Protein 1P6X (pdb70)

Solvent-accessible surface area: 25813 Å² total; per-residue (Å²): 99,141,110,13,26,1,2,3,0,5,0,0,0,3,56,23,4,24,12,37,61,2,0,129,34,2,37,48,101,103,35,40,61,6,96,15,30,11,1,9,32,0,64,2,8,12,93,82,45,19,181,43,36,4,32,52,10,4,78,69,3,18,73,57,44,133,151,63,104,12,62,103,112,10,1,28,17,1,0,0,0,16,4,12,13,27,5,2,0,7,8,3,8,10,36,44,1,43,80,25,2,36,23,93,36,104,106,72,38,94,100,10,80,22,0,0,0,5,2,11,0,4,0,1,6,0,2,0,34,0,1,0,8,13,6,47,47,19,6,41,2,11,1,1,2,7,6,5,10,20,2,28,128,0,31,83,6,1,0,0,0,1,4,26,6,76,23,130,29,0,35,136,41,17,100,102,178,22,67,116,69,96,169,34,65,89,73,1,1,4,0,0,22,1,0,6,39,0,0,0,0,0,6,50,0,13,193,74,58,66,48,1,123,62,28,24,60,144,26,102,54,4,64,44,82,32,58,139,111,0,33,106,64,94,23,7,96,66,100,150,91,4,124,7,26,30,0,0,0,1,2,3,18,15,113,76,0,20,56,150,213,30,87,10,29,67,1,1,0,13,7,2,48,12,2,27,90,10,3,132,47,10,40,17,25,37,2,69,0,62,30,73,64,160,81,5,2,53,67,0,25,83,31,3,65,114,2,10,4,1,48,4,39,122,95,24,14,33,16,0,67,140,2,4,147,32,2,53,80,38,2,36,164,135,106,22,22,2,3,2,0,5,0,0,0,3,21,10,4,24,13,26,63,1,0,138,36,5,32,42,101,107,44,44,79,26,89,30,31,14,1,18,27,0,64,13,10,14,90,100,48,14,179,46,30,5,21,33,10,10,72,80,2,4,63,60,50,138,147,72,119,12,56,111,96,8,0,28,17,1,0,0,2,15,5,15,14,27,4,2,0,7,8,3,9,8,42,52,2,39,104,29,2,32,24,87,33,101,121,70,48,76,110,3,76,6,2,0,0,6,2,9,1,4,0,0,6,0,3,0,40,0,1,0,13,6,6,49,51,17,6,42,0,10,0,0,2,7,4,8,12,20,4,28,130,0,25,80,5,1,0,0,0,3,6,33,4,69,30,113,48,0,47,135,47,11,172,110,100,90,113,30,40,32,29,73,52,74,77,6,1,3,0,0,23,0,0,5,32,0,0,1,0,0,5,24,0,26,201,64,67,69,63,1,121,63,28,23,63,147,20,103,60,4,47,54,88,36,54,144,129,0,30,98,56,92,12,18,90,65,103,115,96,2,129,10,24,23,0,1,0,1,1,4,20,8,108,76,0,20,50,157,208,34,90,10,28,67,1,0,0,13,8,2,48,12,3,33,77,13,2,169,41,9,45,20,28,39,4,65,0,62,24,74,68,69,105,4,3,55,62,0,58,78,24,11,63,95,3,12,4,2,40,3,69,145,113,24,5,24,17,0,78,152,1,2,182,30,1,63,82,40,1,99

CATH classification: 3.40.50.300

Nearest PDB structures (foldseek):
  1p6x-assembly1_A  TM=1.003E+00  e=3.452E-64  Equid alphaherpesvirus 4
  1p72-assembly1_A  TM=1.003E+00  e=2.044E-59  Equid alphaherpesvirus 4
  1p73-assembly2_D  TM=9.976E-01  e=9.267E-57  Equid alphaherpesvirus 4
  1p72-assembly1_B  TM=9.838E-01  e=2.149E-57  Equid alphaherpesvirus 4
  1p73-assembly1_A  TM=9.906E-01  e=4.802E-53  Equid alphaherpesvirus 4

Radius of gyration: 24.75 Å; Cα contacts (8 Å, |Δi|>4): 1234; chains: 2; bounding box: 57×70×58 Å

InterPro domains:
  IPR001889 Herpesvirus thymidine kinase [MF_04029] (20-347)
  IPR001889 Herpesvirus thymidine kinase [PF00693] (32-307)
  IPR027417 P-loop containing nucleoside triphosphate hydrolase [G3DSA:3.40.50.300] (19-352)
  IPR027417 P-loop containing nucleoside triphosphate hydrolase [SSF52540] (24-347)

B-factor: mean 36.33, std 10.7, range [17.13, 76.87]

Foldseek 3Di:
DAKFKEAEEEEEAFPQQCRQLLQVLLCDCVLPAANEFEFHQLQCQQAPPDPDRLVCQLVVLVVCDVVPVDDLVRSQVSNLVSLVSSLVVLLVLCVVQLVQQAAPKDLPLDRTNYYYYYHHHSCVSLPLLLVLCCLVSRYHVVSNLVSLLPQAADDAFAEYAYEDEDVVVSVVSVVVVDDDDDDDPLLSSQLSNLSSLQALQLQVCVVVVHALPQCVVVQDACPDVVSVLSSDHPSAHNDPHDDNSSHSSRNLQHPVQADPVSHGDVVVVVSSVVSSRRSNNYHYHYFYDPDDSSVRNVRVSVCSSRGIMHMGRDVSVVVVVVSSVVSCVNSDD/DWFKEAEEEEEADPLQCRQLLQCCLQDCVLPAAHEFEFHQLQCQQQPPDPDRLQLQLLVLVVCCVDPNDPLVVSQVSNLVSLVSSLVVLLVLCVQQQVLQAAPWDLPLDRGNYYYYYHHHSCCSLALLLVLCCLVSSYDPVSNLVSLLPRAARDAFAEYAYEDEDPVVSLVSLVVDDDDNHDRDDLSVQLSNLSSLQALQLLLCVVVVDALVVCVVVQDQCPDVNSVLSSDRPSAHHDSPDDSSSHSSNNLQHPVQADPVSHGDVVVVVSRVVSSRRSNNYHYHYFYDPDDSSVRSVRVVVCSSVGIIHIGDPVSVVVVVVSSVVSVVNSD

Structure (mmCIF, N/CA/C/O backbone):
data_1P6X
#
_entry.id   1P6X
#
_cell.length_a   111.650
_cell.length_b   121.550
_cell.length_c   118.830
_cell.angle_alpha   90.00
_cell.angle_beta   90.00
_cell.angle_gamma   90.00
#
_symmetry.space_group_name_H-M   'C 2 2 21'
#
loop_
_entity.id
_entity.type
_entity.pdbx_description
1 polymer 'Thymidine kinase'
2 non-polymer 'SULFATE ION'
3 non-polymer THYMIDINE
4 water water
#
loop_
_atom_site.group_PDB
_atom_site.id
_atom_site.type_symbol
_atom_site.label_atom_id
_atom_site.label_alt_id
_atom_site.label_comp_id
_atom_site.label_asym_id
_atom_site.label_entity_id
_atom_site.label_seq_id
_atom_site.pdbx_PDB_ins_code
_atom_site.Cartn_x
_atom_site.Cartn_y
_atom_site.Cartn_z
_atom_site.occupancy
_atom_site.B_iso_or_equiv
_atom_site.auth_seq_id
_atom_site.auth_comp_id
_atom_site.auth_asym_id
_atom_site.auth_atom_id
_atom_site.pdbx_PDB_model_num
ATOM 1 N N . SER A 1 2 ? 39.058 10.187 75.699 1.00 42.69 20 SER A N 1
ATOM 2 C CA . SER A 1 2 ? 40.224 10.598 76.564 1.00 42.97 20 SER A CA 1
ATOM 3 C C . SER A 1 2 ? 41.593 10.167 75.991 1.00 42.55 20 SER A C 1
ATOM 4 O O . SER A 1 2 ? 42.542 10.973 75.920 1.00 43.43 20 SER A O 1
ATOM 6 N N . HIS A 1 3 ? 41.688 8.896 75.595 1.00 41.03 21 HIS A N 1
ATOM 7 C CA . HIS A 1 3 ? 42.846 8.338 74.891 1.00 39.51 21 HIS A CA 1
ATOM 8 C C . HIS A 1 3 ? 42.955 9.001 73.495 1.00 38.08 21 HIS A C 1
ATOM 9 O O . HIS A 1 3 ? 41.936 9.162 72.831 1.00 37.44 21 HIS A O 1
ATOM 16 N N . MET A 1 4 ? 44.159 9.399 73.069 1.00 36.31 22 MET A N 1
ATOM 17 C CA . MET A 1 4 ? 44.330 10.224 71.849 1.00 35.43 22 MET A CA 1
ATOM 18 C C . MET A 1 4 ? 44.129 9.428 70.559 1.00 34.28 22 MET A C 1
ATOM 19 O O . MET A 1 4 ? 44.561 8.279 70.467 1.00 32.83 22 MET A O 1
ATOM 28 N N . VAL A 1 5 ? 43.485 10.052 69.565 1.00 31.85 23 VAL A N 1
ATOM 29 C CA . VAL A 1 5 ? 43.240 9.401 68.273 1.00 29.55 23 VAL A CA 1
ATOM 30 C C . VAL A 1 5 ? 43.636 10.347 67.121 1.00 28.19 23 VAL A C 1
ATOM 31 O O . VAL A 1 5 ? 43.265 11.525 67.117 1.00 27.05 23 VAL A O 1
ATOM 35 N N . THR A 1 6 ? 44.402 9.828 66.172 1.00 26.24 24 THR A N 1
ATOM 36 C CA . THR A 1 6 ? 44.796 10.573 64.976 1.00 26.65 24 THR A CA 1
ATOM 37 C C . THR A 1 6 ? 43.778 10.379 63.840 1.00 25.56 24 THR A C 1
ATOM 38 O O . THR A 1 6 ? 43.420 9.255 63.493 1.00 25.53 24 THR A O 1
ATOM 42 N N . ILE A 1 7 ? 43.324 11.486 63.262 1.00 24.80 25 ILE A N 1
ATOM 43 C CA . ILE A 1 7 ? 42.273 11.444 62.260 1.00 23.69 25 ILE A CA 1
ATOM 44 C C . ILE A 1 7 ? 42.755 12.155 61.016 1.00 23.28 25 ILE A C 1
ATOM 45 O O . ILE A 1 7 ? 43.321 13.253 61.109 1.00 22.87 25 ILE A O 1
ATOM 50 N N . VAL A 1 8 ? 42.553 11.518 59.866 1.00 21.39 26 VAL A N 1
ATOM 51 C CA . VAL A 1 8 ? 42.558 12.247 58.586 1.00 20.98 26 VAL A CA 1
ATOM 52 C C . VAL A 1 8 ? 41.111 12.423 58.112 1.00 20.30 26 VAL A C 1
ATOM 53 O O . VAL A 1 8 ? 40.361 11.437 57.978 1.00 20.68 26 VAL A O 1
ATOM 57 N N . ARG A 1 9 ? 40.713 13.662 57.878 1.00 18.86 27 ARG A N 1
ATOM 58 C CA . ARG A 1 9 ? 39.440 13.884 57.198 1.00 19.06 27 ARG A CA 1
ATOM 59 C C . ARG A 1 9 ? 39.631 14.380 55.771 1.00 19.25 27 ARG A C 1
ATOM 60 O O . ARG A 1 9 ? 40.500 15.243 55.462 1.00 18.72 27 ARG A O 1
ATOM 68 N N . ILE A 1 10 ? 38.837 13.769 54.901 1.00 19.34 28 ILE A N 1
ATOM 69 C CA . ILE A 1 10 ? 38.856 13.991 53.469 1.00 20.65 28 ILE A CA 1
ATOM 70 C C . ILE A 1 10 ? 37.443 14.343 53.005 1.00 21.11 28 ILE A C 1
ATOM 71 O O . ILE A 1 10 ? 36.463 13.617 53.304 1.00 21.52 28 ILE A O 1
ATOM 76 N N . TYR A 1 11 ? 37.320 15.474 52.321 1.00 21.15 29 TYR A N 1
ATOM 77 C CA . TYR A 1 11 ? 36.064 15.805 51.631 1.00 21.44 29 TYR A CA 1
ATOM 78 C C . TYR A 1 11 ? 36.288 15.498 50.168 1.00 21.78 29 TYR A C 1
ATOM 79 O O . TYR A 1 11 ? 37.148 16.107 49.513 1.00 21.39 29 TYR A O 1
ATOM 88 N N . LEU A 1 12 ? 35.573 14.496 49.667 1.00 22.42 30 LEU A N 1
ATOM 89 C CA . LEU A 1 12 ? 35.706 14.103 48.276 1.00 23.38 30 LEU A CA 1
ATOM 90 C C . LEU A 1 12 ? 34.680 14.921 47.535 1.00 23.22 30 LEU A C 1
ATOM 91 O O . LEU A 1 12 ? 33.497 14.852 47.867 1.00 24.18 30 LEU A O 1
ATOM 96 N N . ASP A 1 13 ? 35.103 15.683 46.537 1.00 22.63 31 ASP A N 1
ATOM 97 C CA . ASP A 1 13 ? 34.170 16.583 45.874 1.00 23.36 31 ASP A CA 1
ATOM 98 C C . ASP A 1 13 ? 34.324 16.542 44.363 1.00 23.85 31 ASP A C 1
ATOM 99 O O . ASP A 1 13 ? 35.306 15.991 43.832 1.00 24.19 31 ASP A O 1
ATOM 104 N N . GLY A 1 14 ? 33.351 17.127 43.672 1.00 23.07 32 GLY A N 1
ATOM 105 C CA . GLY A 1 14 ? 33.458 17.284 42.236 1.00 23.31 32 GLY A CA 1
ATOM 106 C C . GLY A 1 14 ? 32.110 17.246 41.567 1.00 22.94 32 GLY A C 1
ATOM 107 O O . GLY A 1 14 ? 31.083 17.251 42.244 1.00 22.69 32 GLY A O 1
ATOM 108 N N . VAL A 1 15 ? 32.115 17.142 40.238 1.00 23.54 33 VAL A N 1
ATOM 109 C CA . VAL A 1 15 ? 30.862 17.212 39.474 1.00 22.58 33 VAL A CA 1
ATOM 110 C C . VAL A 1 15 ? 30.061 15.943 39.669 1.00 22.57 33 VAL A C 1
ATOM 111 O O . VAL A 1 15 ? 30.634 14.861 39.776 1.00 22.57 33 VAL A O 1
ATOM 115 N N . TYR A 1 16 ? 28.740 16.061 39.731 1.00 22.29 34 TYR A N 1
ATOM 116 C CA . TYR A 1 16 ? 27.918 14.878 39.887 1.00 23.87 34 TYR A CA 1
ATOM 117 C C . TYR A 1 16 ? 28.114 13.916 38.723 1.00 23.95 34 TYR A C 1
ATOM 118 O O . TYR A 1 16 ? 28.341 14.324 37.583 1.00 24.30 34 TYR A O 1
ATOM 127 N N . GLY A 1 17 ? 28.086 12.633 39.032 1.00 24.33 35 GLY A N 1
ATOM 128 C CA . GLY A 1 17 ? 28.187 11.625 38.004 1.00 25.96 35 GLY A CA 1
ATOM 129 C C . GLY A 1 17 ? 29.560 11.057 37.726 1.00 26.77 35 GLY A C 1
ATOM 130 O O . GLY A 1 17 ? 29.648 10.150 36.909 1.00 28.34 35 GLY A O 1
ATOM 131 N N . ILE A 1 18 ? 30.622 11.604 38.326 1.00 27.23 36 ILE A N 1
ATOM 132 C CA . ILE A 1 18 ? 32.002 11.132 38.043 1.00 28.03 36 ILE A CA 1
ATOM 133 C C . ILE A 1 18 ? 32.392 9.821 38.765 1.00 28.02 36 ILE A C 1
ATOM 134 O O . ILE A 1 18 ? 33.355 9.143 38.356 1.00 28.48 36 ILE A O 1
ATOM 139 N N . GLY A 1 19 ? 31.676 9.471 39.840 1.00 27.78 37 GLY A N 1
ATOM 140 C CA . GLY A 1 19 ? 31.957 8.239 40.581 1.00 26.70 37 GLY A CA 1
ATOM 141 C C . GLY A 1 19 ? 32.468 8.460 41.998 1.00 26.18 37 GLY A C 1
ATOM 142 O O . GLY A 1 19 ? 33.003 7.558 42.618 1.00 24.90 37 GLY A O 1
ATOM 143 N N . LYS A 1 20 ? 32.280 9.676 42.510 1.00 25.68 38 LYS A N 1
ATOM 144 C CA . LYS A 1 20 ? 32.678 10.057 43.868 1.00 25.23 38 LYS A CA 1
ATOM 145 C C . LYS A 1 20 ? 32.039 9.203 44.984 1.00 25.06 38 LYS A C 1
ATOM 146 O O . LYS A 1 20 ? 32.747 8.640 45.847 1.00 23.63 38 LYS A O 1
ATOM 152 N N . SER A 1 21 ? 30.717 9.082 44.958 1.00 24.63 39 SER A N 1
ATOM 153 C CA . SER A 1 21 ? 29.989 8.369 46.009 1.00 25.04 39 SER A CA 1
ATOM 154 C C . SER A 1 21 ? 30.377 6.897 46.080 1.00 25.21 39 SER A C 1
ATOM 155 O O . SER A 1 21 ? 30.583 6.350 47.177 1.00 24.35 39 SER A O 1
ATOM 158 N N . THR A 1 22 ? 30.535 6.274 44.905 1.00 25.17 40 THR A N 1
ATOM 159 C CA . THR A 1 22 ? 30.957 4.882 44.811 1.00 26.30 40 THR A CA 1
ATOM 160 C C . THR A 1 22 ? 32.404 4.719 45.344 1.00 25.17 40 THR A C 1
ATOM 161 O O . THR A 1 22 ? 32.700 3.781 46.079 1.00 24.96 40 THR A O 1
ATOM 165 N N . THR A 1 23 ? 33.283 5.634 44.965 1.00 23.97 41 THR A N 1
ATOM 166 C CA . THR A 1 23 ? 34.655 5.649 45.498 1.00 23.86 41 THR A CA 1
ATOM 167 C C . THR A 1 23 ? 34.665 5.742 47.030 1.00 24.05 41 THR A C 1
ATOM 168 O O . THR A 1 23 ? 35.303 4.932 47.709 1.00 23.70 41 THR A O 1
ATOM 172 N N . GLY A 1 24 ? 33.923 6.715 47.568 1.00 24.64 42 GLY A N 1
ATOM 173 C CA . GLY A 1 24 ? 33.812 6.893 49.003 1.00 24.95 42 GLY A CA 1
ATOM 174 C C . GLY A 1 24 ? 33.291 5.659 49.741 1.00 25.53 42 GLY A C 1
ATOM 175 O O . GLY A 1 24 ? 33.792 5.304 50.810 1.00 25.09 42 GLY A O 1
ATOM 176 N N . ARG A 1 25 ? 32.299 4.992 49.170 1.00 25.13 43 ARG A N 1
ATOM 177 C CA . ARG A 1 25 ? 31.745 3.787 49.778 1.00 26.87 43 ARG A CA 1
ATOM 178 C C . ARG A 1 25 ? 32.785 2.664 49.830 1.00 26.30 43 ARG A C 1
ATOM 179 O O . ARG A 1 25 ? 32.887 1.963 50.846 1.00 26.68 43 ARG A O 1
ATOM 193 N N . VAL A 1 26 ? 33.581 2.523 48.767 1.00 25.81 44 VAL A N 1
ATOM 194 C CA . VAL A 1 26 ? 34.635 1.494 48.744 1.00 25.34 44 VAL A CA 1
ATOM 195 C C . VAL A 1 26 ? 35.690 1.812 49.796 1.00 25.16 44 VAL A C 1
ATOM 196 O O . VAL A 1 26 ? 36.132 0.918 50.548 1.00 25.57 44 VAL A O 1
ATOM 200 N N . MET A 1 27 ? 36.048 3.092 49.904 1.00 24.12 45 MET A N 1
ATOM 201 C CA . MET A 1 27 ? 36.988 3.516 50.945 1.00 23.70 45 MET A CA 1
ATOM 202 C C . MET A 1 27 ? 36.536 3.075 52.336 1.00 22.86 45 MET A C 1
ATOM 203 O O . MET A 1 27 ? 37.330 2.563 53.140 1.00 22.62 45 MET A O 1
ATOM 208 N N . ALA A 1 28 ? 35.258 3.264 52.619 1.00 22.34 46 ALA A N 1
ATOM 209 C CA . ALA A 1 28 ? 34.712 2.886 53.911 1.00 23.60 46 ALA A CA 1
ATOM 210 C C . ALA A 1 28 ? 34.591 1.390 54.120 1.00 23.45 46 ALA A C 1
ATOM 211 O O . ALA A 1 28 ? 34.586 0.917 55.260 1.00 24.87 46 ALA A O 1
ATOM 213 N N . SER A 1 29 ? 34.471 0.645 53.029 1.00 24.47 47 SER A N 1
ATOM 214 C CA . SER A 1 29 ? 34.349 -0.812 53.098 1.00 23.91 47 SER A CA 1
ATOM 215 C C . SER A 1 29 ? 35.626 -1.408 53.647 1.00 23.17 47 SER A C 1
ATOM 216 O O . SER A 1 29 ? 36.693 -1.030 53.233 1.00 21.71 47 SER A O 1
ATOM 219 N N . ALA A 1 30 ? 35.506 -2.389 54.543 1.00 23.96 48 ALA A N 1
ATOM 220 C CA . ALA A 1 30 ? 36.650 -3.143 55.031 1.00 23.88 48 ALA A CA 1
ATOM 221 C C . ALA A 1 30 ? 37.450 -3.828 53.914 1.00 24.31 48 ALA A C 1
ATOM 222 O O . ALA A 1 30 ? 38.673 -4.004 54.037 1.00 24.06 48 ALA A O 1
ATOM 224 N N . ALA A 1 31 ? 36.774 -4.209 52.827 1.00 23.75 49 ALA A N 1
ATOM 225 C CA . ALA A 1 31 ? 37.440 -4.883 51.713 1.00 24.83 49 ALA A CA 1
ATOM 226 C C . ALA A 1 31 ? 38.569 -4.039 51.093 1.00 25.57 49 ALA A C 1
ATOM 227 O O . ALA A 1 31 ? 39.508 -4.590 50.500 1.00 25.75 49 ALA A O 1
ATOM 229 N N . SER A 1 32 ? 38.496 -2.714 51.238 1.00 24.96 50 SER A N 1
ATOM 230 C CA . SER A 1 32 ? 39.554 -1.874 50.673 1.00 25.42 50 SER A CA 1
ATOM 231 C C . SER A 1 32 ? 40.774 -1.788 51.572 1.00 24.99 50 SER A C 1
ATOM 232 O O . SER A 1 32 ? 41.765 -1.177 51.186 1.00 25.77 50 SER A O 1
ATOM 235 N N . GLY A 1 33 ? 40.707 -2.373 52.765 1.00 24.50 51 GLY A N 1
ATOM 236 C CA . GLY A 1 33 ? 41.864 -2.384 53.655 1.00 24.63 51 GLY A CA 1
ATOM 237 C C . GLY A 1 33 ? 42.249 -0.984 54.108 1.00 24.12 51 GLY A C 1
ATOM 238 O O . GLY A 1 33 ? 41.383 -0.134 54.299 1.00 22.65 51 GLY A O 1
ATOM 239 N N . GLY A 1 34 ? 43.549 -0.735 54.251 1.00 24.14 52 GLY A N 1
ATOM 240 C CA . GLY A 1 34 ? 44.027 0.569 54.690 1.00 24.07 52 GLY A CA 1
ATOM 241 C C . GLY A 1 34 ? 43.531 0.975 56.076 1.00 24.14 52 GLY A C 1
ATOM 242 O O . GLY A 1 34 ? 43.467 0.166 57.009 1.00 23.98 52 GLY A O 1
ATOM 243 N N . SER A 1 35 ? 43.169 2.239 56.212 1.00 23.70 53 SER A N 1
ATOM 244 C CA . SER A 1 35 ? 42.726 2.767 57.498 1.00 25.50 53 SER A CA 1
ATOM 245 C C . SER A 1 35 ? 41.227 2.479 57.731 1.00 24.29 53 SER A C 1
ATOM 246 O O . SER A 1 35 ? 40.480 2.506 56.773 1.00 24.83 53 SER A O 1
ATOM 249 N N . PRO A 1 36 ? 40.791 2.202 58.972 1.00 24.53 54 PRO A N 1
ATOM 250 C CA . PRO A 1 36 ? 39.346 2.156 59.295 1.00 24.02 54 PRO A CA 1
ATOM 251 C C . PRO A 1 36 ? 38.766 3.502 58.921 1.00 24.44 54 PRO A C 1
ATOM 252 O O . PRO A 1 36 ? 39.323 4.539 59.322 1.00 22.44 54 PRO A O 1
ATOM 256 N N . THR A 1 37 ? 37.682 3.483 58.160 1.00 23.35 55 THR A N 1
ATOM 257 C CA . THR A 1 37 ? 37.214 4.669 57.464 1.00 23.69 55 THR A CA 1
ATOM 258 C C . THR A 1 37 ? 35.706 4.844 57.662 1.00 23.92 55 THR A C 1
ATOM 259 O O . THR A 1 37 ? 34.958 3.874 57.569 1.00 24.56 55 THR A O 1
ATOM 263 N N . LEU A 1 38 ? 35.271 6.069 57.952 1.00 23.51 56 LEU A N 1
ATOM 264 C CA . LEU A 1 38 ? 33.844 6.380 58.008 1.00 24.70 56 LEU A CA 1
ATOM 265 C C . LEU A 1 38 ? 33.442 7.194 56.782 1.00 25.18 56 LEU A C 1
ATOM 266 O O . LEU A 1 38 ? 34.191 8.069 56.325 1.00 26.27 56 LEU A O 1
ATOM 271 N N . TYR A 1 39 ? 32.273 6.897 56.236 1.00 24.94 57 TYR A N 1
ATOM 272 C CA . TYR A 1 39 ? 31.793 7.615 55.066 1.00 24.30 57 TYR A CA 1
ATOM 273 C C . TYR A 1 39 ? 30.466 8.288 55.371 1.00 23.88 57 TYR A C 1
ATOM 274 O O . TYR A 1 39 ? 29.567 7.655 55.936 1.00 23.05 57 TYR A O 1
ATOM 283 N N . PHE A 1 40 ? 30.396 9.571 55.029 1.00 22.44 58 PHE A N 1
ATOM 284 C CA . PHE A 1 40 ? 29.212 10.410 55.212 1.00 22.60 58 PHE A CA 1
ATOM 285 C C . PHE A 1 40 ? 28.655 10.721 53.823 1.00 22.62 58 PHE A C 1
ATOM 286 O O . PHE A 1 40 ? 29.227 11.511 53.078 1.00 21.29 58 PHE A O 1
ATOM 294 N N . PRO A 1 41 ? 27.529 10.104 53.477 1.00 23.66 59 PRO A N 1
ATOM 295 C CA . PRO A 1 41 ? 26.969 10.199 52.113 1.00 24.52 59 PRO A CA 1
ATOM 296 C C . PRO A 1 41 ? 26.408 11.597 51.827 1.00 24.85 59 PRO A C 1
ATOM 297 O O . PRO A 1 41 ? 26.282 12.379 52.777 1.00 24.50 59 PRO A O 1
ATOM 301 N N . GLU A 1 42 ? 26.095 11.900 50.566 1.00 25.44 60 GLU A N 1
ATOM 302 C CA . GLU A 1 42 ? 25.224 13.040 50.258 1.00 27.03 60 GLU A CA 1
ATOM 303 C C . GLU A 1 42 ? 23.931 12.930 51.069 1.00 26.73 60 GLU A C 1
ATOM 304 O O . GLU A 1 42 ? 23.397 11.836 51.251 1.00 27.19 60 GLU A O 1
ATOM 310 N N . PRO A 1 43 ? 23.448 14.055 51.574 1.00 26.83 61 PRO A N 1
ATOM 311 C CA . PRO A 1 43 ? 22.229 14.083 52.399 1.00 26.42 61 PRO A CA 1
ATOM 312 C C . PRO A 1 43 ? 20.938 13.927 51.574 1.00 27.36 61 PRO A C 1
ATOM 313 O O . PRO A 1 43 ? 20.053 14.807 51.579 1.00 27.17 61 PRO A O 1
ATOM 317 N N . MET A 1 44 ? 20.853 12.814 50.850 1.00 27.89 62 MET A N 1
ATOM 318 C CA . MET A 1 44 ? 19.815 12.605 49.839 1.00 28.87 62 MET A CA 1
ATOM 319 C C . MET A 1 44 ? 18.401 12.743 50.397 1.00 28.55 62 MET A C 1
ATOM 320 O O . MET A 1 44 ? 17.568 13.410 49.784 1.00 29.04 62 MET A O 1
ATOM 325 N N . ALA A 1 45 ? 18.133 12.141 51.555 1.00 28.93 63 ALA A N 1
ATOM 326 C CA . ALA A 1 45 ? 16.782 12.211 52.148 1.00 29.47 63 ALA A CA 1
ATOM 327 C C . ALA A 1 45 ? 16.435 13.623 52.585 1.00 29.49 63 ALA A C 1
ATOM 328 O O . ALA A 1 45 ? 15.271 14.025 52.508 1.00 28.85 63 ALA A O 1
ATOM 330 N N . TYR A 1 46 ? 17.440 14.377 53.040 1.00 28.34 64 TYR A N 1
ATOM 331 C CA . TYR A 1 46 ? 17.188 15.738 53.475 1.00 28.37 64 TYR A CA 1
ATOM 332 C C . TYR A 1 46 ? 16.733 16.543 52.264 1.00 29.40 64 TYR A C 1
ATOM 333 O O . TYR A 1 46 ? 15.774 17.332 52.330 1.00 29.76 64 TYR A O 1
ATOM 342 N N . TRP A 1 47 ? 17.421 16.328 51.154 1.00 29.31 65 TRP A N 1
ATOM 343 C CA . TRP A 1 47 ? 17.077 16.970 49.891 1.00 30.20 65 TRP A CA 1
ATOM 344 C C . TRP A 1 47 ? 15.733 16.549 49.290 1.00 31.38 65 TRP A C 1
ATOM 345 O O . TRP A 1 47 ? 15.020 17.375 48.687 1.00 31.39 65 TRP A O 1
ATOM 356 N N . ARG A 1 48 ? 15.414 15.263 49.404 1.00 32.68 66 ARG A N 1
ATOM 357 C CA . ARG A 1 48 ? 14.364 14.668 48.568 1.00 34.86 66 ARG A CA 1
ATOM 358 C C . ARG A 1 48 ? 13.094 14.234 49.307 1.00 35.72 66 ARG A C 1
ATOM 359 O O . ARG A 1 48 ? 12.000 14.448 48.794 1.00 35.31 66 ARG A O 1
ATOM 367 N N . THR A 1 49 ? 13.238 13.619 50.480 1.00 36.92 67 THR A N 1
ATOM 368 C CA . THR A 1 49 ? 12.093 13.013 51.188 1.00 38.86 67 THR A CA 1
ATOM 369 C C . THR A 1 49 ? 11.722 13.546 52.586 1.00 39.56 67 THR A C 1
ATOM 370 O O . THR A 1 49 ? 10.615 13.275 53.067 1.00 40.00 67 THR A O 1
ATOM 374 N N . LEU A 1 50 ? 12.628 14.239 53.273 1.00 39.76 68 LEU A N 1
ATOM 375 C CA . LEU A 1 50 ? 12.313 14.674 54.641 1.00 40.30 68 LEU A CA 1
ATOM 376 C C . LEU A 1 50 ? 11.243 15.762 54.734 1.00 40.65 68 LEU A C 1
ATOM 377 O O . LEU A 1 50 ? 10.521 15.813 55.725 1.00 41.46 68 LEU A O 1
ATOM 382 N N . PHE A 1 51 ? 11.146 16.616 53.715 1.00 40.76 69 PHE A N 1
ATOM 383 C CA . PHE A 1 51 ? 10.178 17.714 53.677 1.00 41.12 69 PHE A CA 1
ATOM 384 C C . PHE A 1 51 ? 9.212 17.556 52.503 1.00 42.01 69 PHE A C 1
ATOM 385 O O . PHE A 1 51 ? 9.314 16.583 51.752 1.00 41.83 69 PHE A O 1
ATOM 393 N N . GLU A 1 52 ? 8.271 18.491 52.353 1.00 42.68 70 GLU A N 1
ATOM 394 C CA . GLU A 1 52 ? 7.287 18.424 51.266 1.00 43.53 70 GLU A CA 1
ATOM 395 C C . GLU A 1 52 ? 7.921 18.504 49.876 1.00 43.29 70 GLU A C 1
ATOM 396 O O . GLU A 1 52 ? 7.533 17.760 48.963 1.00 44.10 70 GLU A O 1
ATOM 402 N N . THR A 1 53 ? 8.885 19.408 49.721 1.00 42.12 71 THR A N 1
ATOM 403 C CA . THR A 1 53 ? 9.512 19.673 48.434 1.00 41.09 71 THR A CA 1
ATOM 404 C C . THR A 1 53 ? 10.809 18.867 48.218 1.00 40.30 71 THR A C 1
ATOM 405 O O . THR A 1 53 ? 11.630 18.720 49.132 1.00 39.16 71 THR A O 1
ATOM 409 N N . ASP A 1 54 ? 10.961 18.356 46.995 1.00 39.09 72 ASP A N 1
ATOM 410 C CA . ASP A 1 54 ? 12.171 17.685 46.547 1.00 38.55 72 ASP A CA 1
ATOM 411 C C . ASP A 1 54 ? 13.044 18.719 45.831 1.00 37.76 72 ASP A C 1
ATOM 412 O O . ASP A 1 54 ? 12.741 19.127 44.704 1.00 37.41 72 ASP A O 1
ATOM 417 N N . VAL A 1 55 ? 14.128 19.150 46.478 1.00 36.52 73 VAL A N 1
ATOM 418 C CA . VAL A 1 55 ? 14.945 20.225 45.911 1.00 36.30 73 VAL A CA 1
ATOM 419 C C . VAL A 1 55 ? 15.633 19.854 44.591 1.00 35.84 73 VAL A C 1
ATOM 420 O O . VAL A 1 55 ? 15.912 20.727 43.776 1.00 35.05 73 VAL A O 1
ATOM 424 N N . ILE A 1 56 ? 15.918 18.569 44.389 1.00 36.30 74 ILE A N 1
ATOM 425 C CA . ILE A 1 56 ? 16.580 18.158 43.144 1.00 36.88 74 ILE A CA 1
ATOM 426 C C . ILE A 1 56 ? 15.577 18.273 41.996 1.00 37.26 74 ILE A C 1
ATOM 427 O O . ILE A 1 56 ? 15.873 18.899 40.984 1.00 36.92 74 ILE A O 1
ATOM 432 N N . SER A 1 57 ? 14.385 17.710 42.191 1.00 38.18 75 SER A N 1
ATOM 433 C CA . SER A 1 57 ? 13.302 17.840 41.216 1.00 39.43 75 SER A CA 1
ATOM 434 C C . SER A 1 57 ? 12.965 19.294 41.012 1.00 39.72 75 SER A C 1
ATOM 435 O O . SER A 1 57 ? 12.727 19.730 39.882 1.00 40.15 75 SER A O 1
ATOM 438 N N . GLY A 1 58 ? 12.943 20.043 42.116 1.00 40.03 76 GLY A N 1
ATOM 439 C CA . GLY A 1 58 ? 12.523 21.432 42.109 1.00 40.12 76 GLY A CA 1
ATOM 440 C C . GLY A 1 58 ? 13.448 22.334 41.328 1.00 40.65 76 GLY A C 1
ATOM 441 O O . GLY A 1 58 ? 12.984 23.164 40.559 1.00 40.33 76 GLY A O 1
ATOM 442 N N . ILE A 1 59 ? 14.757 22.173 41.521 1.00 41.51 77 ILE A N 1
ATOM 443 C CA . ILE A 1 59 ? 15.720 23.018 40.821 1.00 42.57 77 ILE A CA 1
ATOM 444 C C . ILE A 1 59 ? 15.738 22.719 39.317 1.00 43.65 77 ILE A C 1
ATOM 445 O O . ILE A 1 59 ? 15.803 23.639 38.510 1.00 44.25 77 ILE A O 1
ATOM 450 N N . TYR A 1 60 ? 15.655 21.441 38.937 1.00 44.75 78 TYR A N 1
ATOM 451 C CA . TYR A 1 60 ? 15.580 21.106 37.515 1.00 45.95 78 TYR A CA 1
ATOM 452 C C . TYR A 1 60 ? 14.206 21.489 36.931 1.00 46.47 78 TYR A C 1
ATOM 453 O O . TYR A 1 60 ? 14.126 22.008 35.823 1.00 46.87 78 TYR A O 1
ATOM 462 N N . ASP A 1 61 ? 13.141 21.288 37.699 1.00 47.59 79 ASP A N 1
ATOM 463 C CA . ASP A 1 61 ? 11.797 21.644 37.237 1.00 48.43 79 ASP A CA 1
ATOM 464 C C . ASP A 1 61 ? 11.557 23.146 37.096 1.00 48.53 79 ASP A C 1
ATOM 465 O O . ASP A 1 61 ? 10.734 23.570 36.285 1.00 48.85 79 ASP A O 1
ATOM 470 N N . THR A 1 62 ? 12.258 23.943 37.901 1.00 48.29 80 THR A N 1
ATOM 471 C CA . THR A 1 62 ? 12.161 25.398 37.833 1.00 47.80 80 THR A CA 1
ATOM 472 C C . THR A 1 62 ? 12.591 25.899 36.460 1.00 48.10 80 THR A C 1
ATOM 473 O O . THR A 1 62 ? 11.903 26.736 35.862 1.00 47.32 80 THR A O 1
ATOM 477 N N . GLN A 1 63 ? 13.709 25.369 35.963 1.00 48.10 81 GLN A N 1
ATOM 478 C CA . GLN A 1 63 ? 14.247 25.760 34.662 1.00 49.29 81 GLN A CA 1
ATOM 479 C C . GLN A 1 63 ? 13.310 25.385 33.512 1.00 50.55 81 GLN A C 1
ATOM 480 O O . GLN A 1 63 ? 13.230 26.112 32.527 1.00 50.72 81 GLN A O 1
ATOM 486 N N . ASN A 1 64 ? 12.618 24.252 33.645 1.00 52.28 82 ASN A N 1
ATOM 487 C CA . ASN A 1 64 ? 11.635 23.806 32.647 1.00 54.39 82 ASN A CA 1
ATOM 488 C C . ASN A 1 64 ? 10.408 24.711 32.593 1.00 55.04 82 ASN A C 1
ATOM 489 O O . ASN A 1 64 ? 9.931 25.054 31.515 1.00 55.51 82 ASN A O 1
ATOM 494 N N . ARG A 1 65 ? 9.899 25.079 33.765 1.00 56.11 83 ARG A N 1
ATOM 495 C CA . ARG A 1 65 ? 8.778 26.015 33.893 1.00 57.01 83 ARG A CA 1
ATOM 496 C C . ARG A 1 65 ? 9.107 27.386 33.298 1.00 57.59 83 ARG A C 1
ATOM 497 O O . ARG A 1 65 ? 8.217 28.097 32.822 1.00 57.73 83 ARG A O 1
ATOM 505 N N . LYS A 1 66 ? 10.390 27.741 33.329 1.00 58.26 84 LYS A N 1
ATOM 506 C CA . LYS A 1 66 ? 10.872 29.023 32.822 1.00 59.03 84 LYS A CA 1
ATOM 507 C C . LYS A 1 66 ? 10.941 29.022 31.291 1.00 60.12 84 LYS A C 1
ATOM 508 O O . LYS A 1 66 ? 10.401 29.924 30.647 1.00 60.12 84 LYS A O 1
ATOM 514 N N . GLN A 1 67 ? 11.600 28.003 30.731 1.00 61.29 85 GLN A N 1
ATOM 515 C CA . GLN A 1 67 ? 11.778 27.842 29.287 1.00 62.63 85 GLN A CA 1
ATOM 516 C C . GLN A 1 67 ? 10.451 27.727 28.522 1.00 63.37 85 GLN A C 1
ATOM 517 O O . GLN A 1 67 ? 10.338 28.223 27.402 1.00 63.67 85 GLN A O 1
ATOM 523 N N . GLN A 1 68 ? 9.458 27.071 29.117 1.00 64.15 86 GLN A N 1
ATOM 524 C CA . GLN A 1 68 ? 8.143 26.958 28.485 1.00 65.05 86 GLN A CA 1
ATOM 525 C C . GLN A 1 68 ? 7.306 28.248 28.620 1.00 65.24 86 GLN A C 1
ATOM 526 O O . GLN A 1 68 ? 6.681 28.702 27.645 1.00 65.45 86 GLN A O 1
ATOM 532 N N . GLY A 1 69 ? 7.302 28.834 29.816 1.00 64.97 87 GLY A N 1
ATOM 533 C CA . GLY A 1 69 ? 6.667 30.121 30.037 1.00 64.65 87 GLY A CA 1
ATOM 534 C C . GLY A 1 69 ? 5.493 30.113 31.001 1.00 64.41 87 GLY A C 1
ATOM 535 O O . GLY A 1 69 ? 4.576 30.931 30.864 1.00 64.56 87 GLY A O 1
ATOM 536 N N . ASN A 1 70 ? 5.510 29.191 31.966 1.00 63.87 88 ASN A N 1
ATOM 537 C CA . ASN A 1 70 ? 4.521 29.185 33.051 1.00 63.27 88 ASN A CA 1
ATOM 538 C C . ASN A 1 70 ? 5.083 29.904 34.291 1.00 62.17 88 ASN A C 1
ATOM 539 O O . ASN A 1 70 ? 4.388 30.102 35.299 1.00 62.10 88 ASN A O 1
ATOM 544 N N . LEU A 1 71 ? 6.338 30.330 34.167 1.00 60.81 89 LEU A N 1
ATOM 545 C CA . LEU A 1 71 ? 7.056 31.023 35.232 1.00 59.38 89 LEU A CA 1
ATOM 546 C C . LEU A 1 71 ? 8.000 32.059 34.636 1.00 58.55 89 LEU A C 1
ATOM 547 O O . LEU A 1 71 ? 8.820 31.737 33.775 1.00 58.39 89 LEU A O 1
ATOM 552 N N . ALA A 1 72 ? 7.877 33.300 35.099 1.00 57.65 90 ALA A N 1
ATOM 553 C CA . ALA A 1 72 ? 8.694 34.403 34.601 1.00 56.97 90 ALA A CA 1
ATOM 554 C C . ALA A 1 72 ? 10.181 34.213 34.922 1.00 56.63 90 ALA A C 1
ATOM 555 O O . ALA A 1 72 ? 10.534 33.579 35.926 1.00 56.21 90 ALA A O 1
ATOM 557 N N . VAL A 1 73 ? 11.037 34.762 34.061 1.00 55.91 91 VAL A N 1
ATOM 558 C CA . VAL A 1 73 ? 12.494 34.694 34.229 1.00 55.67 91 VAL A CA 1
ATOM 559 C C . VAL A 1 73 ? 12.958 35.273 35.580 1.00 55.02 91 VAL A C 1
ATOM 560 O O . VAL A 1 73 ? 13.772 34.657 36.272 1.00 54.95 91 VAL A O 1
ATOM 564 N N . ASP A 1 74 ? 12.430 36.440 35.951 1.00 54.56 92 ASP A N 1
ATOM 565 C CA . ASP A 1 74 ? 12.743 37.075 37.240 1.00 53.64 92 ASP A CA 1
ATOM 566 C C . ASP A 1 74 ? 12.389 36.168 38.413 1.00 52.29 92 ASP A C 1
ATOM 567 O O . ASP A 1 74 ? 13.191 35.975 39.327 1.00 52.40 92 ASP A O 1
ATOM 572 N N . ASP A 1 75 ? 11.181 35.617 38.381 1.00 50.47 93 ASP A N 1
ATOM 573 C CA . ASP A 1 75 ? 10.726 34.727 39.431 1.00 48.82 93 ASP A CA 1
ATOM 574 C C . ASP A 1 75 ? 11.563 33.444 39.483 1.00 47.27 93 ASP A C 1
ATOM 575 O O . ASP A 1 75 ? 11.915 32.970 40.576 1.00 46.77 93 ASP A O 1
ATOM 580 N N . ALA A 1 76 ? 11.889 32.901 38.308 1.00 45.37 94 ALA A N 1
ATOM 581 C CA . ALA A 1 76 ? 12.658 31.660 38.208 1.00 43.59 94 ALA A CA 1
ATOM 582 C C . ALA A 1 76 ? 14.041 31.822 38.830 1.00 42.27 94 ALA A C 1
ATOM 583 O O . ALA A 1 76 ? 14.487 30.967 39.594 1.00 42.26 94 ALA A O 1
ATOM 585 N N . ALA A 1 77 ? 14.700 32.932 38.515 1.00 41.24 95 ALA A N 1
ATOM 586 C CA . ALA A 1 77 ? 16.024 33.231 39.056 1.00 40.30 95 ALA A CA 1
ATOM 587 C C . ALA A 1 77 ? 15.989 33.186 40.594 1.00 39.83 95 ALA A C 1
ATOM 588 O O . ALA A 1 77 ? 16.848 32.556 41.237 1.00 39.49 95 ALA A O 1
ATOM 590 N N . LEU A 1 78 ? 14.958 33.806 41.168 1.00 38.66 96 LEU A N 1
ATOM 591 C CA . LEU A 1 78 ? 14.741 33.792 42.617 1.00 37.71 96 LEU A CA 1
ATOM 592 C C . LEU A 1 78 ? 14.442 32.416 43.189 1.00 36.86 96 LEU A C 1
ATOM 593 O O . LEU A 1 78 ? 14.966 32.065 44.235 1.00 36.42 96 LEU A O 1
ATOM 598 N N . ILE A 1 79 ? 13.598 31.639 42.518 1.00 36.34 97 ILE A N 1
ATOM 599 C CA . ILE A 1 79 ? 13.253 30.303 43.004 1.00 36.37 97 ILE A CA 1
ATOM 600 C C . ILE A 1 79 ? 14.471 29.360 42.915 1.00 36.12 97 ILE A C 1
ATOM 601 O O . ILE A 1 79 ? 14.679 28.521 43.790 1.00 35.89 97 ILE A O 1
ATOM 606 N N . THR A 1 80 ? 15.286 29.545 41.878 1.00 35.02 98 THR A N 1
ATOM 607 C CA . THR A 1 80 ? 16.498 28.746 41.692 1.00 34.54 98 THR A CA 1
ATOM 608 C C . THR A 1 80 ? 17.463 28.982 42.837 1.00 34.10 98 THR A C 1
ATOM 609 O O . THR A 1 80 ? 18.033 28.043 43.390 1.00 33.21 98 THR A O 1
ATOM 613 N N . ALA A 1 81 ? 17.615 30.249 43.199 1.00 33.65 99 ALA A N 1
ATOM 614 C CA . ALA A 1 81 ? 18.511 30.601 44.270 1.00 33.77 99 ALA A CA 1
ATOM 615 C C . ALA A 1 81 ? 18.022 29.956 45.564 1.00 33.38 99 ALA A C 1
ATOM 616 O O . ALA A 1 81 ? 18.815 29.414 46.327 1.00 33.32 99 ALA A O 1
ATOM 618 N N . HIS A 1 82 ? 16.716 29.963 45.804 1.00 33.27 100 HIS A N 1
ATOM 619 C CA . HIS A 1 82 ? 16.245 29.375 47.042 1.00 33.14 100 HIS A CA 1
ATOM 620 C C . HIS A 1 82 ? 16.485 27.875 47.086 1.00 32.95 100 HIS A C 1
ATOM 621 O O . HIS A 1 82 ? 16.830 27.327 48.132 1.00 31.31 100 HIS A O 1
ATOM 628 N N . TYR A 1 83 ? 16.300 27.203 45.945 1.00 33.23 101 TYR A N 1
ATOM 629 C CA . TYR A 1 83 ? 16.576 25.768 45.888 1.00 33.01 101 TYR A CA 1
ATOM 630 C C . TYR A 1 83 ? 18.052 25.509 46.168 1.00 32.89 101 TYR A C 1
ATOM 631 O O . TYR A 1 83 ? 18.401 24.628 46.944 1.00 33.00 101 TYR A O 1
ATOM 640 N N . GLN A 1 84 ? 18.915 26.326 45.579 1.00 32.90 102 GLN A N 1
ATOM 641 C CA . GLN A 1 84 ? 20.346 26.198 45.797 1.00 33.02 102 GLN A CA 1
ATOM 642 C C . GLN A 1 84 ? 20.674 26.415 47.269 1.00 33.07 102 GLN A C 1
ATOM 643 O O . GLN A 1 84 ? 21.533 25.740 47.818 1.00 34.06 102 GLN A O 1
ATOM 649 N N . SER A 1 85 ? 19.947 27.308 47.946 1.00 32.31 103 SER A N 1
ATOM 650 C CA . SER A 1 85 ? 20.112 27.493 49.373 1.00 30.71 103 SER A CA 1
ATOM 651 C C . SER A 1 85 ? 19.790 26.232 50.152 1.00 29.42 103 SER A C 1
ATOM 652 O O . SER A 1 85 ? 20.507 25.870 51.093 1.00 27.84 103 SER A O 1
ATOM 655 N N . ARG A 1 86 ? 18.679 25.591 49.791 1.00 27.09 104 ARG A N 1
ATOM 656 C CA . ARG A 1 86 ? 18.254 24.407 50.503 1.00 26.06 104 ARG A CA 1
ATOM 657 C C . ARG A 1 86 ? 19.237 23.240 50.306 1.00 24.74 104 ARG A C 1
ATOM 658 O O . ARG A 1 86 ? 19.315 22.373 51.138 1.00 23.27 104 ARG A O 1
ATOM 666 N N . PHE A 1 87 ? 19.976 23.210 49.198 1.00 24.24 105 PHE A N 1
ATOM 667 C CA . PHE A 1 87 ? 20.976 22.155 49.063 1.00 24.27 105 PHE A CA 1
ATOM 668 C C . PHE A 1 87 ? 21.995 22.248 50.225 1.00 24.36 105 PHE A C 1
ATOM 669 O O . PHE A 1 87 ? 22.428 21.221 50.719 1.00 23.92 105 PHE A O 1
ATOM 677 N N . THR A 1 88 ? 22.328 23.477 50.659 1.00 24.51 106 THR A N 1
ATOM 678 C CA . THR A 1 88 ? 23.443 23.689 51.600 1.00 24.97 106 THR A CA 1
ATOM 679 C C . THR A 1 88 ? 23.098 23.275 53.028 1.00 24.10 106 THR A C 1
ATOM 680 O O . THR A 1 88 ? 23.964 22.904 53.800 1.00 23.28 106 THR A O 1
ATOM 684 N N . THR A 1 89 ? 21.807 23.338 53.365 1.00 23.23 107 THR A N 1
ATOM 685 C CA . THR A 1 89 ? 21.356 23.164 54.734 1.00 22.02 107 THR A CA 1
ATOM 686 C C . THR A 1 89 ? 21.928 21.951 55.442 1.00 22.07 107 THR A C 1
ATOM 687 O O . THR A 1 89 ? 22.533 22.115 56.491 1.00 22.65 107 THR A O 1
ATOM 691 N N . PRO A 1 90 ? 21.731 20.744 54.916 1.00 21.81 108 PRO A N 1
ATOM 692 C CA . PRO A 1 90 ? 22.209 19.550 55.611 1.00 21.66 108 PRO A CA 1
ATOM 693 C C . PRO A 1 90 ? 23.749 19.485 55.697 1.00 21.75 108 PRO A C 1
ATOM 694 O O . PRO A 1 90 ? 24.251 18.867 56.637 1.00 20.89 108 PRO A O 1
ATOM 698 N N . TYR A 1 91 ? 24.441 20.135 54.762 1.00 20.80 109 TYR A N 1
ATOM 699 C CA . TYR A 1 91 ? 25.914 20.269 54.840 1.00 21.64 109 TYR A CA 1
ATOM 700 C C . TYR A 1 91 ? 26.339 21.190 55.949 1.00 21.33 109 TYR A C 1
ATOM 701 O O . TYR A 1 91 ? 27.323 20.907 56.632 1.00 21.54 109 TYR A O 1
ATOM 710 N N . LEU A 1 92 ? 25.629 22.310 56.112 1.00 20.79 110 LEU A N 1
ATOM 711 C CA . LEU A 1 92 ? 25.937 23.235 57.202 1.00 21.73 110 LEU A CA 1
ATOM 712 C C . LEU A 1 92 ? 25.688 22.599 58.556 1.00 22.30 110 LEU A C 1
ATOM 713 O O . LEU A 1 92 ? 26.486 22.797 59.490 1.00 22.29 110 LEU A O 1
ATOM 718 N N . ILE A 1 93 ? 24.589 21.837 58.658 1.00 20.90 111 ILE A N 1
ATOM 719 C CA . ILE A 1 93 ? 24.265 21.127 59.877 1.00 21.12 111 ILE A CA 1
ATOM 720 C C . ILE A 1 93 ? 25.326 20.061 60.205 1.00 20.74 111 ILE A C 1
ATOM 721 O O . ILE A 1 93 ? 25.764 19.922 61.377 1.00 20.62 111 ILE A O 1
ATOM 726 N N . LEU A 1 94 ? 25.714 19.294 59.189 1.00 19.57 112 LEU A N 1
ATOM 727 C CA . LEU A 1 94 ? 26.694 18.239 59.402 1.00 20.91 112 LEU A CA 1
ATOM 728 C C . LEU A 1 94 ? 28.047 18.869 59.792 1.00 21.24 112 LEU A C 1
ATOM 729 O O . LEU A 1 94 ? 28.741 18.382 60.686 1.00 22.09 112 LEU A O 1
ATOM 734 N N . HIS A 1 95 ? 28.423 19.931 59.099 1.00 21.35 113 HIS A N 1
ATOM 735 C CA . HIS A 1 95 ? 29.697 20.615 59.393 1.00 22.33 113 HIS A CA 1
ATOM 736 C C . HIS A 1 95 ? 29.745 21.163 60.848 1.00 22.57 113 HIS A C 1
ATOM 737 O O . HIS A 1 95 ? 30.740 20.974 61.581 1.00 21.82 113 HIS A O 1
ATOM 744 N N . ASP A 1 96 ? 28.651 21.780 61.292 1.00 22.32 114 ASP A N 1
ATOM 745 C CA . ASP A 1 96 ? 28.545 22.329 62.646 1.00 23.58 114 ASP A CA 1
ATOM 746 C C . ASP A 1 96 ? 28.667 21.207 63.664 1.00 23.75 114 ASP A C 1
ATOM 747 O O . ASP A 1 96 ? 29.347 21.358 64.662 1.00 23.73 114 ASP A O 1
ATOM 752 N N . HIS A 1 97 ? 28.028 20.077 63.402 1.00 23.47 115 HIS A N 1
ATOM 753 C CA . HIS A 1 97 ? 28.101 18.939 64.317 1.00 25.23 115 HIS A CA 1
ATOM 754 C C . HIS A 1 97 ? 29.521 18.325 64.350 1.00 25.32 115 HIS A C 1
ATOM 755 O O . HIS A 1 97 ? 30.060 18.063 65.404 1.00 26.45 115 HIS A O 1
ATOM 762 N N . THR A 1 98 ? 30.132 18.096 63.204 1.00 25.45 116 THR A N 1
ATOM 763 C CA . THR A 1 98 ? 31.389 17.328 63.219 1.00 25.44 116 THR A CA 1
ATOM 764 C C . THR A 1 98 ? 32.634 18.152 63.550 1.00 26.71 116 THR A C 1
ATOM 765 O O . THR A 1 98 ? 33.642 17.595 64.019 1.00 25.90 116 THR A O 1
ATOM 769 N N . CYS A 1 99 ? 32.588 19.458 63.285 1.00 27.55 117 CYS A N 1
ATOM 770 C CA . CYS A 1 99 ? 33.767 20.292 63.439 1.00 30.19 117 CYS A CA 1
ATOM 771 C C . CYS A 1 99 ? 34.227 20.377 64.894 1.00 31.53 117 CYS A C 1
ATOM 772 O O . CYS A 1 99 ? 35.389 20.585 65.152 1.00 33.60 117 CYS A O 1
ATOM 777 N N . THR A 1 100 ? 33.311 20.162 65.821 1.00 32.84 118 THR A N 1
ATOM 778 C CA . THR A 1 100 ? 33.620 20.084 67.251 1.00 34.72 118 THR A CA 1
ATOM 779 C C . THR A 1 100 ? 34.373 18.788 67.665 1.00 33.49 118 THR A C 1
ATOM 780 O O . THR A 1 100 ? 34.842 18.687 68.808 1.00 34.50 118 THR A O 1
ATOM 784 N N . LEU A 1 101 ? 34.479 17.816 66.753 1.00 31.43 119 LEU A N 1
ATOM 785 C CA . LEU A 1 101 ? 35.001 16.490 67.109 1.00 30.20 119 LEU A CA 1
ATOM 786 C C . LEU A 1 101 ? 36.374 16.162 66.516 1.00 29.32 119 LEU A C 1
ATOM 787 O O . LEU A 1 101 ? 37.043 15.223 66.979 1.00 28.04 119 LEU A O 1
ATOM 792 N N . PHE A 1 102 ? 36.823 16.944 65.532 1.00 28.56 120 PHE A N 1
ATOM 793 C CA . PHE A 1 102 ? 38.075 16.611 64.807 1.00 27.91 120 PHE A CA 1
ATOM 794 C C . PHE A 1 102 ? 39.318 16.784 65.638 1.00 28.79 120 PHE A C 1
ATOM 795 O O . PHE A 1 102 ? 40.346 16.128 65.382 1.00 29.08 120 PHE A O 1
ATOM 803 N N . GLY A 1 103 ? 39.238 17.706 66.593 1.00 29.73 121 GLY A N 1
ATOM 804 C CA . GLY A 1 103 ? 40.380 18.103 67.400 1.00 31.03 121 GLY A CA 1
ATOM 805 C C . GLY A 1 103 ? 41.312 19.032 66.638 1.00 31.05 121 GLY A C 1
ATOM 806 O O . GLY A 1 103 ? 41.085 19.347 65.462 1.00 31.14 121 GLY A O 1
ATOM 807 N N . GLY A 1 104 ? 42.391 19.435 67.299 1.00 31.36 122 GLY A N 1
ATOM 808 C CA . GLY A 1 104 ? 43.344 20.362 66.719 1.00 30.65 122 GLY A CA 1
ATOM 809 C C . GLY A 1 104 ? 44.672 19.725 66.366 1.00 30.78 122 GLY A C 1
ATOM 810 O O . GLY A 1 104 ? 44.719 18.556 65.946 1.00 30.07 122 GLY A O 1
ATOM 811 N N . ASN A 1 105 ? 45.752 20.498 66.532 1.00 30.07 123 ASN A N 1
ATOM 812 C CA . ASN A 1 105 ? 47.104 20.021 66.274 1.00 30.36 123 ASN A CA 1
ATOM 813 C C . ASN A 1 105 ? 47.218 19.467 64.852 1.00 30.50 123 ASN A C 1
ATOM 814 O O . ASN A 1 105 ? 47.787 18.396 64.629 1.00 30.48 123 ASN A O 1
ATOM 819 N N . SER A 1 106 ? 46.644 20.193 63.890 1.00 29.65 124 SER A N 1
ATOM 820 C CA . SER A 1 106 ? 46.768 19.831 62.487 1.00 29.36 124 SER A CA 1
ATOM 821 C C . SER A 1 106 ? 48.238 19.829 62.073 1.00 29.85 124 SER A C 1
ATOM 822 O O . SER A 1 106 ? 48.971 20.778 62.378 1.00 29.82 124 SER A O 1
ATOM 825 N N . LEU A 1 107 ? 48.665 18.775 61.383 1.00 29.46 125 LEU A N 1
ATOM 826 C CA . LEU A 1 107 ? 50.031 18.678 60.861 1.00 30.45 125 LEU A CA 1
ATOM 827 C C . LEU A 1 107 ? 50.024 17.707 59.704 1.00 30.98 125 LEU A C 1
ATOM 828 O O . LEU A 1 107 ? 49.156 16.830 59.647 1.00 30.11 125 LEU A O 1
ATOM 833 N N . GLN A 1 108 ? 50.984 17.842 58.787 1.00 30.87 126 GLN A N 1
ATOM 834 C CA . GLN A 1 108 ? 51.248 16.781 57.845 1.00 31.44 126 GLN A CA 1
ATOM 835 C C . GLN A 1 108 ? 52.234 15.768 58.448 1.00 32.03 126 GLN A C 1
ATOM 836 O O . GLN A 1 108 ? 53.463 15.930 58.330 1.00 31.81 126 GLN A O 1
ATOM 842 N N . ARG A 1 109 ? 51.683 14.706 59.047 1.00 32.21 127 ARG A N 1
ATOM 843 C CA . ARG A 1 109 ? 52.467 13.729 59.807 1.00 32.80 127 ARG A CA 1
ATOM 844 C C . ARG A 1 109 ? 53.112 12.657 58.946 1.00 33.13 127 ARG A C 1
ATOM 845 O O . ARG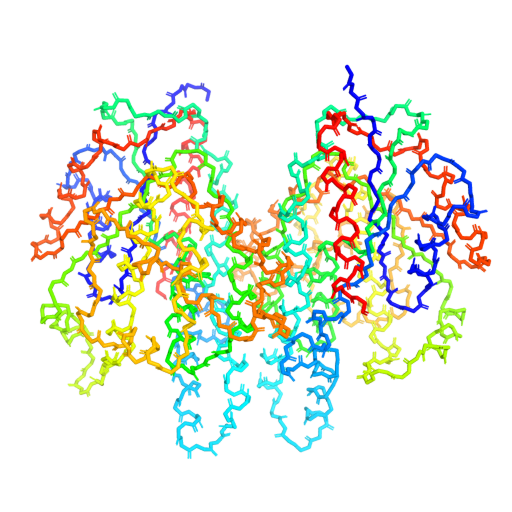 A 1 109 ? 54.104 12.052 59.349 1.00 33.98 127 ARG A O 1
ATOM 853 N N . GLY A 1 110 ? 52.541 12.412 57.777 1.00 33.11 128 GLY A N 1
ATOM 854 C CA . GLY A 1 110 ? 53.036 11.384 56.889 1.00 34.07 128 GLY A CA 1
ATOM 855 C C . GLY A 1 110 ? 52.672 9.965 57.265 1.00 35.25 128 GLY A C 1
ATOM 856 O O . GLY A 1 110 ? 52.756 9.081 56.433 1.00 36.13 128 GLY A O 1
ATOM 857 N N . THR A 1 111 ? 52.271 9.736 58.508 1.00 35.80 129 THR A N 1
ATOM 858 C CA . THR A 1 111 ? 51.977 8.386 58.972 1.00 36.78 129 THR A CA 1
ATOM 859 C C . THR A 1 111 ? 50.521 8.035 58.698 1.00 35.59 129 THR A C 1
ATOM 860 O O . THR A 1 111 ? 49.725 8.902 58.352 1.00 36.21 129 THR A O 1
ATOM 864 N N . GLN A 1 112 ? 50.175 6.764 58.848 1.00 34.60 130 GLN A N 1
ATOM 865 C CA . GLN A 1 112 ? 48.785 6.330 58.678 1.00 34.14 130 GLN A CA 1
ATOM 866 C C . GLN A 1 112 ? 47.969 6.744 59.910 1.00 31.96 130 GLN A C 1
ATOM 867 O O . GLN A 1 112 ? 48.426 6.576 61.032 1.00 32.36 130 GLN A O 1
ATOM 873 N N . PRO A 1 113 ? 46.780 7.308 59.719 1.00 29.73 131 PRO A N 1
ATOM 874 C CA . PRO A 1 113 ? 45.999 7.778 60.866 1.00 28.19 131 PRO A CA 1
ATOM 875 C C . PRO A 1 113 ? 45.409 6.580 61.620 1.00 27.27 131 PRO A C 1
ATOM 876 O O . PRO A 1 113 ? 45.460 5.476 61.101 1.00 27.27 131 PRO A O 1
ATOM 880 N N . ASP A 1 114 ? 44.855 6.805 62.797 1.00 26.15 132 ASP A N 1
ATOM 881 C CA . ASP A 1 114 ? 44.090 5.761 63.460 1.00 26.92 132 ASP A CA 1
ATOM 882 C C . ASP A 1 114 ? 42.798 5.543 62.693 1.00 26.10 132 ASP A C 1
ATOM 883 O O . ASP A 1 114 ? 42.356 4.408 62.552 1.00 25.95 132 ASP A O 1
ATOM 888 N N . LEU A 1 115 ? 42.212 6.632 62.188 1.00 24.65 133 LEU A N 1
ATOM 889 C CA . LEU A 1 115 ? 41.030 6.502 61.322 1.00 24.36 133 LEU A CA 1
ATOM 890 C C . LEU A 1 115 ? 40.902 7.625 60.326 1.00 22.72 133 LEU A C 1
ATOM 891 O O . LEU A 1 115 ? 41.497 8.687 60.501 1.00 21.68 133 LEU A O 1
ATOM 896 N N . THR A 1 116 ? 40.119 7.358 59.288 1.00 20.77 134 THR A N 1
ATOM 897 C CA . THR A 1 116 ? 39.934 8.264 58.173 1.00 20.71 134 THR A CA 1
ATOM 898 C C . THR A 1 116 ? 38.435 8.582 58.121 1.00 20.79 134 THR A C 1
ATOM 899 O O . THR A 1 116 ? 37.591 7.682 58.324 1.00 20.47 134 THR A O 1
ATOM 903 N N . LEU A 1 117 ? 38.126 9.844 57.868 1.00 19.77 135 LEU A N 1
ATOM 904 C CA . LEU A 1 117 ? 36.766 10.284 57.564 1.00 20.85 135 LEU A CA 1
ATOM 905 C C . LEU A 1 117 ? 36.689 10.729 56.105 1.00 21.51 135 LEU A C 1
ATOM 906 O O . LEU A 1 117 ? 37.567 11.441 55.606 1.00 21.93 135 LEU A O 1
ATOM 911 N N . VAL A 1 118 ? 35.652 10.291 55.404 1.00 20.69 136 VAL A N 1
ATOM 912 C CA . VAL A 1 118 ? 35.470 10.696 54.026 1.00 20.67 136 VAL A CA 1
ATOM 913 C C . VAL A 1 118 ? 34.063 11.276 53.998 1.00 21.56 136 VAL A C 1
ATOM 914 O O . VAL A 1 118 ? 33.068 10.571 54.271 1.00 21.28 136 VAL A O 1
ATOM 918 N N . PHE A 1 119 ? 34.012 12.565 53.714 1.00 21.07 137 PHE A N 1
ATOM 919 C CA . PHE A 1 119 ? 32.757 13.276 53.527 1.00 21.75 137 PHE A CA 1
ATOM 920 C C . PHE A 1 119 ? 32.432 13.373 52.057 1.00 21.86 137 PHE A C 1
ATOM 921 O O . PHE A 1 119 ? 33.291 13.726 51.236 1.00 20.37 137 PHE A O 1
ATOM 929 N N . ASP A 1 120 ? 31.190 13.032 51.694 1.00 21.71 138 ASP A N 1
ATOM 930 C CA . ASP A 1 120 ? 30.788 13.211 50.299 1.00 22.43 138 ASP A CA 1
ATOM 931 C C . ASP A 1 120 ? 30.417 14.673 50.103 1.00 22.44 138 ASP A C 1
ATOM 932 O O . ASP A 1 120 ? 29.309 15.080 50.475 1.00 22.72 138 ASP A O 1
ATOM 937 N N . ARG A 1 121 ? 31.341 15.411 49.493 1.00 21.80 139 ARG A N 1
ATOM 938 C CA . ARG A 1 121 ? 31.342 16.866 49.296 1.00 21.90 139 ARG A CA 1
ATOM 939 C C . ARG A 1 121 ? 31.697 17.637 50.560 1.00 21.61 139 ARG A C 1
ATOM 940 O O . ARG A 1 121 ? 31.471 17.175 51.666 1.00 22.22 139 ARG A O 1
ATOM 948 N N . HIS A 1 122 ? 32.226 18.829 50.346 1.00 20.78 140 HIS A N 1
ATOM 949 C CA . HIS A 1 122 ? 32.419 19.833 51.352 1.00 21.14 140 HIS A CA 1
ATOM 950 C C . HIS A 1 122 ? 31.294 20.864 51.143 1.00 20.50 140 HIS A C 1
ATOM 951 O O . HIS A 1 122 ? 30.711 20.917 50.049 1.00 20.36 140 HIS A O 1
ATOM 958 N N . PRO A 1 123 ? 30.942 21.634 52.180 1.00 20.55 141 PRO A N 1
ATOM 959 C CA . PRO A 1 123 ? 30.011 22.765 52.038 1.00 20.06 141 PRO A CA 1
ATOM 960 C C . PRO A 1 123 ? 30.299 23.738 50.889 1.00 20.92 141 PRO A C 1
ATOM 961 O O . PRO A 1 123 ? 29.374 24.406 50.401 1.00 21.08 141 PRO A O 1
ATOM 965 N N . VAL A 1 124 ? 31.545 23.794 50.434 1.00 21.45 142 VAL A N 1
ATOM 966 C CA . VAL A 1 124 ? 31.909 24.628 49.277 1.00 21.79 142 VAL A CA 1
ATOM 967 C C . VAL A 1 124 ? 31.139 24.233 47.998 1.00 21.91 142 VAL A C 1
ATOM 968 O O . VAL A 1 124 ? 30.924 25.075 47.110 1.00 21.53 142 VAL A O 1
ATOM 972 N N . ALA A 1 125 ? 30.717 22.967 47.909 1.00 21.29 143 ALA A N 1
ATOM 973 C CA . ALA A 1 125 ? 30.002 22.477 46.721 1.00 22.30 143 ALA A CA 1
ATOM 974 C C . ALA A 1 125 ? 28.695 23.241 46.576 1.00 22.68 143 ALA A C 1
ATOM 975 O O . ALA A 1 125 ? 28.395 23.775 45.512 1.00 23.18 143 ALA A O 1
ATOM 977 N N . SER A 1 126 ? 27.940 23.315 47.671 1.00 22.85 144 SER A N 1
ATOM 978 C CA . SER A 1 126 ? 26.588 23.881 47.632 1.00 22.42 144 SER A CA 1
ATOM 979 C C . SER A 1 126 ? 26.557 25.385 47.878 1.00 22.31 144 SER A C 1
ATOM 980 O O . SER A 1 126 ? 25.619 26.066 47.485 1.00 21.89 144 SER A O 1
ATOM 983 N N . THR A 1 127 ? 27.598 25.934 48.500 1.00 22.38 145 THR A N 1
ATOM 984 C CA . THR A 1 127 ? 27.583 27.368 48.777 1.00 22.30 145 THR A CA 1
ATOM 985 C C . THR A 1 127 ? 28.326 28.163 47.725 1.00 21.93 145 THR A C 1
ATOM 986 O O . THR A 1 127 ? 28.086 29.353 47.591 1.00 21.39 145 THR A O 1
ATOM 990 N N . VAL A 1 128 ? 29.235 27.502 46.997 1.00 20.74 146 VAL A N 1
ATOM 991 C CA . VAL A 1 128 ? 30.109 28.185 46.056 1.00 21.18 146 VAL A CA 1
ATOM 992 C C . VAL A 1 128 ? 30.084 27.596 44.636 1.00 21.81 146 VAL A C 1
ATOM 993 O O . VAL A 1 128 ? 29.808 28.316 43.668 1.00 22.96 146 VAL A O 1
ATOM 997 N N . CYS A 1 129 ? 30.415 26.313 44.483 1.00 21.84 147 CYS A N 1
ATOM 998 C CA . CYS A 1 129 ? 30.560 25.730 43.140 1.00 22.26 147 CYS A CA 1
ATOM 999 C C . CYS A 1 129 ? 29.267 25.686 42.292 1.00 22.02 147 CYS A C 1
ATOM 1000 O O . CYS A 1 129 ? 29.238 26.162 41.149 1.00 22.62 147 CYS A O 1
ATOM 1003 N N . PHE A 1 130 ? 28.227 25.091 42.844 1.00 21.68 148 PHE A N 1
ATOM 1004 C CA . PHE A 1 130 ? 26.959 24.965 42.133 1.00 22.65 148 PHE A CA 1
ATOM 1005 C C . PHE A 1 130 ? 26.280 26.316 41.937 1.00 23.17 148 PHE A C 1
ATOM 1006 O O . PHE A 1 130 ? 25.821 26.590 40.840 1.00 24.47 148 PHE A O 1
ATOM 1014 N N . PRO A 1 131 ? 26.251 27.182 42.961 1.00 22.97 149 PRO A N 1
ATOM 1015 C CA . PRO A 1 131 ? 25.830 28.576 42.750 1.00 22.93 149 PRO A CA 1
ATOM 1016 C C . PRO A 1 131 ? 26.636 29.287 41.687 1.00 23.55 149 PRO A C 1
ATOM 1017 O O . PRO A 1 131 ? 26.040 29.996 40.875 1.00 22.96 149 PRO A O 1
ATOM 1021 N N . ALA A 1 132 ? 27.966 29.141 41.676 1.00 23.42 150 ALA A N 1
ATOM 1022 C CA . ALA A 1 132 ? 28.734 29.769 40.618 1.00 23.62 150 ALA A CA 1
ATOM 1023 C C . ALA A 1 132 ? 28.331 29.263 39.237 1.00 24.79 150 ALA A C 1
ATOM 1024 O O . ALA A 1 132 ? 28.123 30.069 38.317 1.00 25.55 150 ALA A O 1
ATOM 1026 N N . ALA A 1 133 ? 28.200 27.947 39.092 1.00 25.25 151 ALA A N 1
ATOM 1027 C CA . ALA A 1 133 ? 27.783 27.389 37.823 1.00 25.99 151 ALA A CA 1
ATOM 1028 C C . ALA A 1 133 ? 26.456 28.000 37.373 1.00 26.97 151 ALA A C 1
ATOM 1029 O O . ALA A 1 133 ? 26.344 28.469 36.243 1.00 27.10 151 ALA A O 1
ATOM 1031 N N . ARG A 1 134 ? 25.475 27.996 38.271 1.00 27.75 152 ARG A N 1
ATOM 1032 C CA . ARG A 1 134 ? 24.157 28.577 37.972 1.00 28.61 152 ARG A CA 1
ATOM 1033 C C . ARG A 1 134 ? 24.221 30.051 37.573 1.00 28.64 152 ARG A C 1
ATOM 1034 O O . ARG A 1 134 ? 23.507 30.470 36.650 1.00 28.94 152 ARG A O 1
ATOM 1042 N N . TYR A 1 135 ? 25.059 30.825 38.260 1.00 28.92 153 TYR A N 1
ATOM 1043 C CA . TYR A 1 135 ? 25.316 32.217 37.905 1.00 29.61 153 TYR A CA 1
ATOM 1044 C C . TYR A 1 135 ? 25.946 32.390 36.536 1.00 30.10 153 TYR A C 1
ATOM 1045 O O . TYR A 1 135 ? 25.526 33.263 35.773 1.00 30.16 153 TYR A O 1
ATOM 1054 N N . LEU A 1 136 ? 26.957 31.581 36.228 1.00 30.12 154 LEU A N 1
ATOM 1055 C CA . LEU A 1 136 ? 27.622 31.668 34.941 1.00 30.43 154 LEU A CA 1
ATOM 1056 C C . LEU A 1 136 ? 26.691 31.323 33.768 1.00 31.07 154 LEU A C 1
ATOM 1057 O O . LEU A 1 136 ? 26.828 31.900 32.692 1.00 31.45 154 LEU A O 1
ATOM 1062 N N . LEU A 1 137 ? 25.751 30.408 33.999 1.00 31.67 155 LEU A N 1
ATOM 1063 C CA . LEU A 1 137 ? 24.745 30.007 33.006 1.00 33.11 155 LEU A CA 1
ATOM 1064 C C . LEU A 1 137 ? 23.529 30.947 32.920 1.00 33.78 155 LEU A C 1
ATOM 1065 O O . LEU A 1 137 ? 22.653 30.746 32.085 1.00 34.28 155 LEU A O 1
ATOM 1070 N N . GLY A 1 138 ? 23.462 31.943 33.800 1.00 34.53 156 GLY A N 1
ATOM 1071 C CA . GLY A 1 138 ? 22.397 32.937 33.768 1.00 34.04 156 GLY A CA 1
ATOM 1072 C C . GLY A 1 138 ? 21.114 32.483 34.438 1.00 34.68 156 GLY A C 1
ATOM 1073 O O . GLY A 1 138 ? 20.038 33.061 34.178 1.00 34.66 156 GLY A O 1
ATOM 1074 N N . ASP A 1 139 ? 21.205 31.455 35.287 1.00 33.84 157 ASP A N 1
ATOM 1075 C CA . ASP A 1 139 ? 20.031 30.954 36.007 1.00 33.87 157 ASP A CA 1
ATOM 1076 C C . ASP A 1 139 ? 19.812 31.628 37.354 1.00 33.31 157 ASP A C 1
ATOM 1077 O O . ASP A 1 139 ? 18.780 31.403 37.978 1.00 33.05 157 ASP A O 1
ATOM 1082 N N . MET A 1 140 ? 20.787 32.415 37.818 1.00 32.52 158 MET A N 1
ATOM 1083 C CA . MET A 1 140 ? 20.602 33.239 39.023 1.00 31.95 158 MET A CA 1
ATOM 1084 C C . MET A 1 140 ? 21.602 34.393 39.035 1.00 31.05 158 MET A C 1
ATOM 1085 O O . MET A 1 140 ? 22.582 34.370 38.290 1.00 31.04 158 MET A O 1
ATOM 1090 N N . SER A 1 141 ? 21.340 35.417 39.844 1.00 30.53 159 SER A N 1
ATOM 1091 C CA . SER A 1 141 ? 22.104 36.663 39.763 1.00 30.15 159 SER A CA 1
ATOM 1092 C C . SER A 1 141 ? 23.384 36.640 40.595 1.00 29.87 159 SER A C 1
ATOM 1093 O O . SER A 1 141 ? 23.576 35.767 41.443 1.00 28.36 159 SER A O 1
ATOM 1096 N N . MET A 1 142 ? 24.234 37.644 40.386 1.00 30.32 160 MET A N 1
ATOM 1097 C CA . MET A 1 142 ? 25.382 37.839 41.273 1.00 30.43 160 MET A CA 1
ATOM 1098 C C . MET A 1 142 ? 24.926 38.049 42.726 1.00 31.05 160 MET A C 1
ATOM 1099 O O . MET A 1 142 ? 25.547 37.530 43.668 1.00 30.47 160 MET A O 1
ATOM 1104 N N . CYS A 1 143 ? 23.824 38.788 42.909 1.00 30.97 161 CYS A N 1
ATOM 1105 C CA . CYS A 1 143 ? 23.318 39.042 44.250 1.00 31.58 161 CYS A CA 1
ATOM 1106 C C . CYS A 1 143 ? 23.075 37.727 44.975 1.00 30.97 161 CYS A C 1
ATOM 1107 O O . CYS A 1 143 ? 23.471 37.562 46.140 1.00 31.40 161 CYS A O 1
ATOM 1110 N N . ALA A 1 144 ? 22.415 36.802 44.274 1.00 29.78 162 ALA A N 1
ATOM 1111 C CA . ALA A 1 144 ? 22.072 35.499 44.816 1.00 29.10 162 ALA A CA 1
ATOM 1112 C C . ALA A 1 144 ? 23.343 34.704 45.079 1.00 28.31 162 ALA A C 1
ATOM 1113 O O . ALA A 1 144 ? 23.463 34.053 46.110 1.00 27.84 162 ALA A O 1
ATOM 1115 N N . LEU A 1 145 ? 24.298 34.796 44.159 1.00 28.00 163 LEU A N 1
ATOM 1116 C CA . LEU A 1 145 ? 25.597 34.137 44.340 1.00 27.05 163 LEU A CA 1
ATOM 1117 C C . LEU A 1 145 ? 26.277 34.598 45.631 1.00 27.21 163 LEU A C 1
ATOM 1118 O O . LEU A 1 145 ? 26.723 33.777 46.436 1.00 26.86 163 LEU A O 1
ATOM 1123 N N . MET A 1 146 ? 26.349 35.917 45.825 1.00 27.15 164 MET A N 1
ATOM 1124 C CA . MET A 1 146 ? 26.957 36.486 47.017 1.00 28.00 164 MET A CA 1
ATOM 1125 C C . MET A 1 146 ? 26.262 35.969 48.262 1.00 27.54 164 MET A C 1
ATOM 1126 O O . MET A 1 146 ? 26.931 35.671 49.245 1.00 27.28 164 MET A O 1
ATOM 1131 N N . ALA A 1 147 ? 24.934 35.840 48.203 1.00 27.10 165 ALA A N 1
ATOM 1132 C CA . ALA A 1 147 ? 24.166 35.325 49.326 1.00 27.00 165 ALA A CA 1
ATOM 1133 C C . ALA A 1 147 ? 24.529 33.904 49.694 1.00 27.06 165 ALA A C 1
ATOM 1134 O O . ALA A 1 147 ? 24.575 33.570 50.887 1.00 27.19 165 ALA A O 1
ATOM 1136 N N . MET A 1 148 ? 24.751 33.043 48.692 1.00 26.10 166 MET A N 1
ATOM 1137 C CA . MET A 1 148 ? 25.176 31.672 49.011 1.00 25.91 166 MET A CA 1
ATOM 1138 C C . MET A 1 148 ? 26.633 31.638 49.477 1.00 24.27 166 MET A C 1
ATOM 1139 O O . MET A 1 148 ? 26.956 30.938 50.415 1.00 24.08 166 MET A O 1
ATOM 1144 N N . VAL A 1 149 ? 27.487 32.400 48.810 1.00 23.71 167 VAL A N 1
ATOM 1145 C CA . VAL A 1 149 ? 28.926 32.387 49.105 1.00 23.52 167 VAL A CA 1
ATOM 1146 C C . VAL A 1 149 ? 29.228 32.835 50.551 1.00 23.52 167 VAL A C 1
ATOM 1147 O O . VAL A 1 149 ? 30.111 32.252 51.252 1.00 23.07 167 VAL A O 1
ATOM 1151 N N . ALA A 1 150 ? 28.516 33.879 50.985 1.00 21.79 168 ALA A N 1
ATOM 1152 C CA . ALA A 1 150 ? 28.573 34.352 52.370 1.00 21.83 168 ALA A CA 1
ATOM 1153 C C . ALA A 1 150 ? 28.283 33.263 53.420 1.00 20.73 168 ALA A C 1
ATOM 1154 O O . ALA A 1 150 ? 28.742 33.356 54.541 1.00 21.14 168 ALA A O 1
ATOM 1156 N N . THR A 1 151 ? 27.503 32.245 53.064 1.00 20.47 169 THR A N 1
ATOM 1157 C CA . THR A 1 151 ? 27.152 31.199 54.013 1.00 21.16 169 THR A CA 1
ATOM 1158 C C . THR A 1 151 ? 28.174 30.047 54.068 1.00 22.26 169 THR A C 1
ATOM 1159 O O . THR A 1 151 ? 28.012 29.115 54.877 1.00 22.60 169 THR A O 1
ATOM 1163 N N . LEU A 1 152 ? 29.199 30.084 53.219 1.00 21.73 170 LEU A N 1
ATOM 1164 C CA . LEU A 1 152 ? 30.288 29.104 53.345 1.00 21.60 170 LEU A CA 1
ATOM 1165 C C . LEU A 1 152 ? 30.875 29.136 54.780 1.00 22.44 170 LEU A C 1
ATOM 1166 O O . LEU A 1 152 ? 31.291 30.189 55.260 1.00 22.06 170 LEU A O 1
ATOM 1171 N N . PRO A 1 153 ? 30.912 28.010 55.485 1.00 22.65 171 PRO A N 1
ATOM 1172 C CA . PRO A 1 153 ? 31.475 28.020 56.834 1.00 23.80 171 PRO A CA 1
ATOM 1173 C C . PRO A 1 153 ? 32.994 27.960 56.748 1.00 24.97 171 PRO A C 1
ATOM 1174 O O . PRO A 1 153 ? 33.530 27.367 55.822 1.00 25.49 171 PRO A O 1
ATOM 1178 N N . ARG A 1 154 ? 33.662 28.590 57.704 1.00 25.62 172 ARG A N 1
ATOM 1179 C CA . ARG A 1 154 ? 35.108 28.460 57.842 1.00 26.60 172 ARG A CA 1
ATOM 1180 C C . ARG A 1 154 ? 35.549 27.009 58.128 1.00 25.90 172 ARG A C 1
ATOM 1181 O O . ARG A 1 154 ? 35.023 26.370 59.028 1.00 25.50 172 ARG A O 1
ATOM 1189 N N . GLU A 1 155 ? 36.528 26.506 57.381 1.00 25.83 173 GLU A N 1
ATOM 1190 C CA . GLU A 1 155 ? 37.144 25.213 57.708 1.00 25.41 173 GLU A CA 1
ATOM 1191 C C . GLU A 1 155 ? 38.162 25.355 58.836 1.00 26.31 173 GLU A C 1
ATOM 1192 O O . GLU A 1 155 ? 39.161 26.115 58.694 1.00 25.77 173 GLU A O 1
ATOM 1198 N N . PRO A 1 156 ? 37.969 24.610 59.932 1.00 26.44 174 PRO A N 1
ATOM 1199 C CA . PRO A 1 156 ? 38.993 24.590 60.987 1.00 25.96 174 PRO A CA 1
ATOM 1200 C C . PRO A 1 156 ? 40.217 23.836 60.499 1.00 25.32 174 PRO A C 1
ATOM 1201 O O . PRO A 1 156 ? 40.184 23.236 59.408 1.00 24.42 174 PRO A O 1
ATOM 1205 N N . GLN A 1 157 ? 41.304 23.921 61.256 1.00 24.85 175 GLN A N 1
ATOM 1206 C CA . GLN A 1 157 ? 42.572 23.335 60.833 1.00 25.00 175 GLN A CA 1
ATOM 1207 C C . GLN A 1 157 ? 42.444 21.843 60.508 1.00 24.49 175 GLN A C 1
ATOM 1208 O O . GLN A 1 157 ? 41.683 21.131 61.140 1.00 24.56 175 GLN A O 1
ATOM 1214 N N . GLY A 1 158 ? 43.171 21.392 59.499 1.00 24.89 176 GLY A N 1
ATOM 1215 C CA . GLY A 1 158 ? 43.278 19.969 59.218 1.00 23.87 176 GLY A CA 1
ATOM 1216 C C . GLY A 1 158 ? 42.418 19.418 58.108 1.00 23.74 176 GLY A C 1
ATOM 1217 O O . GLY A 1 158 ? 42.486 18.230 57.841 1.00 23.97 176 GLY A O 1
ATOM 1218 N N . GLY A 1 159 ? 41.622 20.255 57.448 1.00 23.38 177 GLY A N 1
ATOM 1219 C CA . GLY A 1 159 ? 40.850 19.806 56.296 1.00 23.30 177 GLY A CA 1
ATOM 1220 C C . GLY A 1 159 ? 41.665 19.348 55.084 1.00 23.11 177 GLY A C 1
ATOM 1221 O O . GLY A 1 159 ? 42.723 19.947 54.759 1.00 23.47 177 GLY A O 1
ATOM 1222 N N . ASN A 1 160 ? 41.213 18.269 54.437 1.00 21.62 178 ASN A N 1
ATOM 1223 C CA . ASN A 1 160 ? 41.719 17.889 53.118 1.00 21.70 178 ASN A CA 1
ATOM 1224 C C . ASN A 1 160 ? 40.566 17.774 52.163 1.00 21.20 178 ASN A C 1
ATOM 1225 O O . ASN A 1 160 ? 39.547 17.168 52.488 1.00 21.68 178 ASN A O 1
ATOM 1230 N N . ILE A 1 161 ? 40.707 18.364 50.988 1.00 21.30 179 ILE A N 1
ATOM 1231 C CA . ILE A 1 161 ? 39.701 18.211 49.961 1.00 21.75 179 ILE A CA 1
ATOM 1232 C C . ILE A 1 161 ? 40.305 17.517 48.752 1.00 22.57 179 ILE A C 1
ATOM 1233 O O . ILE A 1 161 ? 41.408 17.859 48.319 1.00 23.16 179 ILE A O 1
ATOM 1238 N N . VAL A 1 162 ? 39.587 16.528 48.229 1.00 21.96 180 VAL A N 1
ATOM 1239 C CA . VAL A 1 162 ? 40.052 15.801 47.051 1.00 22.41 180 VAL A CA 1
ATOM 1240 C C . VAL A 1 162 ? 39.017 16.060 45.972 1.00 22.56 180 VAL A C 1
ATOM 1241 O O . VAL A 1 162 ? 37.855 15.626 46.075 1.00 23.79 180 VAL A O 1
ATOM 1245 N N . VAL A 1 163 ? 39.414 16.798 44.950 1.00 21.89 181 VAL A N 1
ATOM 1246 C CA . VAL A 1 163 ? 38.505 17.069 43.860 1.00 23.04 181 VAL A CA 1
ATOM 1247 C C . VAL A 1 163 ? 38.642 15.963 42.819 1.00 23.46 181 VAL A C 1
ATOM 1248 O O . VAL A 1 163 ? 39.736 15.687 42.354 1.00 23.69 181 VAL A O 1
ATOM 1252 N N . THR A 1 164 ? 37.527 15.337 42.457 1.00 24.56 182 THR A N 1
ATOM 1253 C CA . THR A 1 164 ? 37.566 14.223 41.519 1.00 25.79 182 THR A CA 1
ATOM 1254 C C . THR A 1 164 ? 37.620 14.740 40.095 1.00 26.67 182 THR A C 1
ATOM 1255 O O . THR A 1 164 ? 36.995 15.751 39.784 1.00 26.40 182 THR A O 1
ATOM 1259 N N . THR A 1 165 ? 38.407 14.070 39.253 1.00 26.84 183 THR A N 1
ATOM 1260 C CA . THR A 1 165 ? 38.547 14.438 37.840 1.00 27.74 183 THR A CA 1
ATOM 1261 C C . THR A 1 165 ? 38.332 13.180 37.004 1.00 27.93 183 THR A C 1
ATOM 1262 O O . THR A 1 165 ? 38.502 12.043 37.490 1.00 27.82 183 THR A O 1
ATOM 1266 N N . LEU A 1 166 ? 37.902 13.396 35.767 1.00 27.81 184 LEU A N 1
ATOM 1267 C CA . LEU A 1 166 ? 37.558 12.321 34.839 1.00 28.15 184 LEU A CA 1
ATOM 1268 C C . LEU A 1 166 ? 37.396 12.927 33.458 1.00 27.63 184 LEU A C 1
ATOM 1269 O O . LEU A 1 166 ? 36.758 13.978 33.329 1.00 27.26 184 LEU A O 1
ATOM 1274 N N . ASN A 1 167 ? 37.957 12.270 32.437 1.00 28.23 185 ASN A N 1
ATOM 1275 C CA . ASN A 1 167 ? 37.812 12.728 31.047 1.00 28.14 185 ASN A CA 1
ATOM 1276 C C . ASN A 1 167 ? 36.318 12.794 30.719 1.00 28.16 185 ASN A C 1
ATOM 1277 O O . ASN A 1 167 ? 35.553 11.942 31.172 1.00 27.00 185 ASN A O 1
ATOM 1282 N N . VAL A 1 168 ? 35.901 13.829 29.988 1.00 28.11 186 VAL A N 1
ATOM 1283 C CA . VAL A 1 168 ? 34.478 14.110 29.817 1.00 28.61 186 VAL A CA 1
ATOM 1284 C C . VAL A 1 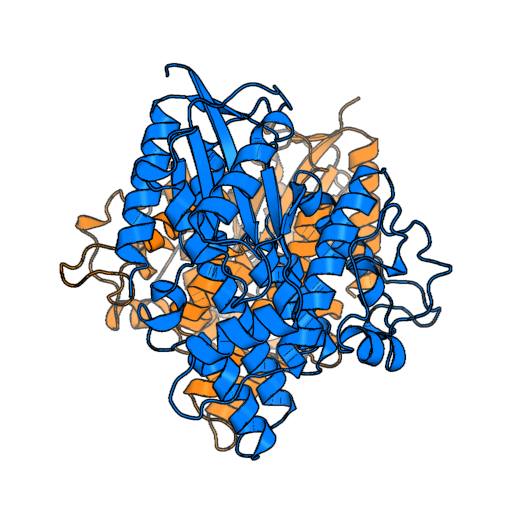168 ? 33.675 13.019 29.117 1.00 29.25 186 VAL A C 1
ATOM 1285 O O . VAL A 1 168 ? 32.483 12.808 29.424 1.00 28.18 186 VAL A O 1
ATOM 1289 N N . GLU A 1 169 ? 34.314 12.327 28.179 1.00 30.10 187 GLU A N 1
ATOM 1290 C CA . GLU A 1 169 ? 33.628 11.270 27.436 1.00 31.17 187 GLU A CA 1
ATOM 1291 C C . GLU A 1 169 ? 33.190 10.155 28.412 1.00 31.40 187 GLU A C 1
ATOM 1292 O O . GLU A 1 169 ? 32.029 9.724 28.400 1.00 31.50 187 GLU A O 1
ATOM 1298 N N . GLU A 1 170 ? 34.112 9.713 29.272 1.00 30.91 188 GLU A N 1
ATOM 1299 C CA . GLU A 1 170 ? 33.799 8.700 30.304 1.00 30.61 188 GLU A CA 1
ATOM 1300 C C . GLU A 1 170 ? 32.823 9.217 31.372 1.00 29.78 188 GLU A C 1
ATOM 1301 O O . GLU A 1 170 ? 31.952 8.474 31.833 1.00 29.60 188 GLU A O 1
ATOM 1307 N N . HIS A 1 171 ? 32.962 10.486 31.752 1.00 28.83 189 HIS A N 1
ATOM 1308 C CA . HIS A 1 171 ? 31.996 11.147 32.646 1.00 28.95 189 HIS A CA 1
ATOM 1309 C C . HIS A 1 171 ? 30.547 11.060 32.116 1.00 29.74 189 HIS A C 1
ATOM 1310 O O . HIS A 1 171 ? 29.640 10.612 32.817 1.00 28.46 189 HIS A O 1
ATOM 1317 N N . ILE A 1 172 ? 30.339 11.482 30.871 1.00 31.47 190 ILE A N 1
ATOM 1318 C CA . ILE A 1 172 ? 29.009 11.439 30.274 1.00 32.82 190 ILE A CA 1
ATOM 1319 C C . ILE A 1 172 ? 28.518 9.993 30.110 1.00 34.53 190 ILE A C 1
ATOM 1320 O O . ILE A 1 172 ? 27.346 9.699 30.361 1.00 34.32 190 ILE A O 1
ATOM 1325 N N . ARG A 1 173 ? 29.423 9.095 29.733 1.00 36.70 191 ARG A N 1
ATOM 1326 C CA . ARG A 1 173 ? 29.124 7.656 29.713 1.00 39.05 191 ARG A CA 1
ATOM 1327 C C . ARG A 1 173 ? 28.535 7.199 31.059 1.00 39.60 191 ARG A C 1
ATOM 1328 O O . ARG A 1 173 ? 27.447 6.610 31.104 1.00 40.09 191 ARG A O 1
ATOM 1336 N N . ARG A 1 174 ? 29.228 7.503 32.152 1.00 40.34 192 ARG A N 1
ATOM 1337 C CA . ARG A 1 174 ? 28.730 7.191 33.501 1.00 41.03 192 ARG A CA 1
ATOM 1338 C C . ARG A 1 174 ? 27.342 7.781 33.830 1.00 42.32 192 ARG A C 1
ATOM 1339 O O . ARG A 1 174 ? 26.471 7.077 34.365 1.00 42.87 192 ARG A O 1
ATOM 1347 N N . LEU A 1 175 ? 27.125 9.049 33.500 1.00 43.31 193 LEU A N 1
ATOM 1348 C CA . LEU A 1 175 ? 25.789 9.644 33.623 1.00 45.28 193 LEU A CA 1
ATOM 1349 C C . LEU A 1 175 ? 24.756 8.914 32.756 1.00 46.79 193 LEU A C 1
ATOM 1350 O O . LEU A 1 175 ? 23.622 8.706 33.196 1.00 47.10 193 LEU A O 1
ATOM 1355 N N . ARG A 1 176 ? 25.156 8.508 31.547 1.00 48.61 194 ARG A N 1
ATOM 1356 C CA . ARG A 1 176 ? 24.260 7.801 30.616 1.00 51.02 194 ARG A CA 1
ATOM 1357 C C . ARG A 1 176 ? 23.779 6.440 31.145 1.00 52.48 194 ARG A C 1
ATOM 1358 O O . ARG A 1 176 ? 22.576 6.171 31.144 1.00 53.11 194 ARG A O 1
ATOM 1366 N N . THR A 1 177 ? 24.705 5.587 31.589 1.00 54.34 195 THR A N 1
ATOM 1367 C CA . THR A 1 177 ? 24.339 4.290 32.179 1.00 56.22 195 THR A CA 1
ATOM 1368 C C . THR A 1 177 ? 23.405 4.444 33.373 1.00 57.27 195 THR A C 1
ATOM 1369 O O . THR A 1 177 ? 22.516 3.619 33.578 1.00 58.04 195 THR A O 1
ATOM 1373 N N . ARG A 1 178 ? 23.624 5.498 34.152 1.00 58.54 196 ARG A N 1
ATOM 1374 C CA . ARG A 1 178 ? 22.854 5.781 35.358 1.00 60.00 196 ARG A CA 1
ATOM 1375 C C . ARG A 1 178 ? 21.435 6.288 35.049 1.00 60.61 196 ARG A C 1
ATOM 1376 O O . ARG A 1 178 ? 20.501 6.076 35.840 1.00 60.76 196 ARG A O 1
ATOM 1384 N N . ALA A 1 179 ? 21.286 6.963 33.909 1.00 60.97 197 ALA A N 1
ATOM 1385 C CA . ALA A 1 179 ? 20.018 7.578 33.512 1.00 61.36 197 ALA A CA 1
ATOM 1386 C C . ALA A 1 179 ? 18.997 6.565 32.981 1.00 61.62 197 ALA A C 1
ATOM 1387 O O . ALA A 1 179 ? 19.363 5.478 32.526 1.00 61.90 197 ALA A O 1
ATOM 1389 N N . ARG A 1 180 ? 17.718 6.939 33.030 1.00 61.91 198 ARG A N 1
ATOM 1390 C CA . ARG A 1 180 ? 16.629 6.091 32.536 1.00 62.14 198 ARG A CA 1
ATOM 1391 C C . ARG A 1 180 ? 16.633 5.973 31.007 1.00 62.22 198 ARG A C 1
ATOM 1392 O O . ARG A 1 180 ? 17.560 6.447 30.338 1.00 62.40 198 ARG A O 1
ATOM 1394 N N . ILE A 1 181 ? 15.575 5.362 30.474 1.00 61.95 199 ILE A N 1
ATOM 1395 C CA . ILE A 1 181 ? 15.499 4.931 29.073 1.00 61.66 199 ILE A CA 1
ATOM 1396 C C . ILE A 1 181 ? 15.972 5.952 28.030 1.00 60.98 199 ILE A C 1
ATOM 1397 O O . ILE A 1 181 ? 16.831 5.640 27.194 1.00 61.47 199 ILE A O 1
ATOM 1399 N N . GLY A 1 182 ? 15.418 7.160 28.078 1.00 59.80 200 GLY A N 1
ATOM 1400 C CA . GLY A 1 182 ? 15.754 8.178 27.099 1.00 58.41 200 GLY A CA 1
ATOM 1401 C C . GLY A 1 182 ? 16.091 9.520 27.711 1.00 57.24 200 GLY A C 1
ATOM 1402 O O . GLY A 1 182 ? 16.054 10.548 27.023 1.00 57.57 200 GLY A O 1
ATOM 1403 N N . GLU A 1 183 ? 16.422 9.495 29.001 1.00 55.91 201 GLU A N 1
ATOM 1404 C CA . GLU A 1 183 ? 16.636 10.689 29.81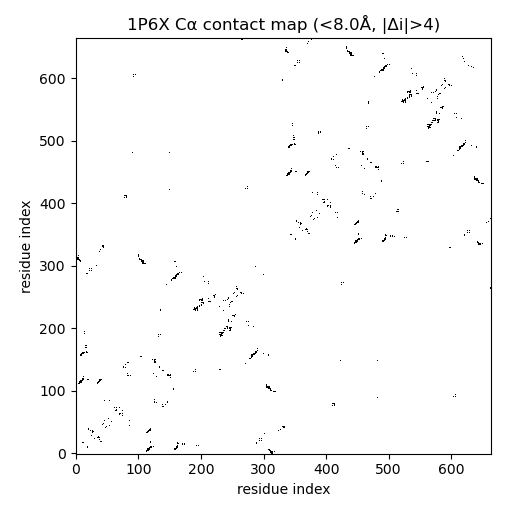7 1.00 54.43 201 GLU A CA 1
ATOM 1405 C C . GLU A 1 183 ? 17.738 11.589 29.255 1.00 52.66 201 GLU A C 1
ATOM 1406 O O . GLU A 1 183 ? 18.823 11.124 28.915 1.00 52.82 201 GLU A O 1
ATOM 1412 N N . GLN A 1 184 ? 17.448 12.878 29.160 1.00 50.80 202 GLN A N 1
ATOM 1413 C CA . GLN A 1 184 ? 18.442 13.855 28.735 1.00 48.75 202 GLN A CA 1
ATOM 1414 C C . GLN A 1 184 ? 19.461 14.141 29.838 1.00 47.71 202 GLN A C 1
ATOM 1415 O O . GLN A 1 184 ? 19.200 13.918 31.027 1.00 47.54 202 GLN A O 1
ATOM 1421 N N . ILE A 1 185 ? 20.626 14.626 29.433 1.00 45.97 203 ILE A N 1
ATOM 1422 C CA . ILE A 1 185 ? 21.631 15.080 30.377 1.00 44.29 203 ILE A CA 1
ATOM 1423 C C . ILE A 1 185 ? 21.910 16.559 30.107 1.00 43.06 203 ILE A C 1
ATOM 1424 O O . ILE A 1 185 ? 22.082 16.956 28.955 1.00 42.66 203 ILE A O 1
ATOM 1429 N N . ASP A 1 186 ? 21.907 17.373 31.165 1.00 41.25 204 ASP A N 1
ATOM 1430 C CA . ASP A 1 186 ? 22.226 18.791 31.038 1.00 39.59 204 ASP A CA 1
ATOM 1431 C C . ASP A 1 186 ? 23.724 18.966 30.764 1.00 38.14 204 ASP A C 1
ATOM 1432 O O . ASP A 1 186 ? 24.504 19.272 31.675 1.00 37.03 204 ASP A O 1
ATOM 1437 N N . ILE A 1 187 ? 24.114 18.774 29.504 1.00 35.92 205 ILE A N 1
ATOM 1438 C CA . ILE A 1 187 ? 25.520 18.873 29.102 1.00 34.13 205 ILE A CA 1
ATOM 1439 C C . ILE A 1 187 ? 26.137 20.246 29.379 1.00 32.83 205 ILE A C 1
ATOM 1440 O O . ILE A 1 187 ? 27.293 20.352 29.781 1.00 32.77 205 ILE A O 1
ATOM 1445 N N . THR A 1 188 ? 25.373 21.296 29.142 1.00 31.45 206 THR A N 1
ATOM 1446 C CA . THR A 1 188 ? 25.852 22.655 29.381 1.00 31.13 206 THR A CA 1
ATOM 1447 C C . THR A 1 188 ? 26.189 22.932 30.863 1.00 28.85 206 THR A C 1
ATOM 1448 O O . THR A 1 188 ? 27.204 23.580 31.201 1.00 28.35 206 THR A O 1
ATOM 1452 N N . LEU A 1 189 ? 25.314 22.471 31.739 1.00 27.86 207 LEU A N 1
ATOM 1453 C CA . LEU A 1 189 ? 25.537 22.553 33.172 1.00 26.88 207 LEU A CA 1
ATOM 1454 C C . LEU A 1 189 ? 26.788 21.753 33.574 1.00 25.93 207 LEU A C 1
ATOM 1455 O O . LEU A 1 189 ? 27.628 22.216 34.343 1.00 24.82 207 LEU A O 1
ATOM 1460 N N . ILE A 1 190 ? 26.902 20.542 33.057 1.00 25.99 208 ILE A N 1
ATOM 1461 C CA . ILE A 1 190 ? 28.064 19.696 33.391 1.00 25.80 208 ILE A CA 1
ATOM 1462 C C . ILE A 1 190 ? 29.378 20.333 32.922 1.00 26.06 208 ILE A C 1
ATOM 1463 O O . ILE A 1 190 ? 30.349 20.402 33.686 1.00 25.80 208 ILE A O 1
ATOM 1468 N N . ALA A 1 191 ? 29.395 20.847 31.693 1.00 25.75 209 ALA A N 1
ATOM 1469 C CA . ALA A 1 191 ? 30.567 21.562 31.181 1.00 25.38 209 ALA A CA 1
ATOM 1470 C C . ALA A 1 191 ? 31.005 22.721 32.091 1.00 24.68 209 ALA A C 1
ATOM 1471 O O . ALA A 1 191 ? 32.194 22.905 32.386 1.00 23.69 209 ALA A O 1
ATOM 1473 N N . THR A 1 192 ? 30.035 23.500 32.544 1.00 24.11 210 THR A N 1
ATOM 1474 C CA . THR A 1 192 ? 30.293 24.645 33.417 1.00 24.29 210 THR A CA 1
ATOM 1475 C C . THR A 1 192 ? 30.799 24.176 34.795 1.00 24.40 210 THR A C 1
ATOM 1476 O O . THR A 1 192 ? 31.764 24.711 35.309 1.00 25.07 210 THR A O 1
ATOM 1480 N N . LEU A 1 193 ? 30.143 23.170 35.374 1.00 24.43 211 LEU A N 1
ATOM 1481 C CA . LEU A 1 193 ? 30.514 22.663 36.713 1.00 24.02 211 LEU A CA 1
ATOM 1482 C C . LEU A 1 193 ? 31.919 22.092 36.686 1.00 23.71 211 LEU A C 1
ATOM 1483 O O . LEU A 1 193 ? 32.666 22.290 37.612 1.00 22.92 211 LEU A O 1
ATOM 1488 N N . ARG A 1 194 ? 32.259 21.408 35.592 1.00 23.66 212 ARG A N 1
ATOM 1489 C CA . ARG A 1 194 ? 33.595 20.890 35.405 1.00 23.86 212 ARG A CA 1
ATOM 1490 C C . ARG A 1 194 ? 34.627 22.013 35.453 1.00 23.60 212 ARG A C 1
ATOM 1491 O O . ARG A 1 194 ? 35.666 21.873 36.112 1.00 24.42 212 ARG A O 1
ATOM 1499 N N . ASN A 1 195 ? 34.366 23.129 34.761 1.00 23.73 213 ASN A N 1
ATOM 1500 C CA . ASN A 1 195 ? 35.267 24.288 34.833 1.00 23.84 213 ASN A CA 1
ATOM 1501 C C . ASN A 1 195 ? 35.314 24.901 36.230 1.00 23.67 213 ASN A C 1
ATOM 1502 O O . ASN A 1 195 ? 36.397 25.281 36.709 1.00 23.49 213 ASN A O 1
ATOM 1507 N N . VAL A 1 196 ? 34.140 25.042 36.860 1.00 23.39 214 VAL A N 1
ATOM 1508 C CA . VAL A 1 196 ? 34.051 25.583 38.229 1.00 23.98 214 VAL A CA 1
ATOM 1509 C C . VAL A 1 196 ? 34.889 24.760 39.223 1.00 24.78 214 VAL A C 1
ATOM 1510 O O . VAL A 1 196 ? 35.589 25.328 40.078 1.00 24.66 214 VAL A O 1
ATOM 1514 N N . TYR A 1 197 ? 34.858 23.435 39.102 1.00 24.07 215 TYR A N 1
ATOM 1515 C CA . TYR A 1 197 ? 35.704 22.623 39.983 1.00 24.29 215 TYR A CA 1
ATOM 1516 C C . TYR A 1 197 ? 37.188 22.747 39.679 1.00 24.63 215 TYR A C 1
ATOM 1517 O O . TYR A 1 197 ? 38.003 22.720 40.598 1.00 25.26 215 TYR A O 1
ATOM 1526 N N . PHE A 1 198 ? 37.555 22.949 38.417 1.00 25.37 216 PHE A N 1
ATOM 1527 C CA . PHE A 1 198 ? 38.956 23.294 38.124 1.00 26.07 216 PHE A CA 1
ATOM 1528 C C . PHE A 1 198 ? 39.331 24.680 38.704 1.00 26.31 216 PHE A C 1
ATOM 1529 O O . PHE A 1 198 ? 40.429 24.881 39.246 1.00 27.19 216 PHE A O 1
ATOM 1537 N N . MET A 1 199 ? 38.424 25.645 38.610 1.00 26.02 217 MET A N 1
ATOM 1538 C CA . MET A 1 199 ? 38.618 26.946 39.274 1.00 25.70 217 MET A CA 1
ATOM 1539 C C . MET A 1 199 ? 38.837 26.793 40.769 1.00 24.27 217 MET A C 1
ATOM 1540 O O . MET A 1 199 ? 39.689 27.475 41.338 1.00 24.01 217 MET A O 1
ATOM 1545 N N . LEU A 1 200 ? 38.050 25.923 41.411 1.00 23.23 218 LEU A N 1
ATOM 1546 C CA . LEU A 1 200 ? 38.210 25.661 42.845 1.00 23.33 218 LEU A CA 1
ATOM 1547 C C . LEU A 1 200 ? 39.601 25.112 43.147 1.00 24.55 218 LEU A C 1
ATOM 1548 O O . LEU A 1 200 ? 40.315 25.625 44.032 1.00 24.41 218 LEU A O 1
ATOM 1553 N N . VAL A 1 201 ? 39.974 24.056 42.420 1.00 25.03 219 VAL A N 1
ATOM 1554 C CA . VAL A 1 201 ? 41.310 23.466 42.593 1.00 25.98 219 VAL A CA 1
ATOM 1555 C C . VAL A 1 201 ? 42.375 24.545 42.435 1.00 26.22 219 VAL A C 1
ATOM 1556 O O . VAL A 1 201 ? 43.304 24.653 43.238 1.00 27.49 219 VAL A O 1
ATOM 1560 N N . ASN A 1 202 ? 42.257 25.330 41.377 1.00 26.57 220 ASN A N 1
ATOM 1561 C CA . ASN A 1 202 ? 43.224 26.402 41.116 1.00 27.12 220 ASN A CA 1
ATOM 1562 C C . ASN A 1 202 ? 43.275 27.463 42.195 1.00 27.04 220 ASN A C 1
ATOM 1563 O O . ASN A 1 202 ? 44.364 27.977 42.504 1.00 27.59 220 ASN A O 1
ATOM 1568 N N . THR A 1 203 ? 42.103 27.812 42.738 1.00 26.85 221 THR A N 1
ATOM 1569 C CA . THR A 1 203 ? 41.994 28.755 43.852 1.00 27.53 221 THR A CA 1
ATOM 1570 C C . THR A 1 203 ? 42.792 28.270 45.070 1.00 28.71 221 THR A C 1
ATOM 1571 O O . THR A 1 203 ? 43.555 29.040 45.681 1.00 28.78 221 THR A O 1
ATOM 1575 N N . CYS A 1 204 ? 42.621 26.999 45.431 1.00 29.19 222 CYS A N 1
ATOM 1576 C CA . CYS A 1 204 ? 43.318 26.4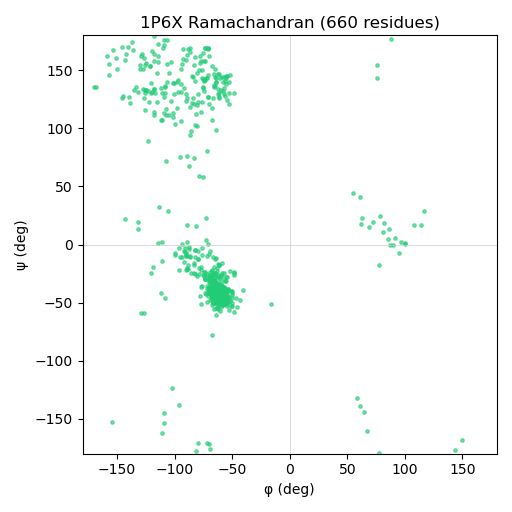66 46.589 1.00 31.07 222 CYS A CA 1
ATOM 1577 C C . CYS A 1 204 ? 44.832 26.458 46.370 1.00 32.29 222 CYS A C 1
ATOM 1578 O O . CYS A 1 204 ? 45.560 26.852 47.272 1.00 32.39 222 CYS A O 1
ATOM 1581 N N . HIS A 1 205 ? 45.277 26.033 45.178 1.00 33.51 223 HIS A N 1
ATOM 1582 C CA . HIS A 1 205 ? 46.690 26.077 44.784 1.00 35.30 223 HIS A CA 1
ATOM 1583 C C . HIS A 1 205 ? 47.214 27.519 44.871 1.00 36.47 223 HIS A C 1
ATOM 1584 O O . HIS A 1 205 ? 48.310 27.763 45.385 1.00 37.47 223 HIS A O 1
ATOM 1591 N N . PHE A 1 206 ? 46.433 28.452 44.322 1.00 36.61 224 PHE A N 1
ATOM 1592 C CA . PHE A 1 206 ? 46.742 29.889 44.299 1.00 36.78 224 PHE A CA 1
ATOM 1593 C C . PHE A 1 206 ? 46.963 30.429 45.723 1.00 36.77 224 PHE A C 1
ATOM 1594 O O . PHE A 1 206 ? 47.960 31.105 45.977 1.00 37.28 224 PHE A O 1
ATOM 1602 N N . LEU A 1 207 ? 46.066 30.104 46.654 1.00 36.68 225 LEU A N 1
ATOM 1603 C CA . LEU A 1 207 ? 46.215 30.547 48.040 1.00 37.35 225 LEU A CA 1
ATOM 1604 C C . LEU A 1 207 ? 47.390 29.885 48.786 1.00 38.50 225 LEU A C 1
ATOM 1605 O O . LEU A 1 207 ? 48.003 30.498 49.674 1.00 37.99 225 LEU A O 1
ATOM 1610 N N . ARG A 1 208 ? 47.674 28.626 48.448 1.00 39.57 226 ARG A N 1
ATOM 1611 C CA . ARG A 1 208 ? 48.759 27.886 49.110 1.00 40.04 226 ARG A CA 1
ATOM 1612 C C . ARG A 1 208 ? 50.143 28.434 48.714 1.00 40.42 226 ARG A C 1
ATOM 1613 O O . ARG A 1 208 ? 51.089 28.356 49.489 1.00 41.13 226 ARG A O 1
ATOM 1621 N N . SER A 1 209 ? 50.251 28.961 47.501 1.00 40.71 227 SER A N 1
ATOM 1622 C CA . SER A 1 209 ? 51.439 29.698 47.082 1.00 41.37 227 SER A CA 1
ATOM 1623 C C . SER A 1 209 ? 51.597 31.084 47.753 1.00 41.83 227 SER A C 1
ATOM 1624 O O . SER A 1 209 ? 52.560 31.811 47.470 1.00 41.81 227 SER A O 1
ATOM 1627 N N . GLY A 1 210 ? 50.659 31.442 48.628 1.00 41.42 228 GLY A N 1
ATOM 1628 C CA . GLY A 1 210 ? 50.750 32.687 49.377 1.00 41.84 228 GLY A CA 1
ATOM 1629 C C . GLY A 1 210 ? 50.116 33.889 48.688 1.00 41.87 228 GLY A C 1
ATOM 1630 O O . GLY A 1 210 ? 50.122 35.001 49.221 1.00 41.77 228 GLY A O 1
ATOM 1631 N N . ARG A 1 211 ? 49.558 33.679 47.501 1.00 41.38 229 ARG A N 1
ATOM 1632 C CA . ARG A 1 211 ? 48.956 34.793 46.782 1.00 41.02 229 ARG A CA 1
ATOM 1633 C C . ARG A 1 211 ? 47.578 35.114 47.361 1.00 40.20 229 ARG A C 1
ATOM 1634 O O . ARG A 1 211 ? 47.020 34.292 48.096 1.00 39.75 229 ARG A O 1
ATOM 1642 N N . VAL A 1 212 ? 47.066 36.321 47.072 1.00 38.83 230 VAL A N 1
ATOM 1643 C CA . VAL A 1 212 ? 45.761 36.775 47.586 1.00 37.62 230 VAL A CA 1
ATOM 1644 C C . VAL A 1 212 ? 44.922 37.258 46.415 1.00 36.86 230 VAL A C 1
ATOM 1645 O O . VAL A 1 212 ? 45.470 37.491 45.352 1.00 36.68 230 VAL A O 1
ATOM 1649 N N . TRP A 1 213 ? 43.603 37.404 46.586 1.00 35.99 231 TRP A N 1
ATOM 1650 C CA . TRP A 1 213 ? 42.748 37.731 45.439 1.00 35.39 231 TRP A CA 1
ATOM 1651 C C . TRP A 1 213 ? 43.082 39.078 44.789 1.00 35.67 231 TRP A C 1
ATOM 1652 O O . TRP A 1 213 ? 42.813 39.274 43.609 1.00 35.48 231 TRP A O 1
ATOM 1663 N N . ARG A 1 214 ? 43.644 40.003 45.566 1.00 36.39 232 ARG A N 1
ATOM 1664 C CA . ARG A 1 214 ? 44.125 41.289 45.032 1.00 37.67 232 ARG A CA 1
ATOM 1665 C C . ARG A 1 214 ? 45.331 41.153 44.091 1.00 38.22 232 ARG A C 1
ATOM 1666 O O . ARG A 1 214 ? 45.554 42.028 43.269 1.00 38.64 232 ARG A O 1
ATOM 1674 N N . ASP A 1 215 ? 46.090 40.064 44.199 1.00 39.15 233 ASP A N 1
ATOM 1675 C CA . ASP A 1 215 ? 47.250 39.843 43.317 1.00 40.08 233 ASP A CA 1
ATOM 1676 C C . ASP A 1 215 ? 46.852 39.609 41.857 1.00 40.50 233 ASP A C 1
ATOM 1677 O O . ASP A 1 215 ? 46.304 38.549 41.507 1.00 40.65 233 ASP A O 1
ATOM 1682 N N . GLY A 1 216 ? 47.107 40.608 41.008 1.00 40.16 234 GLY A N 1
ATOM 1683 C CA . GLY A 1 216 ? 46.696 40.560 39.615 1.00 40.70 234 GLY A CA 1
ATOM 1684 C C . GLY A 1 216 ? 45.271 41.035 39.352 1.00 41.02 234 GLY A C 1
ATOM 1685 O O . GLY A 1 216 ? 44.788 40.945 38.218 1.00 41.42 234 GLY A O 1
ATOM 1686 N N . TRP A 1 217 ? 44.599 41.536 40.392 1.00 41.05 235 TRP A N 1
ATOM 1687 C CA . TRP A 1 217 ? 43.202 41.987 40.298 1.00 40.68 235 TRP A CA 1
ATOM 1688 C C . TRP A 1 217 ? 43.040 43.228 39.423 1.00 41.63 235 TRP A C 1
ATOM 1689 O O . TRP A 1 217 ? 42.123 43.295 38.597 1.00 41.04 235 TRP A O 1
ATOM 1700 N N . GLY A 1 218 ? 43.923 44.210 39.621 1.00 42.75 236 GLY A N 1
ATOM 1701 C CA . GLY A 1 218 ? 43.922 45.440 38.836 1.00 44.32 236 GLY A CA 1
ATOM 1702 C C . GLY A 1 218 ? 44.008 45.167 37.350 1.00 45.37 236 GLY A C 1
ATOM 1703 O O . GLY A 1 218 ? 43.225 45.695 36.559 1.00 45.61 236 GLY A O 1
ATOM 1704 N N . GLU A 1 219 ? 44.931 44.283 36.993 1.00 46.75 237 GLU A N 1
ATOM 1705 C CA . GLU A 1 219 ? 45.224 43.935 35.605 1.00 48.21 237 GLU A CA 1
ATOM 1706 C C . GLU A 1 219 ? 44.210 42.989 34.961 1.00 48.20 237 GLU A C 1
ATOM 1707 O O . GLU A 1 219 ? 44.143 42.893 33.729 1.00 48.40 237 GLU A O 1
ATOM 1713 N N . LEU A 1 220 ? 43.430 42.290 35.790 1.00 48.15 238 LEU A N 1
ATOM 1714 C CA . LEU A 1 220 ? 42.400 41.368 35.315 1.00 47.95 238 LEU A CA 1
ATOM 1715 C C . LEU A 1 220 ? 41.329 42.092 34.512 1.00 48.36 238 LEU A C 1
ATOM 1716 O O . LEU A 1 220 ? 40.848 43.151 34.939 1.00 48.57 238 LEU A O 1
ATOM 1721 N N . PRO A 1 221 ? 40.954 41.527 33.362 1.00 48.72 239 PRO A N 1
ATOM 1722 C CA . PRO A 1 221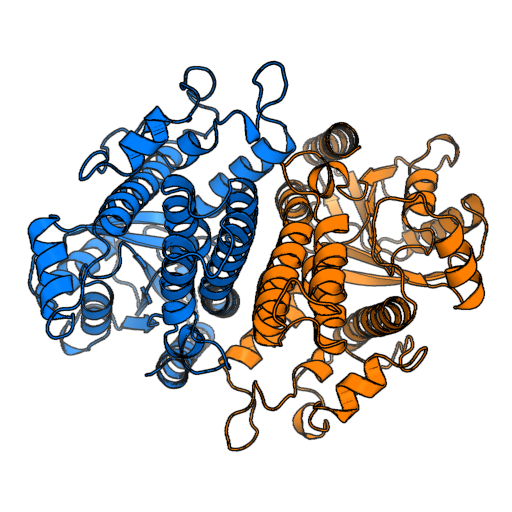 ? 39.813 42.028 32.587 1.00 49.11 239 PRO A CA 1
ATOM 1723 C C . PRO A 1 221 ? 38.526 41.822 33.364 1.00 49.60 239 PRO A C 1
ATOM 1724 O O . PRO A 1 221 ? 38.418 40.834 34.094 1.00 49.64 239 PRO A O 1
ATOM 1728 N N . THR A 1 222 ? 37.563 42.725 33.219 1.00 49.99 240 THR A N 1
ATOM 1729 C CA . THR A 1 222 ? 36.262 42.529 33.854 1.00 50.69 240 THR A CA 1
ATOM 1730 C C . THR A 1 222 ? 35.569 41.300 33.275 1.00 50.82 240 THR A C 1
ATOM 1731 O O . THR A 1 222 ? 35.665 41.019 32.077 1.00 51.19 240 THR A O 1
ATOM 1735 N N . SER A 1 223 ? 34.866 40.573 34.129 1.00 50.96 241 SER A N 1
ATOM 1736 C CA . SER A 1 223 ? 34.296 39.292 33.734 1.00 51.25 241 SER A CA 1
ATOM 1737 C C . SER A 1 223 ? 32.839 39.406 33.276 1.00 51.46 241 SER A C 1
ATOM 1738 O O . SER A 1 223 ? 31.926 39.003 33.997 1.00 51.87 241 SER A O 1
ATOM 1741 N N . CYS A 1 224 ? 32.640 39.935 32.064 1.00 51.25 242 CYS A N 1
ATOM 1742 C CA . CYS A 1 224 ? 31.303 40.122 31.489 1.00 51.33 242 CYS A CA 1
ATOM 1743 C C . CYS A 1 224 ? 30.900 38.970 30.556 1.00 50.30 242 CYS A C 1
ATOM 1744 O O . CYS A 1 224 ? 31.152 37.809 30.867 1.00 50.33 242 CYS A O 1
ATOM 1747 N N . GLY A 1 225 ? 30.288 39.301 29.416 1.00 48.94 243 GLY A N 1
ATOM 1748 C CA . GLY A 1 225 ? 29.752 38.308 28.491 1.00 47.25 243 GLY A CA 1
ATOM 1749 C C . GLY A 1 225 ? 30.744 37.251 28.034 1.00 45.59 243 GLY A C 1
ATOM 1750 O O . GLY A 1 225 ? 30.418 36.071 28.016 1.00 45.35 243 GLY A O 1
ATOM 1751 N N . ALA A 1 226 ? 31.957 37.675 27.693 1.00 44.43 244 ALA A N 1
ATOM 1752 C CA . ALA A 1 226 ? 32.971 36.770 27.163 1.00 43.30 244 ALA A CA 1
ATOM 1753 C C . ALA A 1 226 ? 33.504 35.792 28.212 1.00 42.47 244 ALA A C 1
ATOM 1754 O O . ALA A 1 226 ? 33.737 34.616 27.903 1.00 41.68 244 ALA A O 1
ATOM 1756 N N . TYR A 1 227 ? 33.735 36.289 29.426 1.00 41.39 245 TYR A N 1
ATOM 1757 C CA . TYR A 1 227 ? 34.201 35.430 30.511 1.00 40.88 245 TYR A CA 1
ATOM 1758 C C . TYR A 1 227 ? 33.175 34.327 30.713 1.00 40.31 245 TYR A C 1
ATOM 1759 O O . TYR A 1 227 ? 33.534 33.169 30.802 1.00 40.53 245 TYR A O 1
ATOM 1768 N N . LYS A 1 228 ? 31.898 34.697 30.737 1.00 39.95 246 LYS A N 1
ATOM 1769 C CA . LYS A 1 228 ? 30.823 33.748 30.956 1.00 39.87 246 LYS A CA 1
ATOM 1770 C C . LYS A 1 228 ? 30.760 32.690 29.852 1.00 40.00 246 LYS A C 1
ATOM 1771 O O . LYS A 1 228 ? 30.499 31.516 30.135 1.00 40.26 246 LYS A O 1
ATOM 1777 N N . HIS A 1 229 ? 30.992 33.089 28.600 1.00 39.37 247 HIS A N 1
ATOM 1778 C CA . HIS A 1 229 ? 30.996 32.129 27.495 1.00 38.98 247 HIS A CA 1
ATOM 1779 C C . HIS A 1 229 ? 32.122 31.138 27.706 1.00 37.76 247 HIS A C 1
ATOM 1780 O O . HIS A 1 229 ? 31.930 29.928 27.561 1.00 37.48 247 HIS A O 1
ATOM 1787 N N . ARG A 1 230 ? 33.302 31.656 28.028 1.00 36.19 248 ARG A N 1
ATOM 1788 C CA . ARG A 1 230 ? 34.444 30.797 28.268 1.00 35.86 248 ARG A CA 1
ATOM 1789 C C . ARG A 1 230 ? 34.158 29.827 29.439 1.00 34.87 248 ARG A C 1
ATOM 1790 O O . ARG A 1 230 ? 34.501 28.654 29.381 1.00 33.92 248 ARG A O 1
ATOM 1798 N N . ALA A 1 231 ? 33.467 30.321 30.465 1.00 34.32 249 ALA A N 1
ATOM 1799 C CA . ALA A 1 231 ? 33.233 29.550 31.692 1.00 33.49 249 ALA A CA 1
ATOM 1800 C C . ALA A 1 231 ? 32.273 28.383 31.462 1.00 32.62 249 ALA A C 1
ATOM 1801 O O . ALA A 1 231 ? 32.340 27.361 32.158 1.00 32.16 249 ALA A O 1
ATOM 1803 N N . THR A 1 232 ? 31.403 28.501 30.460 1.00 32.20 250 THR A N 1
ATOM 1804 C CA . THR A 1 232 ? 30.500 27.395 30.127 1.00 31.68 250 THR A CA 1
ATOM 1805 C C . THR A 1 232 ? 31.072 26.494 29.042 1.00 31.35 250 THR A C 1
ATOM 1806 O O . THR A 1 232 ? 30.412 25.541 28.630 1.00 30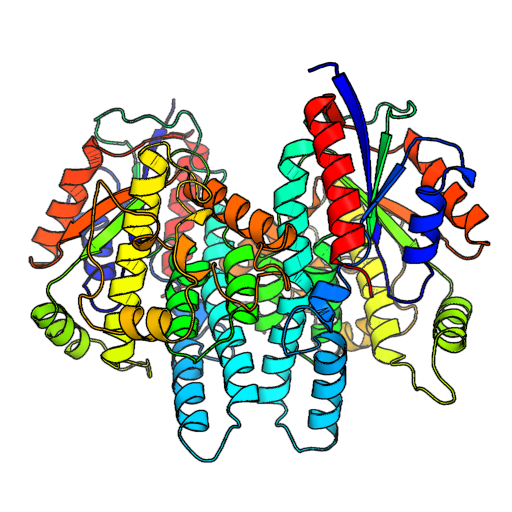.77 250 THR A O 1
ATOM 1810 N N . GLN A 1 233 ? 32.274 26.808 28.559 1.00 30.56 251 GLN A N 1
ATOM 1811 C CA . GLN A 1 233 ? 32.846 26.112 27.395 1.00 31.26 251 GLN A CA 1
ATOM 1812 C C . GLN A 1 233 ? 33.534 24.820 27.829 1.00 31.54 251 GLN A C 1
ATOM 1813 O O . GLN A 1 233 ? 34.409 24.850 28.689 1.00 31.68 251 GLN A O 1
ATOM 1819 N N . MET A 1 234 ? 33.154 23.700 27.221 1.00 32.14 252 MET A N 1
ATOM 1820 C CA . MET A 1 234 ? 33.726 22.396 27.559 1.00 33.05 252 MET A CA 1
ATOM 1821 C C . MET A 1 234 ? 35.262 22.389 27.495 1.00 33.55 252 MET A C 1
ATOM 1822 O O . MET A 1 234 ? 35.856 22.860 26.517 1.00 33.96 252 MET A O 1
ATOM 1831 N N . ASP A 1 235 ? 35.880 21.887 28.567 1.00 33.84 253 ASP A N 1
ATOM 1832 C CA . ASP A 1 235 ? 37.346 21.786 28.723 1.00 34.58 253 ASP A CA 1
ATOM 1833 C C . ASP A 1 235 ? 38.094 23.130 28.707 1.00 34.48 253 ASP A C 1
ATOM 1834 O O . ASP A 1 235 ? 39.311 23.154 28.514 1.00 33.93 253 ASP A O 1
ATOM 1839 N N . ALA A 1 236 ? 37.400 24.250 28.918 1.00 34.27 254 ALA A N 1
ATOM 1840 C CA . ALA A 1 236 ? 38.088 25.547 28.852 1.00 34.49 254 ALA A CA 1
ATOM 1841 C C . ALA A 1 236 ? 39.068 25.770 30.007 1.00 35.01 254 ALA A C 1
ATOM 1842 O O . ALA A 1 236 ? 40.066 26.488 29.852 1.00 35.17 254 ALA A O 1
ATOM 1844 N N . PHE A 1 237 ? 38.778 25.156 31.158 1.00 34.18 255 PHE A N 1
ATOM 1845 C CA . PHE A 1 237 ? 39.621 25.278 32.330 1.00 34.17 255 PHE A CA 1
ATOM 1846 C C . PHE A 1 237 ? 40.239 23.918 32.654 1.00 33.94 255 PHE A C 1
ATOM 1847 O O . PHE A 1 237 ? 39.720 22.878 32.257 1.00 33.64 255 PHE A O 1
ATOM 1855 N N . GLN A 1 238 ? 41.357 23.956 33.367 1.00 33.95 256 GLN A N 1
ATOM 1856 C CA . GLN A 1 238 ? 42.093 22.765 33.757 1.00 34.62 256 GLN A CA 1
ATOM 1857 C C . GLN A 1 238 ? 42.847 23.094 35.019 1.00 34.27 256 GLN A C 1
ATOM 1858 O O . GLN A 1 238 ? 42.948 24.264 35.388 1.00 33.63 256 GLN A O 1
ATOM 1864 N N . GLU A 1 239 ? 43.366 22.058 35.675 1.00 34.67 257 GLU A N 1
ATOM 1865 C CA . GLU A 1 239 ? 44.175 22.232 36.874 1.00 35.76 257 GLU A CA 1
ATOM 1866 C C . GLU A 1 239 ? 45.518 22.840 36.478 1.00 37.18 257 GLU A C 1
ATOM 1867 O O . GLU A 1 239 ? 46.216 22.327 35.599 1.00 36.63 257 GLU A O 1
ATOM 1873 N N . ARG A 1 240 ? 45.877 23.936 37.121 1.00 38.86 258 ARG A N 1
ATOM 1874 C CA . ARG A 1 240 ? 47.123 24.588 36.760 1.00 41.16 258 ARG A CA 1
ATOM 1875 C C . ARG A 1 240 ? 48.272 24.283 37.704 1.00 42.02 258 ARG A C 1
ATOM 1876 O O . ARG A 1 240 ? 48.117 24.248 38.918 1.00 41.49 258 ARG A O 1
ATOM 1884 N N . VAL A 1 241 ? 49.443 24.076 37.114 1.00 44.35 259 VAL A N 1
ATOM 1885 C CA . VAL A 1 241 ? 50.674 23.993 37.889 1.00 45.87 259 VAL A CA 1
ATOM 1886 C C . VAL A 1 241 ? 50.875 25.324 38.640 1.00 46.18 259 VAL A C 1
ATOM 1887 O O . VAL A 1 241 ? 50.947 25.356 39.875 1.00 47.11 259 VAL A O 1
ATOM 1891 N N . SER A 1 242 ? 50.918 26.424 37.902 1.00 46.15 260 SER A N 1
ATOM 1892 C CA . SER A 1 242 ? 51.078 27.736 38.524 1.00 45.80 260 SER A CA 1
ATOM 1893 C C . SER A 1 242 ? 49.910 28.612 38.115 1.00 44.75 260 SER A C 1
ATOM 1894 O O . SER A 1 242 ? 49.955 29.294 37.087 1.00 44.73 260 SER A O 1
ATOM 1897 N N . PRO A 1 243 ? 48.837 28.569 38.897 1.00 43.67 261 PRO A N 1
ATOM 1898 C CA . PRO A 1 243 ? 47.621 29.268 38.492 1.00 43.00 261 PRO A CA 1
ATOM 1899 C C . PRO A 1 243 ? 47.807 30.754 38.725 1.00 42.24 261 PRO A C 1
ATOM 1900 O O . PRO A 1 243 ? 48.452 31.170 39.688 1.00 41.54 261 PRO A O 1
ATOM 1904 N N . GLU A 1 244 ? 47.258 31.550 37.832 1.00 41.94 262 GLU A N 1
ATOM 1905 C CA . GLU A 1 244 ? 47.141 32.964 38.132 1.00 41.55 262 GLU A CA 1
ATOM 1906 C C . GLU A 1 244 ? 45.674 33.319 38.367 1.00 40.25 262 GLU A C 1
ATOM 1907 O O . GLU A 1 244 ? 44.786 32.451 38.252 1.00 39.42 262 GLU A O 1
ATOM 1913 N N . LEU A 1 245 ? 45.426 34.571 38.738 1.00 38.05 263 LEU A N 1
ATOM 1914 C CA . LEU A 1 245 ? 44.111 34.970 39.204 1.00 36.04 263 LEU A CA 1
ATOM 1915 C C . LEU A 1 245 ? 42.993 34.531 38.267 1.00 34.74 263 LEU A C 1
ATOM 1916 O O . LEU A 1 245 ? 41.968 34.060 38.721 1.00 34.30 263 LEU A O 1
ATOM 1921 N N . GLY A 1 246 ? 43.218 34.633 36.963 1.00 33.91 264 GLY A N 1
ATOM 1922 C CA . GLY A 1 246 ? 42.195 34.315 35.974 1.00 33.56 264 GLY A CA 1
ATOM 1923 C C . GLY A 1 246 ? 41.802 32.849 35.910 1.00 32.68 264 GLY A C 1
ATOM 1924 O O . GLY A 1 246 ? 40.817 32.499 35.268 1.00 32.67 264 GLY A O 1
ATOM 1925 N N . ASP A 1 247 ? 42.567 31.994 36.585 1.00 32.78 265 ASP A N 1
ATOM 1926 C CA . ASP A 1 247 ? 42.277 30.559 36.640 1.00 32.71 265 ASP A CA 1
ATOM 1927 C C . ASP A 1 247 ? 41.415 30.175 37.846 1.00 31.49 265 ASP A C 1
ATOM 1928 O O . ASP A 1 247 ? 41.009 29.005 37.974 1.00 30.14 265 ASP A O 1
ATOM 1933 N N . THR A 1 248 ? 41.155 31.149 38.730 1.00 30.13 266 THR A N 1
ATOM 1934 C CA . THR A 1 248 ? 40.538 30.881 40.027 1.00 29.69 266 THR A CA 1
ATOM 1935 C C . THR A 1 248 ? 39.095 31.401 40.120 1.00 29.77 266 THR A C 1
ATOM 1936 O O . THR A 1 248 ? 38.614 32.103 39.236 1.00 29.77 266 THR A O 1
ATOM 1940 N N . LEU A 1 249 ? 38.429 31.040 41.207 1.00 28.91 267 LEU A N 1
ATOM 1941 C CA . LEU A 1 249 ? 37.069 31.494 41.488 1.00 28.69 267 LEU A CA 1
ATOM 1942 C C . LEU A 1 249 ? 36.985 33.002 41.646 1.00 28.67 267 LEU A C 1
ATOM 1943 O O . LEU A 1 249 ? 35.933 33.580 41.400 1.00 29.62 267 LEU A O 1
ATOM 1948 N N . PHE A 1 250 ? 38.080 33.642 42.038 1.00 28.20 268 PHE A N 1
ATOM 1949 C CA . PHE A 1 250 ? 38.045 35.080 42.302 1.00 29.42 268 PHE A CA 1
ATOM 1950 C C . PHE A 1 250 ? 37.705 35.902 41.051 1.00 29.37 268 PHE A C 1
ATOM 1951 O O . PHE A 1 250 ? 36.977 36.887 41.144 1.00 29.08 268 PHE A O 1
ATOM 1959 N N . ALA A 1 251 ? 38.201 35.457 39.895 1.00 29.63 269 ALA A N 1
ATOM 1960 C CA . ALA A 1 251 ? 38.040 36.166 38.612 1.00 30.42 269 ALA A CA 1
ATOM 1961 C C . ALA A 1 251 ? 36.575 36.493 38.261 1.00 30.73 269 ALA A C 1
ATOM 1962 O O . ALA A 1 251 ? 36.274 37.577 37.772 1.00 31.46 269 ALA A O 1
ATOM 1964 N N . LEU A 1 252 ? 35.653 35.595 38.551 1.00 30.34 270 LEU A N 1
ATOM 1965 C CA . LEU A 1 252 ? 34.268 35.880 38.185 1.00 31.15 270 LEU A CA 1
ATOM 1966 C C . LEU A 1 252 ? 33.650 37.086 38.947 1.00 30.54 270 LEU A C 1
ATOM 1967 O O . LEU A 1 252 ? 32.648 37.662 38.497 1.00 30.97 270 LEU A O 1
ATOM 1972 N N . PHE A 1 253 ? 34.246 37.455 40.077 1.00 30.04 271 PHE A N 1
ATOM 1973 C CA . PHE A 1 253 ? 33.735 38.541 40.896 1.00 30.88 271 PHE A 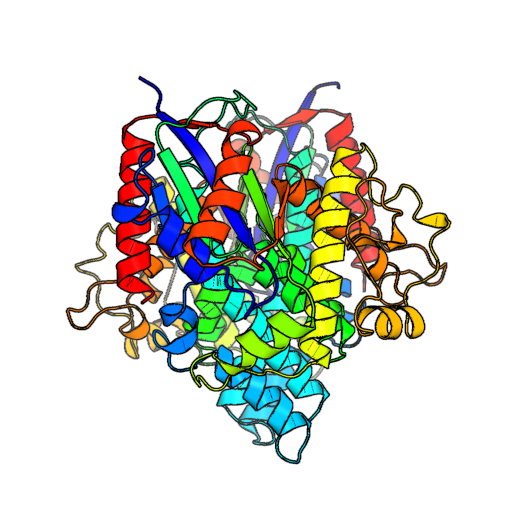CA 1
ATOM 1974 C C . PHE A 1 253 ? 34.102 39.926 40.400 1.00 32.10 271 PHE A C 1
ATOM 1975 O O . PHE A 1 253 ? 33.545 40.905 40.885 1.00 32.44 271 PHE A O 1
ATOM 1983 N N . LYS A 1 254 ? 35.040 40.025 39.460 1.00 33.37 272 LYS A N 1
ATOM 1984 C CA . LYS A 1 254 ? 35.342 41.329 38.862 1.00 35.55 272 LYS A CA 1
ATOM 1985 C C . LYS A 1 254 ? 34.358 41.651 37.738 1.00 36.26 272 LYS A C 1
ATOM 1986 O O . LYS A 1 254 ? 34.705 41.530 36.562 1.00 37.60 272 LYS A O 1
ATOM 1992 N N . THR A 1 255 ? 33.125 41.999 38.117 1.00 37.14 273 THR A N 1
ATOM 1993 C CA . THR A 1 255 ? 32.071 42.420 37.194 1.00 38.65 273 THR A CA 1
ATOM 1994 C C . THR A 1 255 ? 31.540 43.759 37.637 1.00 39.05 273 THR A C 1
ATOM 1995 O O . THR A 1 255 ? 31.566 44.065 38.827 1.00 37.94 273 THR A O 1
ATOM 1999 N N . GLN A 1 256 ? 30.986 44.512 36.684 1.00 40.39 274 GLN A N 1
ATOM 2000 C CA . GLN A 1 256 ? 30.468 45.859 36.960 1.00 42.29 274 GLN A CA 1
ATOM 2001 C C . GLN A 1 256 ? 29.513 45.921 38.150 1.00 42.05 274 GLN A C 1
ATOM 2002 O O . GLN A 1 256 ? 29.578 46.845 38.950 1.00 42.60 274 GLN A O 1
ATOM 2008 N N . GLU A 1 257 ? 28.655 44.916 38.271 1.00 42.62 275 GLU A N 1
ATOM 2009 C CA . GLU A 1 257 ? 27.686 44.807 39.361 1.00 43.42 275 GLU A CA 1
ATOM 2010 C C . GLU A 1 257 ? 28.303 45.034 40.751 1.00 43.02 275 GLU A C 1
ATOM 2011 O O . GLU A 1 257 ? 27.599 45.430 41.679 1.00 43.21 275 GLU A O 1
ATOM 2017 N N . LEU A 1 258 ? 29.612 44.801 40.879 1.00 42.34 276 LEU A N 1
ATOM 2018 C CA . LEU A 1 258 ? 30.302 44.893 42.165 1.00 41.57 276 LEU A CA 1
ATOM 2019 C C . LEU A 1 258 ? 31.275 46.070 42.255 1.00 41.95 276 LEU A C 1
ATOM 2020 O O . LEU A 1 258 ? 31.948 46.250 43.271 1.00 41.20 276 LEU A O 1
ATOM 2025 N N . LEU A 1 259 ? 31.339 46.870 41.192 1.00 42.87 277 LEU A N 1
ATOM 2026 C CA . LEU A 1 259 ? 32.243 48.022 41.141 1.00 43.96 277 LEU A CA 1
ATOM 2027 C C . LEU A 1 259 ? 31.488 49.357 41.291 1.00 44.67 277 LEU A C 1
ATOM 2028 O O . LEU A 1 259 ? 30.285 49.430 41.031 1.00 45.18 277 LEU A O 1
ATOM 2033 N N . ASP A 1 260 ? 32.192 50.384 41.753 1.00 45.50 278 ASP A N 1
ATOM 2034 C CA . ASP A 1 260 ? 31.677 51.752 41.762 1.00 47.04 278 ASP A CA 1
ATOM 2035 C C . ASP A 1 260 ? 31.840 52.396 40.367 1.00 48.06 278 ASP A C 1
ATOM 2036 O O . ASP A 1 260 ? 32.320 51.736 39.424 1.00 47.88 278 ASP A O 1
ATOM 2041 N N . ASP A 1 261 ? 31.454 53.665 40.222 1.00 49.36 279 ASP A N 1
ATOM 2042 C CA . ASP A 1 261 ? 31.597 54.328 38.913 1.00 50.74 279 ASP A CA 1
ATOM 2043 C C . ASP A 1 261 ? 33.025 54.237 38.391 1.00 50.59 279 ASP A C 1
ATOM 2044 O O . ASP A 1 261 ? 33.235 53.925 37.223 1.00 51.74 279 ASP A O 1
ATOM 2049 N N . ARG A 1 262 ? 33.999 54.485 39.260 1.00 50.46 280 ARG A N 1
ATOM 2050 C CA . ARG A 1 262 ? 35.412 54.445 38.870 1.00 49.99 280 ARG A CA 1
ATOM 2051 C C . ARG A 1 262 ? 35.971 53.035 38.616 1.00 48.96 280 ARG A C 1
ATOM 2052 O O . ARG A 1 262 ? 37.166 52.877 38.351 1.00 49.42 280 ARG A O 1
ATOM 2060 N N . GLY A 1 263 ? 35.110 52.022 38.689 1.00 47.77 281 GLY A N 1
ATOM 2061 C CA . GLY A 1 263 ? 35.504 50.644 38.398 1.00 46.15 281 GLY A CA 1
ATOM 2062 C C . GLY A 1 263 ? 36.211 49.897 39.526 1.00 44.23 281 GLY A C 1
ATOM 2063 O O . GLY A 1 263 ? 36.762 48.811 39.313 1.00 43.92 281 GLY A O 1
ATOM 2064 N N . VAL A 1 264 ? 36.198 50.486 40.719 1.00 42.47 282 VAL A N 1
ATOM 2065 C CA . VAL A 1 264 ? 36.832 49.892 41.888 1.00 41.04 282 VAL A CA 1
ATOM 2066 C C . VAL A 1 264 ? 35.814 49.043 42.658 1.00 39.87 282 VAL A C 1
ATOM 2067 O O . VAL A 1 264 ? 34.668 49.466 42.864 1.00 39.07 282 VAL A O 1
ATOM 2071 N N . ILE A 1 265 ? 36.217 47.839 43.062 1.00 38.50 283 ILE A N 1
ATOM 2072 C CA . ILE A 1 265 ? 35.329 47.011 43.891 1.00 37.40 283 ILE A CA 1
ATOM 2073 C C . ILE A 1 265 ? 34.926 47.764 45.166 1.00 36.59 283 ILE A C 1
ATOM 2074 O O . ILE A 1 265 ? 35.771 48.373 45.823 1.00 35.82 283 ILE A O 1
ATOM 2079 N N . LEU A 1 266 ? 33.638 47.729 45.510 1.00 36.30 284 LEU A N 1
ATOM 2080 C CA . LEU A 1 266 ? 33.206 48.277 46.792 1.00 36.69 284 LEU A CA 1
ATOM 2081 C C . LEU A 1 266 ? 33.880 47.499 47.897 1.00 36.43 284 LEU A C 1
ATOM 2082 O O . LEU A 1 266 ? 34.131 46.292 47.759 1.00 36.28 284 LEU A O 1
ATOM 2087 N N . GLU A 1 267 ? 34.172 48.186 48.991 1.00 36.17 285 GLU A N 1
ATOM 2088 C CA . GLU A 1 267 ? 34.862 47.549 50.098 1.00 37.02 285 GLU A CA 1
ATOM 2089 C C . GLU A 1 267 ? 34.037 46.404 50.711 1.00 35.76 285 GLU A C 1
ATOM 2090 O O . GLU A 1 267 ? 34.592 45.384 51.074 1.00 35.25 285 GLU A O 1
ATOM 2096 N N . VAL A 1 268 ? 32.718 46.562 50.792 1.00 34.25 286 VAL A N 1
ATOM 2097 C CA . VAL A 1 268 ? 31.873 45.493 51.329 1.00 33.41 286 VAL A CA 1
ATOM 2098 C C . VAL A 1 268 ? 32.038 44.193 50.495 1.00 31.85 286 VAL A C 1
ATOM 2099 O O . VAL A 1 268 ? 32.055 43.081 51.040 1.00 30.92 286 VAL A O 1
ATOM 2103 N N . HIS A 1 269 ? 32.196 44.342 49.180 1.00 30.18 287 HIS A N 1
ATOM 2104 C CA . HIS A 1 269 ? 32.369 43.181 48.318 1.00 29.27 287 HIS A CA 1
ATOM 2105 C C . HIS A 1 269 ? 33.775 42.636 48.449 1.00 28.53 287 HIS A C 1
ATOM 2106 O O . HIS A 1 269 ? 33.984 41.427 48.395 1.00 28.70 287 HIS A O 1
ATOM 2113 N N . ALA A 1 270 ? 34.739 43.531 48.623 1.00 27.83 288 ALA A N 1
ATOM 2114 C CA . ALA A 1 270 ? 36.113 43.120 48.896 1.00 28.30 288 ALA A CA 1
ATOM 2115 C C . ALA A 1 270 ? 36.186 42.294 50.205 1.00 27.75 288 ALA A C 1
ATOM 2116 O O . ALA A 1 270 ? 36.921 41.302 50.296 1.00 27.41 288 ALA A O 1
ATOM 2118 N N . TRP A 1 271 ? 35.405 42.703 51.200 1.00 27.52 289 TRP A N 1
ATOM 2119 C CA . TRP A 1 271 ? 35.303 41.931 52.448 1.00 27.46 289 TRP A CA 1
ATOM 2120 C C . TRP A 1 271 ? 34.774 40.532 52.208 1.00 27.29 289 TRP A C 1
ATOM 2121 O O . TRP A 1 271 ? 35.277 39.581 52.800 1.00 27.92 289 TRP A O 1
ATOM 2132 N N . ALA A 1 272 ? 33.765 40.389 51.355 1.00 27.32 290 ALA A N 1
ATOM 2133 C CA . ALA A 1 272 ? 33.241 39.055 51.009 1.00 27.77 290 ALA A CA 1
ATOM 2134 C C . ALA A 1 272 ? 34.298 38.122 50.408 1.00 27.74 290 ALA A C 1
ATOM 2135 O O . ALA A 1 272 ? 34.300 36.930 50.677 1.00 27.12 290 ALA A O 1
ATOM 2137 N N . LEU A 1 273 ? 35.142 38.678 49.548 1.00 28.02 291 LEU A N 1
ATOM 2138 C CA . LEU A 1 273 ? 36.223 37.947 48.891 1.00 28.14 291 LEU A CA 1
ATOM 2139 C C . LEU A 1 273 ? 37.301 37.597 49.890 1.00 27.93 291 LEU A C 1
ATOM 2140 O O . LEU A 1 273 ? 37.889 36.502 49.806 1.00 28.38 291 LEU A O 1
ATOM 2145 N N . ASP A 1 274 ? 37.561 38.513 50.826 1.00 27.84 292 ASP A N 1
ATOM 2146 C CA . ASP A 1 274 ? 38.454 38.237 51.959 1.00 28.35 292 ASP A CA 1
ATOM 2147 C C . ASP A 1 274 ? 37.948 37.063 52.784 1.00 27.60 292 ASP A C 1
ATOM 2148 O O . ASP A 1 274 ? 38.715 36.207 53.197 1.00 27.66 292 ASP A O 1
ATOM 2153 N N . ALA A 1 275 ? 36.647 37.056 53.068 1.00 26.88 293 ALA A N 1
ATOM 2154 C CA . ALA A 1 275 ? 36.040 35.974 53.824 1.00 26.13 293 ALA A CA 1
ATOM 2155 C C . ALA A 1 275 ? 36.212 34.667 53.050 1.00 25.97 293 ALA A C 1
ATOM 2156 O O . ALA A 1 275 ? 36.656 33.671 53.617 1.00 25.71 293 ALA A O 1
ATOM 2158 N N . LEU A 1 276 ? 35.935 34.695 51.747 1.00 26.60 294 LEU A N 1
ATOM 2159 C CA . LEU A 1 276 ? 36.008 33.481 50.929 1.00 27.42 294 LEU A CA 1
ATOM 2160 C C . LEU A 1 276 ? 37.420 32.901 50.970 1.00 27.62 294 LEU A C 1
ATOM 2161 O O . LEU A 1 276 ? 37.607 31.695 51.193 1.00 26.35 294 LEU A O 1
ATOM 2166 N N . MET A 1 277 ? 38.388 33.784 50.779 1.00 27.77 295 MET A N 1
ATOM 2167 C CA . MET A 1 277 ? 39.789 33.453 50.881 1.00 29.63 295 MET A CA 1
ATOM 2168 C C . MET A 1 277 ? 40.163 32.798 52.226 1.00 29.81 295 MET A C 1
ATOM 2169 O O . MET A 1 277 ? 40.767 31.732 52.226 1.00 30.92 295 MET A O 1
ATOM 2174 N N . LEU A 1 278 ? 39.780 33.404 53.352 1.00 30.51 296 LEU A N 1
ATOM 2175 C CA . LEU A 1 278 ? 40.107 32.849 54.665 1.00 31.24 296 LEU A CA 1
ATOM 2176 C C . LEU A 1 278 ? 39.439 31.493 54.944 1.00 30.89 296 LEU A C 1
ATOM 2177 O O . LEU A 1 278 ? 39.973 30.652 55.690 1.00 29.44 296 LEU A O 1
ATOM 2182 N N . LYS A 1 279 ? 38.253 31.302 54.379 1.00 29.99 297 LYS A N 1
ATOM 2183 C CA . LYS A 1 279 ? 37.481 30.100 54.683 1.00 30.89 297 LYS A CA 1
ATOM 2184 C C . LYS A 1 279 ? 38.066 28.866 54.007 1.00 31.84 297 LYS A C 1
ATOM 2185 O O . LYS A 1 279 ? 37.863 27.731 54.475 1.00 33.40 297 LYS A O 1
ATOM 2191 N N . LEU A 1 280 ? 38.802 29.110 52.936 1.00 32.63 298 LEU A N 1
ATOM 2192 C CA . LEU A 1 280 ? 39.355 28.069 52.086 1.00 34.32 298 LEU A CA 1
ATOM 2193 C C . LEU A 1 280 ? 40.790 27.729 52.481 1.00 35.38 298 LEU A C 1
ATOM 2194 O O . LEU A 1 280 ? 41.353 26.740 52.007 1.00 35.06 298 LEU A O 1
ATOM 2199 N N . ARG A 1 281 ? 41.362 28.563 53.344 1.00 37.04 299 ARG A N 1
ATOM 2200 C CA . ARG A 1 281 ? 42.760 28.460 53.757 1.00 38.90 299 ARG A CA 1
ATOM 2201 C C . ARG A 1 281 ? 43.108 27.106 54.347 1.00 38.44 299 ARG A C 1
ATOM 2202 O O . ARG A 1 281 ? 44.141 26.536 54.008 1.00 39.42 299 ARG A O 1
ATOM 2210 N N . ASN A 1 282 ? 42.246 26.586 55.220 1.00 37.48 300 ASN A N 1
ATOM 2211 C CA . ASN A 1 282 ? 42.525 25.319 55.878 1.00 37.10 300 ASN A CA 1
ATOM 2212 C C . ASN A 1 282 ? 42.199 24.084 55.067 1.00 36.72 300 ASN A C 1
ATOM 2213 O O . ASN A 1 282 ? 42.112 22.979 55.630 1.00 37.79 300 ASN A O 1
ATOM 2218 N N . LEU A 1 283 ? 42.008 24.257 53.759 1.00 34.99 301 LEU A N 1
ATOM 2219 C CA . LEU A 1 283 ? 41.750 23.113 52.912 1.00 34.15 301 LEU A CA 1
ATOM 2220 C C . LEU A 1 283 ? 43.009 22.712 52.155 1.00 32.30 301 LEU A C 1
ATOM 2221 O O . LEU A 1 283 ? 43.488 23.424 51.286 1.00 32.63 301 LEU A O 1
ATOM 2226 N N . ASN A 1 284 ? 43.564 21.579 52.546 1.00 30.06 302 ASN A N 1
ATOM 2227 C CA . ASN A 1 284 ? 44.733 21.011 51.889 1.00 28.49 302 ASN A CA 1
ATOM 2228 C C . ASN A 1 284 ? 44.180 20.285 50.651 1.00 27.36 302 ASN A C 1
ATOM 2229 O O . ASN A 1 284 ? 43.420 19.313 50.764 1.00 25.62 302 ASN A O 1
ATOM 2234 N N . VAL A 1 285 ? 44.512 20.803 49.471 1.00 26.77 303 VAL A N 1
ATOM 2235 C CA . VAL A 1 285 ? 43.836 20.401 48.235 1.00 26.59 303 VAL A CA 1
ATOM 2236 C C . VAL A 1 285 ? 44.582 19.347 47.418 1.00 26.92 303 VAL A C 1
ATOM 2237 O O . VAL A 1 285 ? 45.809 19.391 47.305 1.00 26.76 303 VAL A O 1
ATOM 2241 N N . PHE A 1 286 ? 43.828 18.393 46.867 1.00 25.94 304 PHE A N 1
ATOM 2242 C CA . PHE A 1 286 ? 44.374 17.359 46.013 1.00 25.85 304 PHE A CA 1
ATOM 2243 C C . PHE A 1 286 ? 43.362 17.112 44.935 1.00 26.58 304 PHE A C 1
ATOM 2244 O O . PHE A 1 286 ? 42.186 17.498 45.062 1.00 26.01 304 PHE A O 1
ATOM 2252 N N . SER A 1 287 ? 43.802 16.456 43.871 1.00 26.78 305 SER A N 1
ATOM 2253 C CA . SER A 1 287 ? 42.879 16.014 42.862 1.00 28.08 305 SER A CA 1
ATOM 2254 C C . SER A 1 287 ? 43.087 14.525 42.596 1.00 28.74 305 SER A C 1
ATOM 2255 O O . SER A 1 287 ? 44.185 13.998 42.787 1.00 27.61 305 SER A O 1
ATOM 2258 N N . ALA A 1 288 ? 42.020 13.845 42.197 1.00 28.48 306 ALA A N 1
ATOM 2259 C CA . ALA A 1 288 ? 42.108 12.412 41.976 1.00 29.13 306 ALA A CA 1
ATOM 2260 C C . ALA A 1 288 ? 41.347 11.984 40.732 1.00 29.24 306 ALA A C 1
ATOM 2261 O O . ALA A 1 288 ? 40.145 12.219 40.611 1.00 29.01 306 ALA A O 1
ATOM 2263 N N . ASP A 1 289 ? 42.051 11.355 39.799 1.00 29.35 307 ASP A N 1
ATOM 2264 C CA . ASP A 1 289 ? 41.394 10.801 38.625 1.00 29.37 307 ASP A CA 1
ATOM 2265 C C . ASP A 1 289 ? 40.635 9.513 38.965 1.00 29.29 307 ASP A C 1
ATOM 2266 O O . ASP A 1 289 ? 41.152 8.636 39.689 1.00 29.45 307 ASP A O 1
ATOM 2271 N N . LEU A 1 290 ? 39.410 9.418 38.452 1.00 28.03 308 LEU A N 1
ATOM 2272 C CA . LEU A 1 290 ? 38.526 8.306 38.761 1.00 29.03 308 LEU A CA 1
ATOM 2273 C C . LEU A 1 290 ? 38.216 7.403 37.547 1.00 29.25 308 LEU A C 1
ATOM 2274 O O . LEU A 1 290 ? 37.124 6.829 37.440 1.00 27.96 308 LEU A O 1
ATOM 2279 N N . SER A 1 291 ? 39.173 7.284 36.642 1.00 30.69 309 SER A N 1
ATOM 2280 C CA . SER A 1 291 ? 38.945 6.461 35.446 1.00 32.58 309 SER A CA 1
ATOM 2281 C C . SER A 1 291 ? 38.986 4.962 35.739 1.00 33.34 309 SER A C 1
ATOM 2282 O O . SER A 1 291 ? 38.378 4.199 34.983 1.00 34.87 309 SER A O 1
ATOM 2285 N N . GLY A 1 292 ? 39.665 4.539 36.814 1.00 32.69 310 GLY A N 1
ATOM 2286 C CA . GLY A 1 292 ? 39.752 3.108 37.148 1.00 32.38 310 GLY A CA 1
ATOM 2287 C C . GLY A 1 292 ? 38.452 2.510 37.674 1.00 32.33 310 GLY A C 1
ATOM 2288 O O . GLY A 1 292 ? 37.397 3.164 37.618 1.00 31.77 310 GLY A O 1
ATOM 2289 N N . THR A 1 293 ? 38.510 1.265 38.169 1.00 31.70 311 THR A N 1
ATOM 2290 C CA . THR A 1 293 ? 37.379 0.623 38.863 1.00 30.59 311 THR A CA 1
ATOM 2291 C C . THR A 1 293 ? 37.176 1.305 40.238 1.00 30.27 311 THR A C 1
ATOM 2292 O O . THR A 1 293 ? 38.070 1.977 40.709 1.00 30.60 311 THR A O 1
ATOM 2296 N N . PRO A 1 294 ? 36.016 1.137 40.881 1.00 30.20 312 PRO A N 1
ATOM 2297 C CA . PRO A 1 294 ? 35.800 1.649 42.245 1.00 29.36 312 PRO A CA 1
ATOM 2298 C C . PRO A 1 294 ? 36.926 1.241 43.216 1.00 29.38 312 PRO A C 1
ATOM 2299 O O . PRO A 1 294 ? 37.407 2.082 43.998 1.00 28.89 312 PRO A O 1
ATOM 2303 N N . ARG A 1 295 ? 37.364 -0.023 43.157 1.00 28.32 313 ARG A N 1
ATOM 2304 C CA . ARG A 1 295 ? 38.485 -0.460 44.009 1.00 28.16 313 ARG A CA 1
ATOM 2305 C C . ARG A 1 295 ? 39.745 0.386 43.721 1.00 26.81 313 ARG A C 1
ATOM 2306 O O . ARG A 1 295 ? 40.417 0.868 44.634 1.00 26.65 313 ARG A O 1
ATOM 2314 N N . GLN A 1 296 ? 40.050 0.561 42.449 1.00 26.93 314 GLN A N 1
ATOM 2315 C CA . GLN A 1 296 ? 41.196 1.364 42.030 1.00 27.02 314 GLN A CA 1
ATOM 2316 C C . GLN A 1 296 ? 41.066 2.842 42.465 1.00 26.55 314 GLN A C 1
ATOM 2317 O O . GLN A 1 296 ? 42.039 3.464 42.896 1.00 26.59 314 GLN A O 1
ATOM 2323 N N . CYS A 1 297 ? 39.859 3.387 42.342 1.00 25.67 315 CYS A N 1
ATOM 2324 C CA . CYS A 1 297 ? 39.593 4.787 42.689 1.00 26.02 315 CYS A CA 1
ATOM 2325 C C . CYS A 1 297 ? 39.822 5.006 44.160 1.00 25.17 315 CYS A C 1
ATOM 2326 O O . CYS A 1 297 ? 40.511 5.956 44.566 1.00 25.88 315 CYS A O 1
ATOM 2329 N N . ALA A 1 298 ? 39.295 4.098 44.972 1.00 25.67 316 ALA A N 1
ATOM 2330 C CA . ALA A 1 298 ? 39.525 4.155 46.404 1.00 25.53 316 ALA A CA 1
ATOM 2331 C C . ALA A 1 298 ? 41.042 4.135 46.726 1.00 25.60 316 ALA A C 1
ATOM 2332 O O . ALA A 1 298 ? 41.515 4.859 47.602 1.00 24.01 316 ALA A O 1
ATOM 2334 N N . ALA A 1 299 ? 41.793 3.310 46.001 1.00 26.86 317 ALA A N 1
ATOM 2335 C CA . ALA A 1 299 ? 43.227 3.168 46.275 1.00 27.80 317 ALA A CA 1
ATOM 2336 C C . ALA A 1 299 ? 43.969 4.440 45.879 1.00 28.15 317 ALA A C 1
ATOM 2337 O O . ALA A 1 299 ? 44.908 4.834 46.566 1.00 29.79 317 ALA A O 1
ATOM 2339 N N . VAL A 1 300 ? 43.534 5.077 44.789 1.00 28.79 318 VAL A N 1
ATOM 2340 C CA . VAL A 1 300 ? 44.138 6.339 44.313 1.00 29.13 318 VAL A CA 1
ATOM 2341 C C . VAL A 1 300 ? 43.978 7.396 45.391 1.00 28.81 318 VAL A C 1
ATOM 2342 O O . VAL A 1 300 ? 44.956 8.035 45.774 1.00 28.47 318 VAL A O 1
ATOM 2346 N N . VAL A 1 301 ? 42.765 7.542 45.917 1.00 27.83 319 VAL A N 1
ATOM 2347 C CA . VAL A 1 301 ? 42.515 8.504 46.995 1.00 27.43 319 VAL A CA 1
ATOM 2348 C C . VAL A 1 301 ? 43.290 8.128 48.258 1.00 28.21 319 VAL A C 1
ATOM 2349 O O . VAL A 1 301 ? 43.965 8.974 48.841 1.00 27.94 319 VAL A O 1
ATOM 2353 N N . GLU A 1 302 ? 43.221 6.856 48.659 1.00 28.32 320 GLU A N 1
ATOM 2354 C CA . GLU A 1 302 ? 43.895 6.422 49.876 1.00 30.14 320 GLU A CA 1
ATOM 2355 C C . GLU A 1 302 ? 45.406 6.666 49.812 1.00 29.77 320 GLU A C 1
ATOM 2356 O O . GLU A 1 302 ? 46.026 6.964 50.823 1.00 28.93 320 GLU A O 1
ATOM 2362 N N . SER A 1 303 ? 45.974 6.552 48.618 1.00 29.91 321 SER A N 1
ATOM 2363 C CA . SER A 1 303 ? 47.422 6.709 48.463 1.00 31.40 321 SER A CA 1
ATOM 2364 C C . SER A 1 303 ? 47.869 8.169 48.684 1.00 31.38 321 SER A C 1
ATOM 2365 O O . SER A 1 303 ? 49.069 8.443 48.793 1.00 32.17 321 SER A O 1
ATOM 2368 N N . LEU A 1 304 ? 46.906 9.088 48.817 1.00 30.29 322 LEU A N 1
ATOM 2369 C CA . LEU A 1 304 ? 47.214 10.480 49.180 1.00 28.96 322 LEU A CA 1
ATOM 2370 C C . LEU A 1 304 ? 47.465 10.745 50.663 1.00 27.93 322 LEU A C 1
ATOM 2371 O O . LEU A 1 304 ? 47.942 11.819 51.008 1.00 26.32 322 LEU A O 1
ATOM 2376 N N . LEU A 1 305 ? 47.146 9.781 51.530 1.00 27.47 323 LEU A N 1
ATOM 2377 C CA . LEU A 1 305 ? 47.115 10.014 52.970 1.00 27.89 323 LEU A CA 1
ATOM 2378 C C . LEU A 1 305 ? 48.441 10.546 53.550 1.00 27.89 323 LEU A C 1
ATOM 2379 O O . LEU A 1 305 ? 48.393 11.353 54.484 1.00 26.87 323 LEU A O 1
ATOM 2384 N N . PRO A 1 306 ? 49.589 10.063 53.060 1.00 28.52 324 PRO A N 1
ATOM 2385 C CA . PRO A 1 306 ? 50.888 10.548 53.559 1.00 29.26 324 PRO A CA 1
ATOM 2386 C C . PRO A 1 306 ? 51.131 12.041 53.326 1.00 28.88 324 PRO A C 1
ATOM 2387 O O . PRO A 1 306 ? 51.990 12.606 54.013 1.00 29.58 324 PRO A O 1
ATOM 2391 N N . LEU A 1 307 ? 50.379 12.673 52.414 1.00 27.70 325 LEU A N 1
ATOM 2392 C CA . LEU A 1 307 ? 50.527 14.108 52.162 1.00 27.03 325 LEU A CA 1
ATOM 2393 C C . LEU A 1 307 ? 49.462 14.932 52.861 1.00 26.65 325 LEU A C 1
ATOM 2394 O O . LEU A 1 307 ? 49.534 16.161 52.904 1.00 25.05 325 LEU A O 1
ATOM 2399 N N . MET A 1 308 ? 48.471 14.234 53.423 1.00 25.28 326 MET A N 1
ATOM 2400 C CA . MET A 1 308 ? 47.339 14.884 54.051 1.00 23.90 326 MET A CA 1
ATOM 2401 C C . MET A 1 308 ? 47.581 15.330 55.475 1.00 22.74 326 MET A C 1
ATOM 2402 O O . MET A 1 308 ? 48.435 14.798 56.184 1.00 24.33 326 MET A O 1
ATOM 2407 N N . SER A 1 309 ? 46.822 16.335 55.874 1.00 22.54 327 SER A N 1
ATOM 2408 C CA . SER A 1 309 ? 46.802 16.840 57.219 1.00 22.47 327 SER A CA 1
ATOM 2409 C C . SER A 1 309 ? 46.057 15.854 58.115 1.00 22.69 327 SER A C 1
ATOM 2410 O O . SER A 1 309 ? 45.004 15.317 57.711 1.00 20.99 327 SER A O 1
ATOM 2413 N N . SER A 1 310 ? 46.549 15.665 59.340 1.00 22.09 328 SER A N 1
ATOM 2414 C CA . SER A 1 310 ? 45.795 14.908 60.350 1.00 23.21 328 SER A CA 1
ATOM 2415 C C . SER A 1 310 ? 45.660 15.808 61.548 1.00 23.64 328 SER A C 1
ATOM 2416 O O . SER A 1 310 ? 46.471 16.753 61.724 1.00 22.61 328 SER A O 1
ATOM 2419 N N . THR A 1 311 ? 44.637 15.547 62.359 1.00 23.32 329 THR A N 1
ATOM 2420 C CA . THR A 1 311 ? 44.442 16.235 63.627 1.00 24.05 329 THR A CA 1
ATOM 2421 C C . THR A 1 311 ? 44.472 15.187 64.752 1.00 24.59 329 THR A C 1
ATOM 2422 O O . THR A 1 311 ? 44.335 13.973 64.509 1.00 24.19 329 THR A O 1
ATOM 2426 N N . LEU A 1 312 ? 44.586 15.683 65.982 1.00 24.87 330 LEU A N 1
ATOM 2427 C CA . LEU A 1 312 ? 44.607 14.850 67.164 1.00 25.58 330 LEU A CA 1
ATOM 2428 C C . LEU A 1 312 ? 43.301 15.031 67.881 1.00 26.41 330 LEU A C 1
ATOM 2429 O O . LEU A 1 312 ? 42.995 16.108 68.431 1.00 26.30 330 LEU A O 1
ATOM 2434 N N . SER A 1 313 ? 42.522 13.968 67.862 1.00 25.82 331 SER A N 1
ATOM 2435 C CA . SER A 1 313 ? 41.276 13.940 68.577 1.00 26.49 331 SER A CA 1
ATOM 2436 C C . SER A 1 313 ? 41.421 12.958 69.744 1.00 26.50 331 SER A C 1
ATOM 2437 O O . SER A 1 313 ? 42.531 12.639 70.154 1.00 26.58 331 SER A O 1
ATOM 2440 N N . ASP A 1 314 ? 40.315 12.516 70.309 1.00 26.72 332 ASP A N 1
ATOM 2441 C CA . ASP A 1 314 ? 40.377 11.522 71.372 1.00 27.91 332 ASP A CA 1
ATOM 2442 C C . ASP A 1 314 ? 39.301 10.472 71.163 1.00 27.83 332 ASP A C 1
ATOM 2443 O O . ASP A 1 314 ? 38.469 10.604 70.258 1.00 27.68 332 ASP A O 1
ATOM 2448 N N . PHE A 1 315 ? 39.324 9.437 71.988 1.00 26.67 333 PHE A N 1
ATOM 2449 C CA . PHE A 1 315 ? 38.429 8.308 71.823 1.00 26.83 333 PHE A CA 1
ATOM 2450 C C . PHE A 1 315 ? 36.953 8.670 71.942 1.00 26.96 333 PHE A C 1
ATOM 2451 O O . PHE A 1 315 ? 36.124 8.129 71.213 1.00 26.45 333 PHE A O 1
ATOM 2459 N N . ASP A 1 316 ? 36.625 9.557 72.866 1.00 27.32 334 ASP A N 1
ATOM 2460 C CA . ASP A 1 316 ? 35.232 9.955 73.018 1.00 28.56 334 ASP A CA 1
ATOM 2461 C C . ASP A 1 316 ? 34.714 10.704 71.781 1.00 27.70 334 ASP A C 1
ATOM 2462 O O . ASP A 1 316 ? 33.600 10.441 71.325 1.00 26.57 334 ASP A O 1
ATOM 2467 N N . SER A 1 317 ? 35.523 11.624 71.246 1.00 27.14 335 SER A N 1
ATOM 2468 C CA . SER A 1 317 ? 35.154 12.366 70.023 1.00 26.99 335 SER A CA 1
ATOM 2469 C C . SER A 1 317 ? 35.113 11.489 68.774 1.00 26.27 335 SER A C 1
ATOM 2470 O O . SER A 1 317 ? 34.204 11.616 67.958 1.00 25.79 335 SER A O 1
ATOM 2473 N N . ALA A 1 318 ? 36.091 10.593 68.630 1.00 26.45 336 ALA A N 1
ATOM 2474 C CA . ALA A 1 318 ? 36.087 9.607 67.533 1.00 26.08 336 ALA A CA 1
ATOM 2475 C C . ALA A 1 318 ? 34.838 8.708 67.598 1.00 26.10 336 ALA A C 1
ATOM 2476 O O . ALA A 1 318 ? 34.207 8.425 66.573 1.00 25.98 336 ALA A O 1
ATOM 2478 N N . SER A 1 319 ? 34.480 8.283 68.813 1.00 25.88 337 SER A N 1
ATOM 2479 C CA . SER A 1 319 ? 33.254 7.525 69.043 1.00 26.24 337 SER A CA 1
ATOM 2480 C C . SER A 1 319 ? 32.022 8.330 68.633 1.00 25.42 337 SER A C 1
ATOM 2481 O O . SER A 1 319 ? 31.112 7.789 68.005 1.00 24.65 337 SER A O 1
ATOM 2484 N N . ALA A 1 320 ? 32.004 9.625 68.971 1.00 25.72 338 ALA A N 1
ATOM 2485 C CA . ALA A 1 320 ? 30.891 10.504 68.555 1.00 25.33 338 ALA A CA 1
ATOM 2486 C C . ALA A 1 320 ? 30.814 10.631 67.029 1.00 25.10 338 ALA A C 1
ATOM 2487 O O . ALA A 1 320 ? 29.727 10.706 66.466 1.00 24.54 338 ALA A O 1
ATOM 2489 N N . LEU A 1 321 ? 31.971 10.630 66.370 1.00 23.98 339 LEU A N 1
ATOM 2490 C CA . LEU A 1 321 ? 32.023 10.659 64.904 1.00 24.47 339 LEU A CA 1
ATOM 2491 C C . LEU A 1 321 ? 31.478 9.390 64.255 1.00 25.09 339 LEU A C 1
ATOM 2492 O O . LEU A 1 321 ? 30.747 9.472 63.262 1.00 24.88 339 LEU A O 1
ATOM 2497 N N . GLU A 1 322 ? 31.815 8.231 64.831 1.00 26.11 340 GLU A N 1
ATOM 2498 C CA . GLU A 1 322 ? 31.282 6.923 64.408 1.00 26.95 340 GLU A CA 1
ATOM 2499 C C . GLU A 1 322 ? 29.741 6.916 64.547 1.00 26.54 340 GLU A C 1
ATOM 2500 O O . GLU A 1 322 ? 29.023 6.523 63.617 1.00 24.90 340 GLU A O 1
ATOM 2506 N N . ARG A 1 323 ? 29.246 7.392 65.690 1.00 26.34 341 ARG A N 1
ATOM 2507 C CA . ARG A 1 323 ? 27.799 7.515 65.909 1.00 26.19 341 ARG A CA 1
ATOM 2508 C C . ARG A 1 323 ? 27.178 8.466 64.892 1.00 26.14 341 ARG A C 1
ATOM 2509 O O . ARG A 1 323 ? 26.078 8.208 64.386 1.00 26.14 341 ARG A O 1
ATOM 2517 N N . ALA A 1 324 ? 27.884 9.571 64.598 1.00 25.70 342 ALA A N 1
ATOM 2518 C CA . ALA A 1 324 ? 27.441 10.554 63.615 1.00 25.38 342 ALA A CA 1
ATOM 2519 C C . ALA A 1 324 ? 27.313 9.942 62.229 1.00 25.50 342 ALA A C 1
ATOM 2520 O O . ALA A 1 324 ? 26.309 10.163 61.539 1.00 24.81 342 ALA A O 1
ATOM 2522 N N . ALA A 1 325 ? 28.332 9.196 61.806 1.00 25.20 343 ALA A N 1
ATOM 2523 C CA . ALA A 1 325 ? 28.294 8.529 60.511 1.00 26.34 343 ALA A CA 1
ATOM 2524 C C . ALA A 1 325 ? 27.139 7.538 60.426 1.00 26.74 343 ALA A C 1
ATOM 2525 O O . ALA A 1 325 ? 26.458 7.484 59.414 1.00 26.32 343 ALA A O 1
ATOM 2527 N N . ARG A 1 326 ? 26.947 6.735 61.468 1.00 28.85 344 ARG A N 1
ATOM 2528 C CA . ARG A 1 326 ? 25.870 5.735 61.454 1.00 31.13 344 ARG A CA 1
ATOM 2529 C C . ARG A 1 326 ? 24.521 6.400 61.337 1.00 30.57 344 ARG A C 1
ATOM 2530 O O . ARG A 1 326 ? 23.673 5.968 60.564 1.00 31.73 344 ARG A O 1
ATOM 2538 N N . THR A 1 327 ? 24.341 7.468 62.109 1.00 31.03 345 THR A N 1
ATOM 2539 C CA . THR A 1 327 ? 23.110 8.278 62.119 1.00 30.91 345 THR A CA 1
ATOM 2540 C C . THR A 1 327 ? 22.837 8.972 60.793 1.00 30.25 345 THR A C 1
ATOM 2541 O O . THR A 1 327 ? 21.687 8.981 60.296 1.00 28.84 345 THR A O 1
ATOM 2545 N N . PHE A 1 328 ? 23.877 9.596 60.228 1.00 28.99 346 PHE A N 1
ATOM 2546 C CA . PHE A 1 328 ? 23.735 10.278 58.953 1.00 28.73 346 PHE A CA 1
ATOM 2547 C C . PHE A 1 328 ? 23.489 9.278 57.820 1.00 28.70 346 PHE A C 1
ATOM 2548 O O . PHE A 1 328 ? 22.668 9.532 56.965 1.00 28.32 346 PHE A O 1
ATOM 2556 N N . ASN A 1 329 ? 24.182 8.141 57.820 1.00 28.88 347 ASN A N 1
ATOM 2557 C CA . ASN A 1 329 ? 23.916 7.121 56.809 1.00 29.30 347 ASN A CA 1
ATOM 2558 C C . ASN A 1 329 ? 22.455 6.630 56.885 1.00 30.29 347 ASN A C 1
ATOM 2559 O O . ASN A 1 329 ? 21.768 6.555 55.862 1.00 30.92 347 ASN A O 1
ATOM 2564 N N . ALA A 1 330 ? 21.986 6.363 58.103 1.00 30.54 348 ALA A N 1
ATOM 2565 C CA . ALA A 1 330 ? 20.623 5.850 58.318 1.00 31.81 348 ALA A CA 1
ATOM 2566 C C . ALA A 1 330 ? 19.557 6.875 57.969 1.00 32.25 348 ALA A C 1
ATOM 2567 O O . ALA A 1 330 ? 18.642 6.583 57.196 1.00 33.19 348 ALA A O 1
ATOM 2569 N N . GLU A 1 331 ? 19.671 8.080 58.519 1.00 32.15 349 GLU A N 1
ATOM 2570 C CA . GLU A 1 331 ? 18.661 9.117 58.281 1.00 32.61 349 GLU A CA 1
ATOM 2571 C C . GLU A 1 331 ? 18.655 9.681 56.858 1.00 33.38 349 GLU A C 1
ATOM 2572 O O . GLU A 1 331 ? 17.605 10.106 56.382 1.00 33.29 349 GLU A O 1
ATOM 2578 N N . MET A 1 332 ? 19.812 9.711 56.187 1.00 33.80 350 MET A N 1
ATOM 2579 C CA . MET A 1 332 ? 19.903 10.282 54.826 1.00 35.46 350 MET A CA 1
ATOM 2580 C C . MET A 1 332 ? 19.578 9.296 53.687 1.00 36.96 350 MET A C 1
ATOM 2581 O O . MET A 1 332 ? 19.425 9.691 52.522 1.00 36.02 350 MET A O 1
ATOM 2586 N N . GLY A 1 333 ? 19.454 8.025 54.044 1.00 39.29 351 GLY A N 1
ATOM 2587 C CA . GLY A 1 333 ? 19.124 6.976 53.090 1.00 43.09 351 GLY A CA 1
ATOM 2588 C C . GLY A 1 333 ? 17.849 7.180 52.284 1.00 45.09 351 GLY A C 1
ATOM 2589 O O . GLY A 1 333 ? 16.861 7.748 52.781 1.00 45.25 351 GLY A O 1
ATOM 2590 N N . VAL A 1 334 ? 17.918 6.712 51.034 1.00 47.31 352 VAL A N 1
ATOM 2591 C CA . VAL A 1 334 ? 16.828 6.664 50.043 1.00 49.56 352 VAL A CA 1
ATOM 2592 C C . VAL A 1 334 ? 15.795 7.775 50.159 1.00 50.50 352 VAL A C 1
ATOM 2593 O O . VAL A 1 334 ? 16.017 8.806 49.501 1.00 50.89 352 VAL A O 1
ATOM 2598 N N . HIS B 1 3 ? 49.935 46.937 75.913 1.00 52.68 21 HIS B N 1
ATOM 2599 C CA . HIS B 1 3 ? 49.084 47.956 75.226 1.00 52.43 21 HIS B CA 1
ATOM 2600 C C . HIS B 1 3 ? 47.851 47.296 74.604 1.00 52.11 21 HIS B C 1
ATOM 2601 O O . HIS B 1 3 ? 47.753 47.115 73.383 1.00 52.71 21 HIS B O 1
ATOM 2603 N N . MET B 1 4 ? 46.920 46.920 75.472 1.00 51.05 22 MET B N 1
ATOM 2604 C CA . MET B 1 4 ? 45.671 46.315 75.046 1.00 49.88 22 MET B CA 1
ATOM 2605 C C . MET B 1 4 ? 44.597 47.396 74.916 1.00 47.69 22 MET B C 1
ATOM 2606 O O . MET B 1 4 ? 44.667 48.426 75.587 1.00 48.00 22 MET B O 1
ATOM 2611 N N . VAL B 1 5 ? 43.628 47.184 74.031 1.00 44.52 23 VAL B N 1
ATOM 2612 C CA . VAL B 1 5 ? 42.457 48.055 73.968 1.00 41.29 23 VAL B CA 1
ATOM 2613 C C . VAL B 1 5 ? 41.260 47.248 74.496 1.00 39.60 23 VAL B C 1
ATOM 2614 O O . VAL B 1 5 ? 41.015 46.124 74.056 1.00 39.17 23 VAL B O 1
ATOM 2618 N N . THR B 1 6 ? 40.555 47.815 75.466 1.00 36.91 24 THR B N 1
ATOM 2619 C CA . THR B 1 6 ? 39.340 47.221 76.017 1.00 35.44 24 THR B CA 1
ATOM 2620 C C . THR B 1 6 ? 38.152 47.619 75.150 1.00 33.59 24 THR B C 1
ATOM 2621 O O . THR B 1 6 ? 37.899 48.811 74.951 1.00 32.50 24 THR B O 1
ATOM 2625 N N . ILE B 1 7 ? 37.457 46.607 74.610 1.00 31.86 25 ILE B N 1
ATOM 2626 C CA . ILE B 1 7 ? 36.310 46.818 73.724 1.00 29.99 25 ILE B CA 1
ATOM 2627 C C . ILE B 1 7 ? 35.040 46.229 74.336 1.00 29.65 25 ILE B C 1
ATOM 2628 O O . ILE B 1 7 ? 35.044 45.097 74.867 1.00 28.96 25 ILE B O 1
ATOM 2633 N N . VAL B 1 8 ? 33.967 47.008 74.295 1.00 28.97 26 VAL B N 1
ATOM 2634 C CA . VAL B 1 8 ? 32.629 46.475 74.564 1.00 28.66 26 VAL B CA 1
ATOM 2635 C C . VAL B 1 8 ? 31.867 46.613 73.281 1.00 28.55 26 VAL B C 1
ATOM 2636 O O . VAL B 1 8 ? 31.735 47.722 72.755 1.00 28.33 26 VAL B O 1
ATOM 2640 N N . ARG B 1 9 ? 31.364 45.484 72.772 1.00 27.60 27 ARG B N 1
ATOM 2641 C CA . ARG B 1 9 ? 30.503 45.512 71.605 1.00 26.19 27 ARG B CA 1
ATOM 2642 C C . ARG B 1 9 ? 29.058 45.199 71.956 1.00 26.23 27 ARG B C 1
ATOM 2643 O O . ARG B 1 9 ? 28.764 44.269 72.704 1.00 25.49 27 ARG B O 1
ATOM 2651 N N . ILE B 1 10 ? 28.163 45.978 71.378 1.00 26.13 28 ILE B N 1
ATOM 2652 C CA . ILE B 1 10 ? 26.738 45.855 71.651 1.00 26.80 28 ILE B CA 1
ATOM 2653 C C . ILE B 1 10 ? 26.054 45.616 70.335 1.00 26.21 28 ILE B C 1
ATOM 2654 O O . ILE B 1 10 ? 26.333 46.306 69.366 1.00 26.70 28 ILE B O 1
ATOM 2659 N N . TYR B 1 11 ? 25.179 44.627 70.290 1.00 26.38 29 TYR B N 1
ATOM 2660 C CA . TYR B 1 11 ? 24.284 44.491 69.168 1.00 26.70 29 TYR B CA 1
ATOM 2661 C C . TYR B 1 11 ? 22.918 44.964 69.659 1.00 27.18 29 TYR B C 1
ATOM 2662 O O . TYR B 1 11 ? 22.297 44.315 70.504 1.00 25.87 29 TYR B O 1
ATOM 2671 N N . LEU B 1 12 ? 22.478 46.100 69.127 1.00 27.93 30 LEU B N 1
ATOM 2672 C CA . LEU B 1 12 ? 21.129 46.587 69.409 1.00 29.19 30 LEU B CA 1
ATOM 2673 C C . LEU B 1 12 ? 20.163 45.887 68.474 1.00 28.33 30 LEU B C 1
ATOM 2674 O O . LEU B 1 12 ? 20.299 45.979 67.265 1.00 29.19 30 LEU B O 1
ATOM 2679 N N . ASP B 1 13 ? 19.182 45.177 69.006 1.00 28.35 31 ASP B N 1
ATOM 2680 C CA . ASP B 1 13 ? 18.297 44.439 68.120 1.00 28.50 31 ASP B CA 1
ATOM 2681 C C . ASP B 1 13 ? 16.862 44.531 68.618 1.00 29.23 31 ASP B C 1
ATOM 2682 O O . ASP B 1 13 ? 16.603 44.995 69.725 1.00 30.03 31 ASP B O 1
ATOM 2687 N N . GLY B 1 14 ? 15.926 44.084 67.801 1.00 29.16 32 GLY B N 1
ATOM 2688 C CA . GLY B 1 14 ? 14.530 44.076 68.202 1.00 29.53 32 GLY B CA 1
ATOM 2689 C C . GLY B 1 14 ? 13.645 44.396 67.023 1.00 29.64 32 GLY B C 1
ATOM 2690 O O . GLY B 1 14 ? 14.117 44.561 65.926 1.00 29.42 32 GLY B O 1
ATOM 2691 N N . VAL B 1 15 ? 12.336 44.484 67.247 1.00 30.78 33 VAL B N 1
ATOM 2692 C CA . VAL B 1 15 ? 11.412 44.738 66.138 1.00 30.48 33 VAL B CA 1
ATOM 2693 C C . VAL B 1 15 ? 11.705 46.086 65.502 1.00 31.02 33 VAL B C 1
ATOM 2694 O O . VAL B 1 15 ? 12.141 47.011 66.188 1.00 31.68 33 VAL B O 1
ATOM 2698 N N . TYR B 1 16 ? 11.492 46.199 64.188 1.00 32.47 34 TYR B N 1
ATOM 2699 C CA . TYR B 1 16 ? 11.686 47.460 63.478 1.00 33.70 34 TYR B CA 1
ATOM 2700 C C . TYR B 1 16 ? 10.624 48.488 63.926 1.00 34.71 34 TYR B C 1
ATOM 2701 O O . TYR B 1 16 ? 9.543 48.108 64.374 1.00 35.09 34 TYR B O 1
ATOM 2710 N N . GLY B 1 17 ? 10.953 49.770 63.820 1.00 35.69 35 GLY B N 1
ATOM 2711 C CA . GLY B 1 17 ? 10.050 50.837 64.235 1.00 37.52 35 GLY B CA 1
ATOM 2712 C C . GLY B 1 17 ? 10.092 51.273 65.696 1.00 38.24 35 GLY B C 1
ATOM 2713 O O . GLY B 1 17 ? 9.369 52.190 66.074 1.00 39.06 35 GLY B O 1
ATOM 2714 N N . ILE B 1 18 ? 10.940 50.647 66.510 1.00 38.93 36 ILE B N 1
ATOM 2715 C CA . ILE B 1 18 ? 10.971 50.909 67.946 1.00 39.73 36 ILE B CA 1
ATOM 2716 C C . ILE B 1 18 ? 11.902 52.077 68.337 1.00 39.57 36 ILE B C 1
ATOM 2717 O O . ILE B 1 18 ? 11.778 52.634 69.442 1.00 40.53 36 ILE B O 1
ATOM 2722 N N . GLY B 1 19 ? 12.809 52.462 67.443 1.00 38.62 37 GLY B N 1
ATOM 2723 C CA . GLY B 1 19 ? 13.722 53.566 67.705 1.00 37.75 37 GLY B CA 1
ATOM 2724 C C . GLY B 1 19 ? 15.153 53.120 67.951 1.00 37.48 37 GLY B C 1
ATOM 2725 O O . GLY B 1 19 ? 15.977 53.882 68.481 1.00 36.86 37 GLY B O 1
ATOM 2726 N N . LYS B 1 20 ? 15.464 51.883 67.560 1.00 37.06 38 LYS B N 1
ATOM 2727 C CA . LYS B 1 20 ? 16.806 51.340 67.775 1.00 36.89 38 LYS B CA 1
ATOM 2728 C C . LYS B 1 20 ? 17.934 52.103 67.050 1.00 36.32 38 LYS B C 1
ATOM 2729 O O . LYS B 1 20 ? 18.970 52.390 67.657 1.00 36.25 38 LYS B O 1
ATOM 2735 N N . SER B 1 21 ? 17.735 52.453 65.776 1.00 36.42 39 SER B N 1
ATOM 2736 C CA . SER B 1 21 ? 18.792 53.101 65.000 1.00 36.68 39 SER B CA 1
ATOM 2737 C C . SER B 1 21 ? 19.083 54.520 65.503 1.00 37.13 39 SER B C 1
ATOM 2738 O O . SER B 1 21 ? 20.245 54.929 65.585 1.00 35.93 39 SER B O 1
ATOM 2741 N N . THR B 1 22 ? 18.015 55.256 65.826 1.00 37.17 40 THR B N 1
ATOM 2742 C CA . THR B 1 22 ? 18.125 56.585 66.422 1.00 38.05 40 THR B CA 1
ATOM 2743 C C . THR B 1 22 ? 18.923 56.515 67.730 1.00 37.61 40 THR B C 1
ATOM 2744 O O . THR B 1 22 ? 19.814 57.335 67.950 1.00 37.70 40 THR B O 1
ATOM 2748 N N . THR B 1 23 ? 18.603 55.537 68.582 1.00 36.70 41 THR B N 1
ATOM 2749 C CA . THR B 1 23 ? 19.348 55.310 69.833 1.00 36.18 41 THR B CA 1
ATOM 2750 C C . THR B 1 23 ? 20.861 55.078 69.588 1.00 36.43 41 THR B C 1
ATOM 2751 O O . THR B 1 23 ? 21.723 55.724 70.214 1.00 35.50 41 THR B O 1
ATOM 2755 N N . GLY B 1 24 ? 21.162 54.181 68.645 1.00 36.19 42 GLY B N 1
ATOM 2756 C CA . GLY B 1 24 ? 22.518 53.885 68.227 1.00 36.75 42 GLY B CA 1
ATOM 2757 C C . GLY B 1 24 ? 23.302 55.080 67.704 1.00 37.32 42 GLY B C 1
ATOM 2758 O O . GLY B 1 24 ? 24.465 55.250 68.066 1.00 36.61 42 GLY B O 1
ATOM 2759 N N . ARG B 1 25 ? 22.675 55.896 66.855 1.00 37.99 43 ARG B N 1
ATOM 2760 C CA . ARG B 1 25 ? 23.315 57.102 66.336 1.00 39.54 43 ARG B CA 1
ATOM 2761 C C . ARG B 1 25 ? 23.642 58.073 67.481 1.00 39.33 43 ARG B C 1
ATOM 2762 O O . ARG B 1 25 ? 24.761 58.564 67.572 1.00 39.46 43 ARG B O 1
ATOM 2777 N N . VAL B 1 26 ? 22.675 58.303 68.369 1.00 38.94 44 VAL B N 1
ATOM 2778 C CA . VAL B 1 26 ? 22.884 59.140 69.544 1.00 39.26 44 VAL B CA 1
ATOM 2779 C C . VAL B 1 26 ? 24.082 58.653 70.371 1.00 39.53 44 VAL B C 1
ATOM 2780 O O . VAL B 1 26 ? 24.980 59.439 70.666 1.00 39.22 44 VAL B O 1
ATOM 2784 N N . MET B 1 27 ? 24.122 57.353 70.694 1.00 39.16 45 MET B N 1
ATOM 2785 C CA . MET B 1 27 ? 25.234 56.771 71.460 1.00 39.68 45 MET B CA 1
ATOM 2786 C C . MET B 1 27 ? 26.611 57.037 70.846 1.00 40.68 45 MET B C 1
ATOM 2787 O O . MET B 1 27 ? 27.567 57.317 71.563 1.00 40.70 45 MET B O 1
ATOM 2792 N N . ALA B 1 28 ? 26.701 56.937 69.525 1.00 42.25 46 ALA B N 1
ATOM 2793 C CA . ALA B 1 28 ? 27.948 57.179 68.805 1.00 44.69 46 ALA B CA 1
ATOM 2794 C C . ALA B 1 28 ? 28.220 58.667 68.547 1.00 46.17 46 ALA B C 1
ATOM 2795 O O . ALA B 1 28 ? 29.304 59.025 68.112 1.00 46.51 46 ALA B O 1
ATOM 2797 N N . SER B 1 29 ? 27.234 59.526 68.791 1.00 48.55 47 SER B N 1
ATOM 2798 C CA . SER B 1 29 ? 27.409 60.941 68.499 1.00 51.24 47 SER B CA 1
ATOM 2799 C C . SER B 1 29 ? 28.322 61.579 69.541 1.00 52.93 47 SER B C 1
ATOM 2800 O O . SER B 1 29 ? 28.156 61.368 70.750 1.00 52.96 47 SER B O 1
ATOM 2803 N N . ALA B 1 30 ? 29.305 62.330 69.048 1.00 55.06 48 ALA B N 1
ATOM 2804 C CA . ALA B 1 30 ? 30.246 63.062 69.891 1.00 57.02 48 ALA B CA 1
ATOM 2805 C C . ALA B 1 30 ? 29.499 63.991 70.849 1.00 58.22 48 ALA B C 1
ATOM 2806 O O . ALA B 1 30 ? 29.948 64.227 71.978 1.00 58.75 48 ALA B O 1
ATOM 2808 N N . ALA B 1 31 ? 28.350 64.490 70.388 1.00 59.64 49 ALA B N 1
ATOM 2809 C CA . ALA B 1 31 ? 27.441 65.314 71.189 1.00 60.71 49 ALA B CA 1
ATOM 2810 C C . ALA B 1 31 ? 26.957 64.631 72.479 1.00 61.43 49 ALA B C 1
ATOM 2811 O O . ALA B 1 31 ? 26.579 65.314 73.440 1.00 62.01 49 ALA B O 1
ATOM 2813 N N . SER B 1 32 ? 26.965 63.297 72.498 1.00 61.78 50 SER B N 1
ATOM 2814 C CA . SER B 1 32 ? 26.612 62.530 73.699 1.00 62.21 50 SER B CA 1
ATOM 2815 C C . SER B 1 32 ? 27.823 62.255 74.609 1.00 62.47 50 SER B C 1
ATOM 2816 O O . SER B 1 32 ? 27.694 61.583 75.648 1.00 62.66 50 SER B O 1
ATOM 2819 N N . GLY B 1 33 ? 28.989 62.769 74.212 1.00 62.30 51 GLY B N 1
ATOM 2820 C CA . GLY B 1 33 ? 30.210 62.628 74.990 1.00 61.93 51 GLY B CA 1
ATOM 2821 C C . GLY B 1 33 ? 30.609 61.186 75.254 1.00 61.45 51 GLY B C 1
ATOM 2822 O O . GLY B 1 33 ? 30.620 60.359 74.330 1.00 61.95 51 GLY B O 1
ATOM 2823 N N . GLY B 1 34 ? 30.930 60.891 76.516 1.00 60.45 52 GLY B N 1
ATOM 2824 C CA . GLY B 1 34 ? 31.419 59.577 76.921 1.00 58.57 52 GLY B CA 1
ATOM 2825 C C . GLY B 1 34 ? 32.795 59.233 76.370 1.00 57.17 52 GLY B C 1
ATOM 2826 O O . GLY B 1 34 ? 33.561 60.124 75.969 1.00 57.80 52 GLY B O 1
ATOM 2827 N N . SER B 1 35 ? 33.109 57.937 76.367 1.00 55.00 53 SER B N 1
ATOM 2828 C CA . SER B 1 35 ? 34.309 57.393 75.723 1.00 52.60 53 SER B CA 1
ATOM 2829 C C . SER B 1 35 ? 34.010 57.043 74.246 1.00 50.39 53 SER B C 1
ATOM 2830 O O . SER B 1 35 ? 32.837 56.946 73.874 1.00 50.10 53 SER B O 1
ATOM 2832 N N . PRO B 1 36 ? 35.049 56.864 73.418 1.00 48.01 54 PRO B N 1
ATOM 2833 C CA . PRO B 1 36 ? 34.880 56.640 71.966 1.00 46.32 54 PRO B CA 1
ATOM 2834 C C . PRO B 1 36 ? 33.919 55.499 71.576 1.00 44.17 54 PRO B C 1
ATOM 2835 O O . PRO B 1 36 ? 34.137 54.356 71.951 1.00 43.30 54 PRO B O 1
ATOM 2839 N N . THR B 1 37 ? 32.876 55.837 70.823 1.00 42.38 55 THR B N 1
ATOM 2840 C CA . THR B 1 37 ? 31.817 54.899 70.448 1.00 40.59 55 THR B CA 1
ATOM 2841 C C . THR B 1 37 ? 31.616 54.907 68.929 1.00 39.38 55 THR B C 1
ATOM 2842 O O . THR B 1 37 ? 31.551 55.971 68.314 1.00 39.38 55 THR B O 1
ATOM 2846 N N . LEU B 1 38 ? 31.521 53.721 68.333 1.00 37.72 56 LEU B N 1
ATOM 2847 C CA . LEU B 1 38 ? 31.270 53.583 66.896 1.00 36.28 56 LEU B CA 1
ATOM 2848 C C . LEU B 1 38 ? 29.926 52.905 66.651 1.00 35.69 56 LEU B C 1
ATOM 2849 O O . LEU B 1 38 ? 29.506 52.046 67.427 1.00 35.21 56 LEU B O 1
ATOM 2854 N N . TYR B 1 39 ? 29.275 53.280 65.556 1.00 33.74 57 TYR B N 1
ATOM 2855 C CA . TYR B 1 39 ? 27.986 52.729 65.207 1.00 33.20 57 TYR B CA 1
ATOM 2856 C C . TYR B 1 39 ? 28.014 52.167 63.794 1.00 32.32 57 TYR B C 1
ATOM 2857 O O . TYR B 1 39 ? 28.458 52.852 62.878 1.00 32.94 57 TYR B O 1
ATOM 2866 N N . PHE B 1 40 ? 27.539 50.929 63.639 1.00 30.58 58 PHE B N 1
ATOM 2867 C CA . PHE B 1 40 ? 27.408 50.273 62.334 1.00 29.34 58 PHE B CA 1
ATOM 2868 C C . PHE B 1 40 ? 25.926 50.195 62.029 1.00 29.03 58 PHE B C 1
ATOM 2869 O O . PHE B 1 40 ? 25.198 49.465 62.707 1.00 28.93 58 PHE B O 1
ATOM 2877 N N . PRO B 1 41 ? 25.479 50.924 61.005 1.00 29.16 59 PRO B N 1
ATOM 2878 C CA . PRO B 1 41 ? 24.037 51.044 60.694 1.00 29.11 59 PRO B CA 1
ATOM 2879 C C . PRO B 1 41 ? 23.446 49.751 60.119 1.00 29.14 59 PRO B C 1
ATOM 2880 O O . PRO B 1 41 ? 24.218 48.848 59.793 1.00 28.23 59 PRO B O 1
ATOM 2884 N N . GLU B 1 42 ? 22.114 49.654 60.000 1.00 28.68 60 GLU B N 1
ATOM 2885 C CA . GLU B 1 42 ? 21.518 48.635 59.144 1.00 29.22 60 GLU B CA 1
ATOM 2886 C C . GLU B 1 42 ? 22.092 48.797 57.728 1.00 28.80 60 GLU B C 1
ATOM 2887 O O . GLU B 1 42 ? 22.283 49.921 57.271 1.00 28.50 60 GLU B O 1
ATOM 2893 N N . PRO B 1 43 ? 22.384 47.695 57.036 1.00 28.04 61 PRO B N 1
ATOM 2894 C CA . PRO B 1 43 ? 23.012 47.775 55.706 1.00 28.58 61 PRO B CA 1
ATOM 2895 C C . PRO B 1 43 ? 21.995 48.130 54.604 1.00 29.26 61 PRO B C 1
ATOM 2896 O O . PRO B 1 43 ? 21.822 47.378 53.642 1.00 28.56 61 PRO B O 1
ATOM 2900 N N . MET B 1 44 ? 21.344 49.281 54.763 1.00 30.70 62 MET B N 1
ATOM 2901 C CA . MET B 1 44 ? 20.246 49.665 53.892 1.00 32.66 62 MET B CA 1
ATOM 2902 C C . MET B 1 44 ? 20.594 49.675 52.395 1.00 31.98 62 MET B C 1
ATOM 2903 O O . MET B 1 44 ? 19.806 49.173 51.597 1.00 31.37 62 MET B O 1
ATOM 2908 N N . ALA B 1 45 ? 21.750 50.231 52.019 1.00 31.72 63 ALA B N 1
ATOM 2909 C CA . ALA B 1 45 ? 22.100 50.324 50.594 1.00 32.47 63 ALA B CA 1
ATOM 2910 C C . ALA B 1 45 ? 22.258 48.945 49.972 1.00 32.29 63 ALA B C 1
ATOM 2911 O O . ALA B 1 45 ? 21.946 48.755 48.793 1.00 31.96 63 ALA B O 1
ATOM 2913 N N . TYR B 1 46 ? 22.716 47.978 50.778 1.00 32.46 64 TYR B N 1
ATOM 2914 C CA . TYR B 1 46 ? 22.966 46.629 50.291 1.00 31.63 64 TYR B CA 1
ATOM 2915 C C . TYR B 1 46 ? 21.630 45.988 49.985 1.00 32.37 64 TYR B C 1
ATOM 2916 O O . TYR B 1 46 ? 21.488 45.261 48.989 1.00 32.17 64 TYR B O 1
ATOM 2925 N N . TRP B 1 47 ? 20.658 46.245 50.862 1.00 33.09 65 TRP B N 1
ATOM 2926 C CA . TRP B 1 47 ? 19.318 45.696 50.746 1.00 34.18 65 TRP B CA 1
ATOM 2927 C C . TRP B 1 47 ? 18.527 46.335 49.600 1.00 35.91 65 TRP B C 1
ATOM 2928 O O . TRP B 1 47 ? 17.730 45.651 48.920 1.00 35.95 65 TRP B O 1
ATOM 2939 N N . ARG B 1 48 ? 18.750 47.637 49.397 1.00 37.26 66 ARG B N 1
ATOM 2940 C CA . ARG B 1 48 ? 17.850 48.472 48.589 1.00 39.70 66 ARG B CA 1
ATOM 2941 C C . ARG B 1 48 ? 18.403 48.907 47.229 1.00 39.65 66 ARG B C 1
ATOM 2942 O O . ARG B 1 48 ? 17.691 48.825 46.236 1.00 39.77 66 ARG B O 1
ATOM 2950 N N . THR B 1 49 ? 19.651 49.369 47.187 1.00 40.55 67 THR B N 1
ATOM 2951 C CA . THR B 1 49 ? 20.165 50.044 45.994 1.00 41.63 67 THR B CA 1
ATOM 2952 C C . THR B 1 49 ? 21.391 49.417 45.307 1.00 42.33 67 THR B C 1
ATOM 2953 O O . THR B 1 49 ? 21.594 49.634 44.112 1.00 41.94 67 THR B O 1
ATOM 2957 N N . LEU B 1 50 ? 22.209 48.657 46.038 1.00 42.58 68 LEU B N 1
ATOM 2958 C CA . LEU B 1 50 ? 23.444 48.121 45.453 1.00 42.87 68 LEU B CA 1
ATOM 2959 C C . LEU B 1 50 ? 23.185 47.107 44.326 1.00 43.52 68 LEU B C 1
ATOM 2960 O O . LEU B 1 50 ? 23.979 47.004 43.388 1.00 44.15 68 LEU B O 1
ATOM 2965 N N . PHE B 1 51 ? 22.075 46.376 44.409 1.00 43.21 69 PHE B N 1
ATOM 2966 C CA . PHE B 1 51 ? 21.721 45.406 43.379 1.00 43.55 69 PHE B CA 1
ATOM 2967 C C . PHE B 1 51 ? 20.439 45.822 42.651 1.00 44.04 69 PHE B C 1
ATOM 2968 O O . PHE B 1 51 ? 19.789 46.786 43.048 1.00 44.36 69 PHE B O 1
ATOM 2976 N N . GLU B 1 52 ? 20.082 45.105 41.588 1.00 44.67 70 GLU B N 1
ATOM 2977 C CA . GLU B 1 52 ? 18.920 45.474 40.777 1.00 45.24 70 GLU B CA 1
ATOM 2978 C C . GLU B 1 52 ? 17.606 45.369 41.551 1.00 44.74 70 GLU B C 1
ATOM 2979 O O . GLU B 1 52 ? 16.686 46.162 41.325 1.00 44.74 70 GLU B O 1
ATOM 2985 N N . THR B 1 53 ? 17.526 44.396 42.457 1.00 43.95 71 THR B N 1
ATOM 2986 C CA . THR B 1 53 ? 16.359 44.219 43.321 1.00 43.54 71 THR B CA 1
ATOM 2987 C C . THR B 1 53 ? 16.510 44.853 44.714 1.00 42.68 71 THR B C 1
ATOM 2988 O O . THR B 1 53 ? 17.579 44.795 45.326 1.00 42.69 71 THR B O 1
ATOM 2992 N N . ASP B 1 54 ? 15.415 45.435 45.197 1.00 41.42 72 ASP B N 1
ATOM 2993 C CA . ASP B 1 54 ? 15.289 45.936 46.554 1.00 40.32 72 ASP B CA 1
ATOM 2994 C C . ASP B 1 54 ? 14.564 44.841 47.336 1.00 39.26 72 ASP B C 1
ATOM 2995 O O . ASP B 1 54 ? 13.410 44.502 47.038 1.00 38.66 72 ASP B O 1
ATOM 3000 N N . VAL B 1 55 ? 15.233 44.284 48.342 1.00 37.52 73 VAL B N 1
ATOM 3001 C CA . VAL B 1 55 ? 14.638 43.174 49.091 1.00 35.92 73 VAL B CA 1
ATOM 3002 C C . VAL B 1 55 ? 13.504 43.576 50.035 1.00 35.65 73 VAL B C 1
ATOM 3003 O O . VAL B 1 55 ? 12.618 42.769 50.303 1.00 35.32 73 VAL B O 1
ATOM 3007 N N . ILE B 1 56 ? 13.541 44.800 50.558 1.00 35.62 74 ILE B N 1
ATOM 3008 C CA . ILE B 1 56 ? 12.463 45.239 51.445 1.00 36.18 74 ILE B CA 1
ATOM 3009 C C . ILE B 1 56 ? 11.137 45.367 50.657 1.00 36.56 74 ILE B C 1
ATOM 3010 O O . ILE B 1 56 ? 10.132 44.798 51.052 1.00 36.72 74 ILE B O 1
ATOM 3015 N N . SER B 1 57 ? 11.142 46.050 49.519 1.00 37.95 75 SER B N 1
ATOM 3016 C CA . SER B 1 57 ? 9.909 46.090 48.721 1.00 39.26 75 SER B CA 1
ATOM 3017 C C . SER B 1 57 ? 9.562 44.712 48.132 1.00 38.99 75 SER B C 1
ATOM 3018 O O . SER B 1 57 ? 8.389 44.346 48.034 1.00 39.17 75 SER B O 1
ATOM 3021 N N . GLY B 1 58 ? 10.588 43.935 47.790 1.00 39.46 76 GLY B N 1
ATOM 3022 C CA . GLY B 1 58 ? 10.402 42.635 47.162 1.00 38.85 76 GLY B CA 1
ATOM 3023 C C . GLY B 1 58 ? 9.722 41.634 48.061 1.00 39.21 76 GLY B C 1
ATOM 3024 O O . GLY B 1 58 ? 8.862 40.870 47.607 1.00 39.69 76 GLY B O 1
ATOM 3025 N N . ILE B 1 59 ? 10.084 41.627 49.340 1.00 39.20 77 ILE B N 1
ATOM 3026 C CA . ILE B 1 59 ? 9.448 40.695 50.261 1.00 39.51 77 ILE B CA 1
ATOM 3027 C C . ILE B 1 59 ? 7.979 41.096 50.507 1.00 40.75 77 ILE B C 1
ATOM 3028 O O . ILE B 1 59 ? 7.089 40.234 50.541 1.00 40.54 77 ILE B O 1
ATOM 3033 N N . TYR B 1 60 ? 7.729 42.401 50.608 1.00 42.11 78 TYR B N 1
ATOM 3034 C CA . TYR B 1 60 ? 6.347 42.925 50.706 1.00 43.82 78 TYR B CA 1
ATOM 3035 C C . TYR B 1 60 ? 5.521 42.643 49.431 1.00 43.99 78 TYR B C 1
ATOM 3036 O O . TYR B 1 60 ? 4.515 41.947 49.509 1.00 44.52 78 TYR B O 1
ATOM 3045 N N . ASP B 1 61 ? 5.964 43.167 48.281 1.00 44.81 79 ASP B N 1
ATOM 3046 C CA . ASP B 1 61 ? 5.399 42.843 46.948 1.00 45.58 79 ASP B CA 1
ATOM 3047 C C . ASP B 1 61 ? 5.046 41.352 46.748 1.00 45.64 79 ASP B C 1
ATOM 3048 O O . ASP B 1 61 ? 4.018 41.031 46.134 1.00 45.99 79 ASP B O 1
ATOM 3057 N N . THR B 1 62 ? 5.888 40.449 47.259 1.00 45.38 80 THR B N 1
ATOM 3058 C CA . THR B 1 62 ? 5.626 39.008 47.149 1.00 45.04 80 THR B CA 1
ATOM 3059 C C . THR B 1 62 ? 4.345 38.595 47.860 1.00 45.65 80 THR B C 1
ATOM 3060 O O . THR B 1 62 ? 3.556 37.809 47.327 1.00 45.10 80 THR B O 1
ATOM 3064 N N . GLN B 1 63 ? 4.161 39.101 49.078 1.00 46.63 81 GLN B N 1
ATOM 3065 C CA . GLN B 1 63 ? 2.947 38.830 49.846 1.00 47.90 81 GLN B CA 1
ATOM 3066 C C . GLN B 1 63 ? 1.720 39.435 49.149 1.00 48.81 81 GLN B C 1
ATOM 3067 O O . GLN B 1 63 ? 0.626 38.881 49.224 1.00 49.32 81 GLN B O 1
ATOM 3073 N N . ASN B 1 64 ? 1.920 40.566 48.478 1.00 50.18 82 ASN B N 1
ATOM 3074 C CA . ASN B 1 64 ? 0.850 41.241 47.741 1.00 51.96 82 ASN B CA 1
ATOM 3075 C C . ASN B 1 64 ? 0.384 40.459 46.512 1.00 52.70 82 ASN B C 1
ATOM 3076 O O . ASN B 1 64 ? -0.819 40.346 46.268 1.00 52.75 82 ASN B O 1
ATOM 3081 N N . ARG B 1 65 ? 1.343 39.921 45.758 1.00 53.44 83 ARG B N 1
ATOM 3082 C CA . ARG B 1 65 ? 1.061 39.069 44.607 1.00 54.49 83 ARG B CA 1
ATOM 3083 C C . ARG B 1 65 ? 0.389 37.760 45.020 1.00 55.76 83 ARG B C 1
ATOM 3084 O O . ARG B 1 65 ? -0.473 37.243 44.301 1.00 55.52 83 ARG B O 1
ATOM 3092 N N . LYS B 1 66 ? 0.814 37.215 46.162 1.00 57.01 84 LYS B N 1
ATOM 3093 C CA . LYS B 1 66 ? 0.213 36.017 46.738 1.00 58.51 84 LYS B CA 1
ATOM 3094 C C . LYS B 1 66 ? -1.251 36.314 47.086 1.00 59.73 84 LYS B C 1
ATOM 3095 O O . LYS B 1 66 ? -2.163 35.596 46.649 1.00 59.52 84 LYS B O 1
ATOM 3101 N N . GLN B 1 67 ? -1.454 37.403 47.834 1.00 61.23 85 GLN B N 1
ATOM 3102 C CA . GLN B 1 67 ? -2.770 37.814 48.332 1.00 62.89 85 GLN B CA 1
ATOM 3103 C C . GLN B 1 67 ? -3.676 38.377 47.224 1.00 63.65 85 GLN B C 1
ATOM 3104 O O . GLN B 1 67 ? -4.627 39.123 47.498 1.00 64.13 85 GLN B O 1
ATOM 3110 N N . GLN B 1 68 ? -3.375 37.996 45.982 1.00 64.20 86 GLN B N 1
ATOM 3111 C CA . GLN B 1 68 ? -4.075 38.473 44.799 1.00 64.93 86 GLN B CA 1
ATOM 3112 C C . GLN B 1 68 ? -3.961 37.449 43.663 1.00 64.92 86 GLN B C 1
ATOM 3113 O O . GLN B 1 68 ? -3.807 36.245 43.901 1.00 64.62 86 GLN B O 1
ATOM 3119 N N . GLY B 1 69 ? -4.034 37.945 42.429 1.00 64.94 87 GLY B N 1
ATOM 3120 C CA . GLY B 1 69 ? -3.821 37.127 41.249 1.00 64.92 87 GLY B CA 1
ATOM 3121 C C . GLY B 1 69 ? -2.389 36.626 41.101 1.00 64.61 87 GLY B C 1
ATOM 3122 O O . GLY B 1 69 ? -2.099 35.476 41.421 1.00 64.60 87 GLY B O 1
ATOM 3123 N N . ASN B 1 70 ? -1.515 37.518 40.637 1.00 64.44 88 ASN B N 1
ATOM 3124 C CA . ASN B 1 70 ? -0.148 37.232 40.164 1.00 63.97 88 ASN B CA 1
ATOM 3125 C C . ASN B 1 70 ? 0.556 35.894 40.497 1.00 63.35 88 ASN B C 1
ATOM 3126 O O . ASN B 1 70 ? 1.084 35.242 39.586 1.00 63.53 88 ASN B O 1
ATOM 3131 N N . LEU B 1 71 ? 0.584 35.492 41.770 1.00 62.08 89 LEU B N 1
ATOM 3132 C CA . LEU B 1 71 ? 1.542 34.463 42.212 1.00 60.80 89 LEU B CA 1
ATOM 3133 C C . LEU B 1 71 ? 0.977 33.371 43.129 1.00 60.10 89 LEU B C 1
ATOM 3134 O O . LEU B 1 71 ? 0.282 33.667 44.101 1.00 60.13 89 LEU B O 1
ATOM 3139 N N . ALA B 1 72 ? 1.297 32.116 42.816 1.00 59.12 90 ALA B N 1
ATOM 3140 C CA . ALA B 1 72 ? 0.817 30.966 43.590 1.00 58.49 90 ALA B CA 1
ATOM 3141 C C . ALA B 1 72 ? 1.475 30.859 44.968 1.00 58.17 90 ALA B C 1
ATOM 3142 O O . ALA B 1 72 ? 2.662 31.179 45.121 1.00 58.07 90 ALA B O 1
ATOM 3144 N N . VAL B 1 73 ? 0.712 30.388 45.957 1.00 57.39 91 VAL B N 1
ATOM 3145 C CA . VAL B 1 73 ? 1.189 30.349 47.341 1.00 57.05 91 VAL B CA 1
ATOM 3146 C C . VAL B 1 73 ? 2.458 29.499 47.546 1.00 56.42 91 VAL B C 1
ATOM 3147 O O . VAL B 1 73 ? 3.291 29.857 48.372 1.00 56.35 91 VAL B O 1
ATOM 3151 N N . ASP B 1 74 ? 2.605 28.403 46.797 1.00 55.61 92 ASP B N 1
ATOM 3152 C CA . ASP B 1 74 ? 3.822 27.588 46.875 1.00 54.77 92 ASP B CA 1
ATOM 3153 C C . ASP B 1 74 ? 5.050 28.377 46.395 1.00 53.36 92 ASP B C 1
ATOM 3154 O O . ASP B 1 74 ? 6.068 28.409 47.098 1.00 53.37 92 ASP B O 1
ATOM 3159 N N . ASP B 1 75 ? 4.926 29.032 45.234 1.00 51.08 93 ASP B N 1
ATOM 3160 C CA . ASP B 1 75 ? 5.979 29.881 44.674 1.00 49.34 93 ASP B CA 1
ATOM 3161 C C . ASP B 1 75 ? 6.334 31.075 45.584 1.00 47.96 93 ASP B C 1
ATOM 3162 O O . ASP B 1 75 ? 7.514 31.401 45.746 1.00 47.29 93 ASP B O 1
ATOM 3167 N N . ALA B 1 76 ? 5.316 31.718 46.168 1.00 45.99 94 ALA B N 1
ATOM 3168 C CA . ALA B 1 76 ? 5.517 32.889 47.040 1.00 44.63 94 ALA B CA 1
ATOM 3169 C C . ALA B 1 76 ? 6.315 32.535 48.280 1.00 43.15 94 ALA B C 1
ATOM 3170 O O . ALA B 1 76 ? 7.117 33.330 48.736 1.00 42.66 94 ALA B O 1
ATOM 3172 N N . ALA B 1 77 ? 6.066 31.343 48.815 1.00 41.72 95 ALA B N 1
ATOM 3173 C CA . ALA B 1 77 ? 6.766 30.831 49.980 1.00 41.00 95 ALA B CA 1
ATOM 3174 C C . ALA B 1 77 ? 8.266 30.610 49.714 1.00 40.67 95 ALA B C 1
ATOM 3175 O O . ALA B 1 77 ? 9.091 30.869 50.595 1.00 40.30 95 ALA B O 1
ATOM 3177 N N . LEU B 1 78 ? 8.604 30.133 48.508 1.00 39.76 96 LEU B N 1
ATOM 3178 C CA . LEU B 1 78 ? 10.008 29.955 48.095 1.00 38.66 96 LEU B CA 1
ATOM 3179 C C . LEU B 1 78 ? 10.690 31.281 47.819 1.00 37.51 96 LEU B C 1
ATOM 3180 O O . LEU B 1 78 ? 11.839 31.481 48.211 1.00 37.48 96 LEU B O 1
ATOM 3185 N N . ILE B 1 79 ? 9.982 32.180 47.139 1.00 36.01 97 ILE B N 1
ATOM 3186 C CA . ILE B 1 79 ? 10.498 33.505 46.819 1.00 35.26 97 ILE B CA 1
ATOM 3187 C C . ILE B 1 79 ? 10.678 34.379 48.083 1.00 34.26 97 ILE B C 1
ATOM 3188 O O . ILE B 1 79 ? 11.618 35.170 48.173 1.00 33.57 97 ILE B O 1
ATOM 3193 N N . THR B 1 80 ? 9.756 34.237 49.029 1.00 33.10 98 THR B N 1
ATOM 3194 C CA . THR B 1 80 ? 9.827 34.950 50.308 1.00 32.80 98 THR B CA 1
ATOM 3195 C C . THR B 1 80 ? 11.067 34.472 51.071 1.00 31.94 98 THR B C 1
ATOM 3196 O O . THR B 1 80 ? 11.766 35.278 51.671 1.00 31.24 98 THR B O 1
ATOM 3200 N N . ALA B 1 81 ? 11.316 33.164 51.031 1.00 31.25 99 ALA B N 1
ATOM 3201 C CA . ALA B 1 81 ? 12.483 32.587 51.686 1.00 31.28 99 ALA B CA 1
ATOM 3202 C C . ALA B 1 81 ? 13.738 33.121 51.026 1.00 31.27 99 ALA B C 1
ATOM 3203 O O . ALA B 1 81 ? 14.686 33.468 51.712 1.00 31.71 99 ALA B O 1
ATOM 3205 N N . HIS B 1 82 ? 13.733 33.238 49.697 1.00 31.55 100 HIS B N 1
ATOM 3206 C CA . HIS B 1 82 ? 14.894 33.798 49.030 1.00 31.58 100 HIS B CA 1
ATOM 3207 C C . HIS B 1 82 ? 15.175 35.243 49.427 1.00 32.02 100 HIS B C 1
ATOM 3208 O O . HIS B 1 82 ? 16.330 35.606 49.688 1.00 31.11 100 HIS B O 1
ATOM 3215 N N . TYR B 1 83 ? 14.139 36.086 49.462 1.00 32.21 101 TYR B N 1
ATOM 3216 C CA . TYR B 1 83 ? 14.341 37.470 49.911 1.00 32.63 101 TYR B CA 1
ATOM 3217 C C . TYR B 1 83 ? 14.880 37.544 51.348 1.00 32.19 101 TYR B C 1
ATOM 3218 O O . TYR B 1 83 ? 15.761 38.370 51.657 1.00 32.72 101 TYR B O 1
ATOM 3227 N N . GLN B 1 84 ? 14.364 36.674 52.213 1.00 32.20 102 GLN B N 1
ATOM 3228 C CA . GLN B 1 84 ? 14.813 36.610 53.599 1.00 32.32 102 GLN B CA 1
ATOM 3229 C C . GLN B 1 84 ? 16.320 36.233 53.664 1.00 32.40 102 GLN B C 1
ATOM 3230 O O . GLN B 1 84 ? 17.073 36.831 54.434 1.00 32.06 102 GLN B O 1
ATOM 3236 N N . SER B 1 85 ? 16.755 35.295 52.816 1.00 31.56 103 SER B N 1
ATOM 3237 C CA . SER B 1 85 ? 18.185 34.976 52.685 1.00 31.39 103 SER B CA 1
ATOM 3238 C C . SER B 1 85 ? 18.999 36.208 52.330 1.00 30.21 103 SER B C 1
ATOM 3239 O O . SER B 1 85 ? 20.072 36.446 52.890 1.00 30.33 103 SER B O 1
ATOM 3242 N N . ARG B 1 86 ? 18.478 37.010 51.407 1.00 29.31 104 ARG B N 1
ATOM 3243 C CA . ARG B 1 86 ? 19.185 38.197 50.977 1.00 28.36 104 ARG B CA 1
ATOM 3244 C C . ARG B 1 86 ? 19.328 39.240 52.065 1.00 27.08 104 ARG B C 1
ATOM 3245 O O . ARG B 1 86 ? 20.247 40.036 52.012 1.00 26.54 104 ARG B O 1
ATOM 3253 N N . PHE B 1 87 ? 18.432 39.251 53.049 1.00 26.20 105 PHE B N 1
ATOM 3254 C CA . PHE B 1 87 ? 18.621 40.155 54.189 1.00 26.17 105 PHE B CA 1
ATOM 3255 C C . PHE B 1 87 ? 19.896 39.792 54.979 1.00 25.80 105 PHE B C 1
ATOM 3256 O O . PHE B 1 87 ? 20.581 40.675 55.478 1.00 25.27 105 PHE B O 1
ATOM 3264 N N . THR B 1 88 ? 20.214 38.500 55.055 1.00 25.32 106 THR B N 1
ATOM 3265 C CA . THR B 1 88 ? 21.316 38.044 55.906 1.00 25.88 106 THR B CA 1
ATOM 3266 C C . THR B 1 88 ? 22.680 38.399 55.352 1.00 25.83 106 THR B C 1
ATOM 3267 O O . THR B 1 88 ? 23.613 38.578 56.119 1.00 26.24 106 THR B O 1
ATOM 3271 N N . THR B 1 89 ? 22.785 38.528 54.027 1.00 26.23 107 THR B N 1
ATOM 3272 C CA . THR B 1 89 ? 24.097 38.628 53.382 1.00 25.28 107 THR B CA 1
ATOM 3273 C C . THR B 1 89 ? 25.027 39.698 53.924 1.00 25.28 107 THR B C 1
ATOM 3274 O O . THR B 1 89 ? 26.175 39.370 54.317 1.00 24.85 107 THR B O 1
ATOM 3278 N N . PRO B 1 90 ? 24.599 40.969 53.945 1.00 25.08 108 PRO B N 1
ATOM 3279 C CA . PRO B 1 90 ? 25.481 42.007 54.486 1.00 23.99 108 PRO B CA 1
ATOM 3280 C C . PRO B 1 90 ? 25.846 41.808 55.973 1.00 24.30 108 PRO B C 1
ATOM 3281 O O . PRO B 1 90 ? 26.957 42.221 56.368 1.00 23.50 108 PRO B O 1
ATOM 3285 N N . TYR B 1 91 ? 24.975 41.170 56.754 1.00 23.19 109 TYR B N 1
ATOM 3286 C CA . TYR B 1 91 ? 25.286 40.855 58.151 1.00 23.62 109 TYR B CA 1
ATOM 3287 C C . TYR B 1 91 ? 26.399 39.796 58.286 1.00 23.27 109 TYR B C 1
ATOM 3288 O O . TYR B 1 91 ? 27.264 39.929 59.147 1.00 21.91 109 TYR B O 1
ATOM 3297 N N . LEU B 1 92 ? 26.330 38.766 57.431 1.00 21.51 110 LEU B N 1
ATOM 3298 C CA . LEU B 1 92 ? 27.278 37.671 57.417 1.00 22.40 110 LEU B CA 1
ATOM 3299 C C . LEU B 1 92 ? 28.631 38.220 57.005 1.00 22.32 110 LEU B C 1
ATOM 3300 O O . LEU B 1 92 ? 29.640 37.856 57.572 1.00 24.07 110 LEU B O 1
ATOM 3305 N N . ILE B 1 93 ? 28.634 39.121 56.026 1.00 22.75 111 ILE B N 1
ATOM 3306 C CA . ILE B 1 93 ? 29.859 39.728 55.540 1.00 23.13 111 ILE B CA 1
ATOM 3307 C C . ILE B 1 93 ? 30.471 40.613 56.617 1.00 23.49 111 ILE B C 1
ATOM 3308 O O . ILE B 1 93 ? 31.690 40.577 56.843 1.00 22.80 111 ILE B O 1
ATOM 3313 N N . LEU B 1 94 ? 29.637 41.431 57.270 1.00 22.95 112 LEU B N 1
ATOM 3314 C CA . LEU B 1 94 ? 30.150 42.289 58.332 1.00 23.43 112 LEU B CA 1
ATOM 3315 C C . LEU B 1 94 ? 30.683 41.471 59.501 1.00 23.40 112 LEU B C 1
ATOM 3316 O O . LEU B 1 94 ? 31.757 41.786 60.059 1.00 22.46 112 LEU B O 1
ATOM 3321 N N . HIS B 1 95 ? 29.945 40.426 59.874 1.00 23.76 113 HIS B N 1
ATOM 3322 C CA . HIS B 1 95 ? 30.360 39.538 60.970 1.00 25.13 113 HIS B CA 1
ATOM 3323 C C . HIS B 1 95 ? 31.682 38.809 60.629 1.00 26.14 113 HIS B C 1
ATOM 3324 O O . HIS B 1 95 ? 32.598 38.745 61.467 1.00 25.50 113 HIS B O 1
ATOM 3331 N N . ASP B 1 96 ? 31.796 38.290 59.399 1.00 26.02 114 ASP B N 1
ATOM 3332 C CA . ASP B 1 96 ? 33.066 37.678 58.971 1.00 26.67 114 ASP B CA 1
ATOM 3333 C C . ASP B 1 96 ? 34.230 38.704 59.043 1.00 27.79 114 ASP B C 1
ATOM 3334 O O . ASP B 1 96 ? 35.337 38.372 59.461 1.00 27.32 114 ASP B O 1
ATOM 3339 N N . HIS B 1 97 ? 33.971 39.959 58.670 1.00 27.86 115 HIS B N 1
ATOM 3340 C CA . HIS B 1 97 ? 35.035 40.954 58.661 1.00 28.94 115 HIS B CA 1
ATOM 3341 C C . HIS B 1 97 ? 35.466 41.335 60.100 1.00 29.68 115 HIS B C 1
ATOM 3342 O O . HIS B 1 97 ? 36.648 41.476 60.383 1.00 29.17 115 HIS B O 1
ATOM 3349 N N . THR B 1 98 ? 34.511 41.482 61.006 1.00 29.84 116 THR B N 1
ATOM 3350 C CA . THR B 1 98 ? 34.829 41.987 62.340 1.00 31.02 116 THR B CA 1
ATOM 3351 C C . THR B 1 98 ? 35.182 40.950 63.404 1.00 32.28 116 THR B C 1
ATOM 3352 O O . THR B 1 98 ? 35.853 41.294 64.381 1.00 32.88 116 THR B O 1
ATOM 3356 N N . CYS B 1 99 ? 34.757 39.698 63.211 1.00 33.40 117 CYS B N 1
ATOM 3357 C CA . CYS B 1 99 ? 34.867 38.656 64.250 1.00 35.35 117 CYS B CA 1
ATOM 3358 C C . CYS B 1 99 ? 36.257 38.364 64.832 1.00 36.01 117 CYS B C 1
ATOM 3359 O O . CYS B 1 99 ? 36.359 38.009 66.004 1.00 36.91 117 CYS B O 1
ATOM 3362 N N . THR B 1 100 ? 37.309 38.519 64.045 1.00 36.46 118 THR B N 1
ATOM 3363 C CA . THR B 1 100 ? 38.655 38.247 64.561 1.00 37.81 118 THR B CA 1
ATOM 3364 C C . THR B 1 100 ? 39.309 39.485 65.179 1.00 37.49 118 THR B C 1
ATOM 3365 O O . THR B 1 100 ? 40.363 39.382 65.829 1.00 38.10 118 THR B O 1
ATOM 3369 N N . LEU B 1 101 ? 38.664 40.638 65.003 1.00 36.61 119 LEU B N 1
ATOM 3370 C CA . LEU B 1 101 ? 39.200 41.911 65.483 1.00 35.24 119 LEU B CA 1
ATOM 3371 C C . LEU B 1 101 ? 38.914 42.225 66.957 1.00 34.44 119 LEU B C 1
ATOM 3372 O O . LEU B 1 101 ? 39.578 43.085 67.542 1.00 34.28 119 LEU B O 1
ATOM 3377 N N . PHE B 1 102 ? 37.941 41.544 67.562 1.00 33.96 120 PHE B N 1
ATOM 3378 C CA . PHE B 1 102 ? 37.469 41.912 68.915 1.00 33.72 120 PHE B CA 1
ATOM 3379 C C . PHE B 1 102 ? 38.455 41.544 70.024 1.00 33.38 120 PHE B C 1
ATOM 3380 O O . PHE B 1 102 ? 38.516 42.209 71.049 1.00 33.76 120 PHE B O 1
ATOM 3388 N N . GLY B 1 103 ? 39.235 40.494 69.816 1.00 33.60 121 GLY B N 1
ATOM 3389 C CA . GLY B 1 103 ? 40.133 40.025 70.843 1.00 33.94 121 GLY B CA 1
ATOM 3390 C C . GLY B 1 103 ? 39.459 39.026 71.764 1.00 34.84 121 GLY B C 1
ATOM 3391 O O . GLY B 1 103 ? 38.248 38.761 71.640 1.00 34.88 121 GLY B O 1
ATOM 3392 N N . GLY B 1 104 ? 40.243 38.492 72.703 1.00 34.82 122 GLY B N 1
ATOM 3393 C CA . GLY B 1 104 ? 39.789 37.480 73.645 1.00 34.67 122 GLY B CA 1
ATOM 3394 C C . GLY B 1 104 ? 39.667 38.057 75.034 1.00 35.04 122 GLY B C 1
ATOM 3395 O O . GLY B 1 104 ? 39.453 39.266 75.194 1.00 34.41 122 GLY B O 1
ATOM 3396 N N . ASN B 1 105 ? 39.808 37.195 76.043 1.00 35.15 123 ASN B N 1
ATOM 3397 C CA . ASN B 1 105 ? 39.772 37.617 77.435 1.00 35.04 123 ASN B CA 1
ATOM 3398 C C . ASN B 1 105 ? 38.423 38.261 77.786 1.00 34.85 123 ASN B C 1
ATOM 3399 O O . ASN B 1 105 ? 38.361 39.266 78.489 1.00 35.06 123 ASN B O 1
ATOM 3404 N N . SER B 1 106 ? 37.337 37.680 77.290 1.00 33.62 124 SER B N 1
ATOM 3405 C CA . SER B 1 106 ? 36.021 38.195 77.632 1.00 33.56 124 SER B CA 1
ATOM 3406 C C . SER B 1 106 ? 35.755 38.117 79.143 1.00 32.99 124 SER B C 1
ATOM 3407 O O . SER B 1 106 ? 35.873 37.049 79.758 1.00 32.81 124 SER B O 1
ATOM 3410 N N . LEU B 1 107 ? 35.371 39.250 79.717 1.00 32.97 125 LEU B N 1
ATOM 3411 C CA . LEU B 1 107 ? 35.187 39.391 81.157 1.00 34.22 125 LEU B CA 1
ATOM 3412 C C . LEU B 1 107 ? 34.240 40.535 81.418 1.00 33.94 125 LEU B C 1
ATOM 3413 O O . LEU B 1 107 ? 34.253 41.524 80.684 1.00 32.92 125 LEU B O 1
ATOM 3418 N N . GLN B 1 108 ? 33.425 40.405 82.461 1.00 34.12 126 GLN B N 1
ATOM 3419 C CA . GLN B 1 108 ? 32.659 41.532 82.966 1.00 35.14 126 GLN B CA 1
ATOM 3420 C C . GLN B 1 108 ? 33.539 42.309 83.951 1.00 35.64 126 GLN B C 1
ATOM 3421 O O . GLN B 1 108 ? 33.696 41.935 85.128 1.00 35.83 126 GLN B O 1
ATOM 3427 N N . ARG B 1 109 ? 34.149 43.371 83.437 1.00 35.52 127 ARG B N 1
ATOM 3428 C CA . ARG B 1 109 ? 35.168 44.110 84.180 1.00 35.71 127 ARG B CA 1
ATOM 3429 C C . ARG B 1 109 ? 34.565 45.256 84.967 1.00 36.38 127 ARG B C 1
ATOM 3430 O O . ARG B 1 109 ? 35.215 45.822 85.854 1.00 36.54 127 ARG B O 1
ATOM 3438 N N . GLY B 1 110 ? 33.324 45.602 84.638 1.00 35.94 128 GLY B N 1
ATOM 3439 C CA . GLY B 1 110 ? 32.634 46.686 85.297 1.00 37.10 128 GLY B CA 1
ATOM 3440 C C . GLY B 1 110 ? 33.174 48.081 85.029 1.00 37.84 128 GLY B C 1
ATOM 3441 O O . GLY B 1 110 ? 32.827 49.012 85.748 1.00 38.24 128 GLY B O 1
ATOM 3442 N N . THR B 1 111 ? 34.011 48.234 84.007 1.00 38.18 129 THR B N 1
ATOM 3443 C CA . THR B 1 111 ? 34.680 49.511 83.743 1.00 39.27 129 THR B CA 1
ATOM 3444 C C . THR B 1 111 ? 34.148 50.172 82.486 1.00 39.92 129 THR B C 1
ATOM 3445 O O . THR B 1 111 ? 33.418 49.550 81.695 1.00 40.03 129 THR B O 1
ATOM 3449 N N . GLN B 1 112 ? 34.530 51.431 82.293 1.00 40.01 130 GLN B N 1
ATOM 3450 C CA . GLN B 1 112 ? 34.378 52.070 80.989 1.00 40.43 130 GLN B CA 1
ATOM 3451 C C . GLN B 1 112 ? 35.389 51.474 80.009 1.00 39.72 130 GLN B C 1
ATOM 3452 O O . GLN B 1 112 ? 36.590 51.436 80.302 1.00 39.87 130 GLN B O 1
ATOM 3458 N N . PRO B 1 113 ? 34.922 51.003 78.853 1.00 38.94 131 PRO B N 1
ATOM 3459 C CA . PRO B 1 113 ? 35.838 50.484 77.831 1.00 38.79 131 PRO B CA 1
ATOM 3460 C C . PRO B 1 113 ? 36.585 51.626 77.136 1.00 38.69 131 PRO B C 1
ATOM 3461 O O . PRO B 1 113 ? 36.113 52.772 77.163 1.00 38.67 131 PRO B O 1
ATOM 3465 N N . ASP B 1 114 ? 37.735 51.316 76.542 1.00 38.35 132 ASP B N 1
ATOM 3466 C CA . ASP B 1 114 ? 38.449 52.251 75.686 1.00 37.80 132 ASP B CA 1
ATOM 3467 C C . ASP B 1 114 ? 37.633 52.528 74.426 1.00 36.93 132 ASP B C 1
ATOM 3468 O O . ASP B 1 114 ? 37.670 53.636 73.877 1.00 37.19 132 ASP B O 1
ATOM 3473 N N . LEU B 1 115 ? 36.895 51.514 73.963 1.00 35.05 133 LEU B N 1
ATOM 3474 C CA . LEU B 1 115 ? 36.149 51.601 72.710 1.00 33.16 133 LEU B CA 1
ATOM 3475 C C . LEU B 1 115 ? 34.840 50.823 72.840 1.00 32.44 133 LEU B C 1
ATOM 3476 O O . LEU B 1 115 ? 34.856 49.664 73.243 1.00 32.10 133 LEU B O 1
ATOM 3481 N N . THR B 1 116 ? 33.733 51.481 72.504 1.00 31.89 134 THR B N 1
ATOM 3482 C CA . THR B 1 116 ? 32.394 50.884 72.444 1.00 31.95 134 THR B CA 1
ATOM 3483 C C . THR B 1 116 ? 31.943 50.734 70.982 1.00 31.68 134 THR B C 1
ATOM 3484 O O . THR B 1 116 ? 32.019 51.688 70.180 1.00 31.49 134 THR B O 1
ATOM 3488 N N . LEU B 1 117 ? 31.479 49.539 70.632 1.00 30.95 135 LEU B N 1
ATOM 3489 C CA . LEU B 1 117 ? 30.963 49.295 69.300 1.00 31.24 135 LEU B CA 1
ATOM 3490 C C . LEU B 1 117 ? 29.460 49.076 69.423 1.00 30.61 135 LEU B C 1
ATOM 3491 O O . LEU B 1 117 ? 29.006 48.293 70.266 1.00 30.98 135 LEU B O 1
ATOM 3496 N N . VAL B 1 118 ? 28.690 49.770 68.600 1.00 29.29 136 VAL B N 1
ATOM 3497 C CA . VAL B 1 118 ? 27.249 49.530 68.557 1.00 28.62 136 VAL B CA 1
ATOM 3498 C C . VAL B 1 118 ? 26.869 49.039 67.166 1.00 28.65 136 VAL B C 1
ATOM 3499 O O . VAL B 1 118 ? 27.017 49.772 66.175 1.00 29.06 136 VAL B O 1
ATOM 3503 N N . PHE B 1 119 ? 26.422 47.786 67.098 1.00 27.61 137 PHE B N 1
ATOM 3504 C CA . PHE B 1 119 ? 26.025 47.186 65.835 1.00 27.30 137 PHE B CA 1
ATOM 3505 C C . PHE B 1 119 ? 24.518 47.244 65.798 1.00 27.98 137 PHE B C 1
ATOM 3506 O O . PHE B 1 119 ? 23.855 46.866 66.760 1.00 28.34 137 PHE B O 1
ATOM 3514 N N . ASP B 1 120 ? 23.988 47.760 64.704 1.00 27.98 138 ASP B N 1
ATOM 3515 C CA . ASP B 1 120 ? 22.552 47.789 64.536 1.00 29.13 138 ASP B CA 1
ATOM 3516 C C . ASP B 1 120 ? 22.104 46.407 64.020 1.00 28.65 138 ASP B C 1
ATOM 3517 O O . ASP B 1 120 ? 22.269 46.096 62.837 1.00 28.33 138 ASP B O 1
ATOM 3522 N N . ARG B 1 121 ? 21.550 45.612 64.942 1.00 28.61 139 ARG B N 1
ATOM 3523 C CA . ARG B 1 121 ? 21.167 44.208 64.750 1.00 27.70 139 ARG B CA 1
ATOM 3524 C C . ARG B 1 121 ? 22.365 43.249 64.754 1.00 27.56 139 ARG B C 1
ATOM 3525 O O . ARG B 1 121 ? 23.443 43.574 64.252 1.00 26.56 139 ARG B O 1
ATOM 3533 N N . HIS B 1 122 ? 22.130 42.072 65.333 1.00 26.58 140 HIS B N 1
ATOM 3534 C CA . HIS B 1 122 ? 23.054 40.946 65.277 1.00 25.82 140 HIS B CA 1
ATOM 3535 C C . HIS B 1 122 ? 22.603 40.085 64.078 1.00 25.31 140 HIS B C 1
ATOM 3536 O O . HIS B 1 122 ? 21.441 40.169 63.673 1.00 25.60 140 HIS B O 1
ATOM 3543 N N . PRO B 1 123 ? 23.490 39.293 63.472 1.00 24.03 141 PRO B N 1
ATOM 3544 C CA . PRO B 1 123 ? 23.049 38.330 62.456 1.00 23.27 141 PRO B CA 1
ATOM 3545 C C . PRO B 1 123 ? 21.829 37.458 62.865 1.00 22.33 141 PRO B C 1
ATOM 3546 O O . PRO B 1 123 ? 21.149 36.992 61.995 1.00 22.80 141 PRO B O 1
ATOM 3550 N N . VAL B 1 124 ? 21.591 37.213 64.139 1.00 22.11 142 VAL B N 1
ATOM 3551 C CA . VAL B 1 124 ? 20.408 36.436 64.583 1.00 23.13 142 VAL B CA 1
ATOM 3552 C C . VAL B 1 124 ? 19.060 36.989 64.091 1.00 22.64 142 VAL B C 1
ATOM 3553 O O . VAL B 1 124 ? 18.105 36.228 63.922 1.00 23.72 142 VAL B O 1
ATOM 3557 N N . ALA B 1 125 ? 19.004 38.293 63.866 1.00 23.46 143 ALA B N 1
ATOM 3558 C CA . ALA B 1 125 ? 17.780 38.983 63.445 1.00 24.38 143 ALA B CA 1
ATOM 3559 C C . ALA B 1 125 ? 17.337 38.440 62.075 1.00 24.82 143 ALA B C 1
ATOM 3560 O O . ALA B 1 125 ? 16.221 37.958 61.918 1.00 24.62 143 ALA B O 1
ATOM 3562 N N . SER B 1 126 ? 18.236 38.501 61.101 1.00 24.16 144 SER B N 1
ATOM 3563 C CA . SER B 1 126 ? 17.925 38.054 59.745 1.00 24.53 144 SER B CA 1
ATOM 3564 C C . SER B 1 126 ? 18.005 36.520 59.532 1.00 24.72 144 SER B C 1
ATOM 3565 O O . SER B 1 126 ? 17.334 36.011 58.625 1.00 24.43 144 SER B O 1
ATOM 3568 N N . THR B 1 127 ? 18.831 35.788 60.319 1.00 23.69 145 THR B N 1
ATOM 3569 C CA . THR B 1 127 ? 18.945 34.342 60.141 1.00 23.35 145 THR B CA 1
ATOM 3570 C C . THR B 1 127 ? 17.944 33.545 60.962 1.00 23.39 145 THR B C 1
ATOM 3571 O O . THR B 1 127 ? 17.653 32.399 60.613 1.00 22.94 145 THR B O 1
ATOM 3575 N N . VAL B 1 128 ? 17.390 34.151 62.026 1.00 23.68 146 VAL B N 1
ATOM 3576 C CA . VAL B 1 128 ? 16.512 33.424 62.949 1.00 23.43 146 VAL B CA 1
ATOM 3577 C C . VAL B 1 128 ? 15.179 34.146 63.213 1.00 24.00 146 VAL B C 1
ATOM 3578 O O . VAL B 1 128 ? 14.104 33.581 62.969 1.00 24.92 146 VAL B O 1
ATOM 3582 N N . CYS B 1 129 ? 15.257 35.366 63.722 1.00 23.59 147 CYS B N 1
ATOM 3583 C CA . CYS B 1 129 ? 14.073 36.062 64.226 1.00 24.67 147 CYS B CA 1
ATOM 3584 C C . CYS B 1 129 ? 13.061 36.390 63.144 1.00 24.91 147 CYS B C 1
ATOM 3585 O O . CYS B 1 129 ? 11.885 36.000 63.253 1.00 25.79 147 CYS B O 1
ATOM 3588 N N . PHE B 1 130 ? 13.499 37.100 62.109 1.00 24.62 148 PHE B N 1
ATOM 3589 C CA . PHE B 1 130 ? 12.608 37.411 61.002 1.00 25.61 148 PHE B CA 1
ATOM 3590 C C . PHE B 1 130 ? 12.146 36.162 60.236 1.00 26.42 148 PHE B C 1
ATOM 3591 O O . PHE B 1 130 ? 10.935 36.033 59.932 1.00 27.11 148 PHE B O 1
ATOM 3599 N N . PRO B 1 131 ? 13.063 35.233 59.901 1.00 26.26 149 PRO B N 1
ATOM 3600 C CA . PRO B 1 131 ? 12.631 33.936 59.369 1.00 26.25 149 PRO B CA 1
ATOM 3601 C C . PRO B 1 131 ? 11.588 33.257 60.251 1.00 26.71 149 PRO B C 1
ATOM 3602 O O . PRO B 1 131 ? 10.605 32.776 59.698 1.00 27.48 149 PRO B O 1
ATOM 3606 N N . ALA B 1 132 ? 11.815 33.172 61.566 1.00 26.61 150 ALA B N 1
ATOM 3607 C CA . ALA B 1 132 ? 10.870 32.511 62.475 1.00 27.17 150 ALA B CA 1
ATOM 3608 C C . ALA B 1 132 ? 9.461 33.145 62.443 1.00 27.63 150 ALA B C 1
ATOM 3609 O O . ALA B 1 132 ? 8.445 32.408 62.484 1.00 27.58 150 ALA B O 1
ATOM 3611 N N . ALA B 1 133 ? 9.422 34.472 62.398 1.00 27.32 151 ALA B N 1
ATOM 3612 C CA . ALA B 1 133 ? 8.173 35.243 62.251 1.00 29.98 151 ALA B CA 1
ATOM 3613 C C . ALA B 1 133 ? 7.471 34.864 60.950 1.00 30.61 151 ALA B C 1
ATOM 3614 O O . ALA B 1 133 ? 6.273 34.582 60.944 1.00 31.32 151 ALA B O 1
ATOM 3616 N N . ARG B 1 134 ? 8.228 34.851 59.853 1.00 31.81 152 ARG B N 1
ATOM 3617 C CA . ARG B 1 134 ? 7.679 34.448 58.552 1.00 32.36 152 ARG B CA 1
ATOM 3618 C C . ARG B 1 134 ? 7.126 33.037 58.554 1.00 32.41 152 ARG B C 1
ATOM 3619 O O . ARG B 1 134 ? 6.053 32.809 57.978 1.00 33.10 152 ARG B O 1
ATOM 3627 N N . TYR B 1 135 ? 7.811 32.110 59.231 1.00 31.91 153 TYR B N 1
ATOM 3628 C CA . TYR B 1 135 ? 7.336 30.723 59.383 1.00 32.27 153 TYR B CA 1
ATOM 3629 C C . TYR B 1 135 ? 6.050 30.667 60.213 1.00 33.18 153 TYR B C 1
ATOM 3630 O O . TYR B 1 135 ? 5.066 30.045 59.803 1.00 34.00 153 TYR B O 1
ATOM 3639 N N . LEU B 1 136 ? 6.061 31.319 61.372 1.00 33.08 154 LEU B N 1
ATOM 3640 C CA . LEU B 1 136 ? 4.896 31.323 62.257 1.00 33.89 154 LEU B CA 1
ATOM 3641 C C . LEU B 1 136 ? 3.626 31.900 61.602 1.00 34.10 154 LEU B C 1
ATOM 3642 O O . LEU B 1 136 ? 2.528 31.411 61.854 1.00 35.40 154 LEU B O 1
ATOM 3647 N N . LEU B 1 137 ? 3.801 32.916 60.764 1.00 34.45 155 LEU B N 1
ATOM 3648 C CA . LEU B 1 137 ? 2.734 33.536 59.987 1.00 35.52 155 LEU B CA 1
ATOM 3649 C C . LEU B 1 137 ? 2.260 32.742 58.753 1.00 36.03 155 LEU B C 1
ATOM 3650 O O . LEU B 1 137 ? 1.336 33.179 58.041 1.00 36.01 155 LEU B O 1
ATOM 3655 N N . GLY B 1 138 ? 2.905 31.610 58.484 1.00 35.93 156 GLY B N 1
ATOM 3656 C CA . GLY B 1 138 ? 2.629 30.826 57.291 1.00 35.96 156 GLY B CA 1
ATOM 3657 C C . GLY B 1 138 ? 3.122 31.392 55.967 1.00 35.95 156 GLY B C 1
ATOM 3658 O O . GLY B 1 138 ? 2.608 30.994 54.915 1.00 36.15 156 GLY B O 1
ATOM 3659 N N . ASP B 1 139 ? 4.089 32.313 55.993 1.00 35.34 157 ASP B N 1
ATOM 3660 C CA . ASP B 1 139 ? 4.674 32.854 54.756 1.00 35.27 157 ASP B CA 1
ATOM 3661 C C . ASP B 1 139 ? 5.887 32.034 54.256 1.00 34.53 157 ASP B C 1
ATOM 3662 O O . ASP B 1 139 ? 6.367 32.274 53.145 1.00 34.64 157 ASP B O 1
ATOM 3667 N N . MET B 1 140 ? 6.365 31.093 55.080 1.00 33.74 158 MET B N 1
ATOM 3668 C CA . MET B 1 140 ? 7.558 30.294 54.803 1.00 33.25 158 MET B CA 1
ATOM 3669 C C . MET B 1 140 ? 7.407 28.955 55.468 1.00 32.11 158 MET B C 1
ATOM 3670 O O . MET B 1 140 ? 6.802 28.864 56.518 1.00 32.03 158 MET B O 1
ATOM 3675 N N . SER B 1 141 ? 8.016 27.918 54.906 1.00 31.37 159 SER B N 1
ATOM 3676 C CA . SER B 1 141 ? 7.973 26.610 55.545 1.00 30.96 159 SER B CA 1
ATOM 3677 C C . SER B 1 141 ? 9.092 26.421 56.581 1.00 30.38 159 SER B C 1
ATOM 3678 O O . SER B 1 141 ? 10.056 27.185 56.612 1.00 29.93 159 SER B O 1
ATOM 3681 N N . MET B 1 142 ? 8.943 25.390 57.403 1.00 29.30 160 MET B N 1
ATOM 3682 C CA . MET B 1 142 ? 9.967 24.955 58.334 1.00 30.45 160 MET B CA 1
ATOM 3683 C C . MET B 1 142 ? 11.282 24.584 57.614 1.00 30.44 160 MET B C 1
ATOM 3684 O O . MET B 1 142 ? 12.371 24.800 58.159 1.00 29.99 160 MET B O 1
ATOM 3689 N N . CYS B 1 143 ? 11.179 24.005 56.409 1.00 30.54 161 CYS B N 1
ATOM 3690 C CA . CYS B 1 143 ? 12.383 23.724 55.595 1.00 30.55 161 CYS B CA 1
ATOM 3691 C C . CYS B 1 143 ? 13.171 25.012 55.314 1.00 30.01 161 CYS B C 1
ATOM 3692 O O . CYS B 1 143 ? 14.404 25.068 55.495 1.00 29.53 161 CYS B O 1
ATOM 3695 N N . ALA B 1 144 ? 12.446 26.043 54.876 1.00 29.50 162 ALA B N 1
ATOM 3696 C CA . ALA B 1 144 ? 12.998 27.365 54.612 1.00 29.58 162 ALA B CA 1
ATOM 3697 C C . ALA B 1 144 ? 13.586 28.017 55.871 1.00 29.48 162 ALA B C 1
ATOM 3698 O O . ALA B 1 144 ? 14.594 28.731 55.793 1.00 29.47 162 ALA B O 1
ATOM 3700 N N . LEU B 1 145 ? 12.945 27.779 57.014 1.00 28.75 163 LEU B N 1
ATOM 3701 C CA . LEU B 1 145 ? 13.400 28.345 58.280 1.00 28.19 163 LEU B CA 1
ATOM 3702 C C . LEU B 1 145 ? 14.715 27.697 58.696 1.00 27.81 163 LEU B C 1
ATOM 3703 O O . LEU B 1 145 ? 15.662 28.394 59.047 1.00 26.80 163 LEU B O 1
ATOM 3708 N N . MET B 1 146 ? 14.747 26.368 58.638 1.00 28.50 164 MET B N 1
ATOM 3709 C CA . MET B 1 146 ? 15.965 25.586 58.887 1.00 29.09 164 MET B CA 1
ATOM 3710 C C . MET B 1 146 ? 17.124 26.042 58.025 1.00 28.59 164 MET B C 1
ATOM 3711 O O . MET B 1 146 ? 18.276 26.094 58.503 1.00 28.65 164 MET B O 1
ATOM 3716 N N . ALA B 1 147 ? 16.841 26.390 56.775 1.00 28.13 165 ALA B N 1
ATOM 3717 C CA . ALA B 1 147 ? 17.898 26.857 55.879 1.00 28.30 165 ALA B CA 1
ATOM 3718 C C . ALA B 1 147 ? 18.504 28.179 56.348 1.00 28.69 165 ALA B C 1
ATOM 3719 O O . ALA B 1 147 ? 19.722 28.374 56.230 1.00 28.74 165 ALA B O 1
ATOM 3721 N N . MET B 1 148 ? 17.662 29.103 56.821 1.00 27.92 166 MET B N 1
ATOM 3722 C CA . MET B 1 148 ? 18.164 30.381 57.355 1.00 28.17 166 MET B CA 1
ATOM 3723 C C . MET B 1 148 ? 18.879 30.165 58.688 1.00 26.46 166 MET B C 1
ATOM 3724 O O . MET B 1 148 ? 19.954 30.724 58.913 1.00 25.91 166 MET B O 1
ATOM 3729 N N . VAL B 1 149 ? 18.281 29.352 59.555 1.00 24.42 167 VAL B N 1
ATOM 3730 C CA . VAL B 1 149 ? 18.822 29.150 60.908 1.00 23.31 167 VAL B CA 1
ATOM 3731 C C . VAL B 1 149 ? 20.236 28.531 60.877 1.00 23.04 167 VAL B C 1
ATOM 3732 O O . VAL B 1 149 ? 21.095 28.945 61.650 1.00 21.97 167 VAL B O 1
ATOM 3736 N N . ALA B 1 150 ? 20.460 27.582 59.960 1.00 22.34 168 ALA B N 1
ATOM 3737 C CA . ALA B 1 150 ? 21.760 26.934 59.818 1.00 22.18 168 ALA B CA 1
ATOM 3738 C C . ALA B 1 150 ? 22.868 27.912 59.406 1.00 22.33 168 ALA B C 1
ATOM 3739 O O . ALA B 1 150 ? 24.039 27.599 59.596 1.00 23.28 168 ALA B O 1
ATOM 3741 N N . THR B 1 151 ? 22.514 29.060 58.832 1.00 22.47 169 THR B N 1
ATOM 3742 C CA . THR B 1 151 ? 23.501 30.089 58.459 1.00 24.02 169 THR B CA 1
ATOM 3743 C C . THR B 1 151 ? 23.854 31.086 59.559 1.00 23.78 169 THR B C 1
ATOM 3744 O O . THR B 1 151 ? 24.691 31.965 59.361 1.00 23.57 169 THR B O 1
ATOM 3748 N N . LEU B 1 152 ? 23.213 30.971 60.716 1.00 23.90 170 LEU B N 1
ATOM 3749 C CA . LEU B 1 152 ? 23.631 31.789 61.847 1.00 23.67 170 LEU B CA 1
ATOM 3750 C C . LEU B 1 152 ? 25.137 31.505 62.083 1.00 23.52 170 LEU B C 1
ATOM 3751 O O . LEU B 1 152 ? 25.524 30.342 62.164 1.00 23.52 170 LEU B O 1
ATOM 3756 N N . PRO B 1 153 ? 25.979 32.545 62.155 1.00 24.28 171 PRO B N 1
ATOM 3757 C CA . PRO B 1 153 ? 27.393 32.371 62.560 1.00 25.01 171 PRO B CA 1
ATOM 3758 C C . PRO B 1 153 ? 27.556 32.233 64.082 1.00 25.45 171 PRO B C 1
ATOM 3759 O O . PRO B 1 153 ? 26.758 32.773 64.842 1.00 25.57 171 PRO B O 1
ATOM 3763 N N . ARG B 1 154 ? 28.575 31.503 64.526 1.00 25.92 172 ARG B N 1
ATOM 3764 C CA . ARG B 1 154 ? 28.926 31.439 65.947 1.00 27.74 172 ARG B CA 1
ATOM 3765 C C . ARG B 1 154 ? 29.432 32.783 66.466 1.00 28.12 172 ARG B C 1
ATOM 3766 O O . ARG B 1 154 ? 30.343 33.374 65.894 1.00 29.37 172 ARG B O 1
ATOM 3774 N N . GLU B 1 155 ? 28.825 33.276 67.540 1.00 28.27 173 GLU B N 1
ATOM 3775 C CA . GLU B 1 155 ? 29.345 34.474 68.203 1.00 28.00 173 GLU B CA 1
ATOM 3776 C C . GLU B 1 155 ? 30.577 34.103 69.028 1.00 27.15 173 GLU B C 1
ATOM 3777 O O . GLU B 1 155 ? 30.498 33.225 69.892 1.00 26.57 173 GLU B O 1
ATOM 3783 N N . PRO B 1 156 ? 31.720 34.742 68.767 1.00 27.29 174 PRO B N 1
ATOM 3784 C CA . PRO B 1 156 ? 32.896 34.490 69.609 1.00 27.59 174 PRO B CA 1
ATOM 3785 C C . PRO B 1 156 ? 32.714 35.173 70.963 1.00 27.65 174 PRO B C 1
ATOM 3786 O O . PRO B 1 156 ? 31.776 35.961 71.130 1.00 27.08 174 PRO B O 1
ATOM 3790 N N . GLN B 1 157 ? 33.584 34.862 71.925 1.00 28.04 175 GLN B N 1
ATOM 3791 C CA . GLN B 1 157 ? 33.459 35.365 73.289 1.00 27.39 175 GLN B CA 1
ATOM 3792 C C . GLN B 1 157 ? 33.305 36.881 73.318 1.00 27.00 175 GLN B C 1
ATOM 3793 O O . GLN B 1 157 ? 33.850 37.575 72.470 1.00 27.45 175 GLN B O 1
ATOM 3799 N N . GLY B 1 158 ? 32.535 37.381 74.278 1.00 26.58 176 GLY B N 1
ATOM 3800 C CA . GLY B 1 158 ? 32.437 38.810 74.515 1.00 26.29 176 GLY B CA 1
ATOM 3801 C C . GLY B 1 158 ? 31.221 39.525 73.946 1.00 26.72 176 GLY B C 1
ATOM 3802 O O . GLY B 1 158 ? 31.121 40.733 74.091 1.00 26.83 176 GLY B O 1
ATOM 3803 N N . GLY B 1 159 ? 30.312 38.808 73.292 1.00 26.54 177 GLY B N 1
ATOM 3804 C CA . GLY B 1 159 ? 29.178 39.479 72.664 1.00 26.50 177 GLY B CA 1
ATOM 3805 C C . GLY B 1 159 ? 28.187 39.998 73.699 1.00 26.32 177 GLY B C 1
ATOM 3806 O O . GLY B 1 159 ? 28.002 39.363 74.723 1.00 27.09 177 GLY B O 1
ATOM 3807 N N . ASN B 1 160 ? 27.587 41.166 73.460 1.00 25.86 178 ASN B N 1
ATOM 3808 C CA . ASN B 1 160 ? 26.424 41.595 74.245 1.00 25.52 178 ASN B CA 1
ATOM 3809 C C . ASN B 1 160 ? 25.305 41.929 73.323 1.00 25.57 178 ASN B C 1
ATOM 3810 O O . ASN B 1 160 ? 25.505 42.633 72.350 1.00 25.77 178 ASN B O 1
ATOM 3815 N N . ILE B 1 161 ? 24.110 41.439 73.622 1.00 26.63 179 ILE B N 1
ATOM 3816 C CA . ILE B 1 161 ? 22.953 41.812 72.806 1.00 26.27 179 ILE B CA 1
ATOM 3817 C C . ILE B 1 161 ? 21.964 42.580 73.688 1.00 26.40 179 ILE B C 1
ATOM 3818 O O . ILE B 1 161 ? 21.645 42.145 74.799 1.00 25.57 179 ILE B O 1
ATOM 3823 N N . VAL B 1 162 ? 21.513 43.733 73.190 1.00 26.35 180 VAL B N 1
ATOM 3824 C CA . VAL B 1 162 ? 20.471 44.498 73.870 1.00 26.78 180 VAL B CA 1
ATOM 3825 C C . VAL B 1 162 ? 19.199 44.470 73.024 1.00 26.79 180 VAL B C 1
ATOM 3826 O O . VAL B 1 162 ? 19.122 45.103 71.964 1.00 25.93 180 VAL B O 1
ATOM 3830 N N . VAL B 1 163 ? 18.212 43.711 73.488 1.00 27.94 181 VAL B N 1
ATOM 3831 C CA . VAL B 1 163 ? 16.933 43.646 72.784 1.00 28.70 181 VAL B CA 1
ATOM 3832 C C . VAL B 1 163 ? 16.023 44.788 73.261 1.00 29.88 181 VAL B C 1
ATOM 3833 O O . VAL B 1 163 ? 15.669 44.889 74.448 1.00 30.88 181 VAL B O 1
ATOM 3837 N N . THR B 1 164 ? 15.666 45.654 72.332 1.00 31.64 182 THR B N 1
ATOM 3838 C CA . THR B 1 164 ? 14.851 46.820 72.643 1.00 33.93 182 THR B CA 1
ATOM 3839 C C . THR B 1 164 ? 13.393 46.430 72.870 1.00 34.84 182 THR B C 1
ATOM 3840 O O . THR B 1 164 ? 12.867 45.528 72.205 1.00 35.37 182 THR B O 1
ATOM 3844 N N . THR B 1 165 ? 12.761 47.092 73.836 1.00 35.63 183 THR B N 1
ATOM 3845 C CA . THR B 1 165 ? 11.342 46.874 74.127 1.00 36.77 183 THR B CA 1
ATOM 3846 C C . THR B 1 165 ? 10.597 48.213 74.109 1.00 36.82 183 THR B C 1
ATOM 3847 O O . THR B 1 165 ? 11.207 49.309 74.220 1.00 36.52 183 THR B O 1
ATOM 3851 N N . LEU B 1 166 ? 9.284 48.122 73.948 1.00 37.12 184 LEU B N 1
ATOM 3852 C CA . LEU B 1 166 ? 8.426 49.297 73.873 1.00 37.76 184 LEU B CA 1
ATOM 3853 C C . LEU B 1 166 ? 6.970 48.856 73.942 1.00 38.15 184 LEU B C 1
ATOM 3854 O O . LEU B 1 166 ? 6.586 47.892 73.279 1.00 38.60 184 LEU B O 1
ATOM 3859 N N . ASN B 1 167 ? 6.163 49.564 74.736 1.00 38.72 185 ASN B N 1
ATOM 3860 C CA . ASN B 1 167 ? 4.723 49.323 74.793 1.00 39.02 185 ASN B CA 1
ATOM 3861 C C . ASN B 1 167 ? 4.058 49.401 73.404 1.00 38.88 185 ASN B C 1
ATOM 3862 O O . ASN B 1 167 ? 4.458 50.198 72.570 1.00 38.75 185 ASN B O 1
ATOM 3867 N N . VAL B 1 168 ? 3.045 48.568 73.172 1.00 39.59 186 VAL B N 1
ATOM 3868 C CA . VAL B 1 168 ? 2.420 48.420 71.856 1.00 40.10 186 VAL B CA 1
ATOM 3869 C C . VAL B 1 168 ? 1.961 49.779 71.277 1.00 40.41 186 VAL B C 1
ATOM 3870 O O . VAL B 1 168 ? 2.140 50.055 70.084 1.00 39.69 186 VAL B O 1
ATOM 3874 N N . GLU B 1 169 ? 1.413 50.634 72.143 1.00 40.70 187 GLU B N 1
ATOM 3875 C CA . GLU B 1 169 ? 0.811 51.908 71.704 1.00 41.08 187 GLU B CA 1
ATOM 3876 C C . GLU B 1 169 ? 1.851 52.874 71.137 1.00 40.65 187 GLU B C 1
ATOM 3877 O O . GLU B 1 169 ? 1.682 53.406 70.046 1.00 40.33 187 GLU B O 1
ATOM 3888 N N . GLU B 1 170 ? 2.927 53.089 71.884 1.00 40.95 188 GLU B N 1
ATOM 3889 C CA . GLU B 1 170 ? 4.034 53.898 71.406 1.00 41.55 188 GLU B CA 1
ATOM 3890 C C . GLU B 1 170 ? 4.677 53.246 70.164 1.00 41.28 188 GLU B C 1
ATOM 3891 O O . GLU B 1 170 ? 5.083 53.952 69.235 1.00 40.95 188 GLU B O 1
ATOM 3897 N N . HIS B 1 171 ? 4.725 51.909 70.131 1.00 41.09 189 HIS B N 1
ATOM 3898 C CA . HIS B 1 171 ? 5.299 51.212 68.968 1.00 41.66 189 HIS B CA 1
ATOM 3899 C C . HIS B 1 171 ? 4.523 51.573 67.708 1.00 42.40 189 HIS B C 1
ATOM 3900 O O . HIS B 1 171 ? 5.119 51.954 66.687 1.00 41.84 189 HIS B O 1
ATOM 3907 N N . ILE B 1 172 ? 3.193 51.483 67.801 1.00 43.06 190 ILE B N 1
ATOM 3908 C CA . ILE B 1 172 ? 2.319 51.756 66.668 1.00 44.14 190 ILE B CA 1
ATOM 3909 C C . ILE B 1 172 ? 2.457 53.210 66.236 1.00 44.69 190 ILE B C 1
ATOM 3910 O O . ILE B 1 172 ? 2.511 53.499 65.045 1.00 44.70 190 ILE B O 1
ATOM 3915 N N . ARG B 1 173 ? 2.536 54.110 67.216 1.00 45.98 191 ARG B N 1
ATOM 3916 C CA . ARG B 1 173 ? 2.776 55.533 66.963 1.00 47.14 191 ARG B CA 1
ATOM 3917 C C . ARG B 1 173 ? 4.063 55.754 66.162 1.00 47.08 191 ARG B C 1
ATOM 3918 O O . ARG B 1 173 ? 4.071 56.488 65.169 1.00 47.21 191 ARG B O 1
ATOM 3926 N N . ARG B 1 174 ? 5.144 55.112 66.596 1.00 47.27 192 ARG B N 1
ATOM 3927 C CA . ARG B 1 174 ? 6.444 55.261 65.928 1.00 47.89 192 ARG B CA 1
ATOM 3928 C C . ARG B 1 174 ? 6.478 54.645 64.528 1.00 48.29 192 ARG B C 1
ATOM 3929 O O . ARG B 1 174 ? 7.091 55.215 63.620 1.00 48.12 192 ARG B O 1
ATOM 3937 N N . LEU B 1 175 ? 5.825 53.496 64.353 1.00 49.15 193 LEU B N 1
ATOM 3938 C CA . LEU B 1 175 ? 5.739 52.869 63.027 1.00 50.63 193 LEU B CA 1
ATOM 3939 C C . LEU B 1 175 ? 5.124 53.827 62.003 1.00 51.97 193 LEU B C 1
ATOM 3940 O O . LEU B 1 175 ? 5.576 53.877 60.858 1.00 52.01 193 LEU B O 1
ATOM 3945 N N . ARG B 1 176 ? 4.128 54.604 62.442 1.00 53.94 194 ARG B N 1
ATOM 3946 C CA . ARG B 1 176 ? 3.500 55.662 61.629 1.00 55.91 194 ARG B CA 1
ATOM 3947 C C . ARG B 1 176 ? 4.454 56.810 61.233 1.00 56.73 194 ARG B C 1
ATOM 3948 O O . ARG B 1 176 ? 4.192 57.524 60.259 1.00 57.00 194 ARG B O 1
ATOM 3956 N N . THR B 1 177 ? 5.541 56.999 61.985 1.00 57.52 195 THR B N 1
ATOM 3957 C CA . THR B 1 177 ? 6.495 58.079 61.682 1.00 57.94 195 THR B CA 1
ATOM 3958 C C . THR B 1 177 ? 7.514 57.700 60.607 1.00 58.28 195 THR B C 1
ATOM 3959 O O . THR B 1 177 ? 8.173 58.573 60.031 1.00 58.28 195 THR B O 1
ATOM 3963 N N . ARG B 1 178 ? 7.632 56.400 60.335 1.00 58.55 196 ARG B N 1
ATOM 3964 C CA . ARG B 1 178 ? 8.656 55.883 59.426 1.00 58.74 196 ARG B CA 1
ATOM 3965 C C . ARG B 1 178 ? 8.500 56.372 57.987 1.00 58.90 196 ARG B C 1
ATOM 3966 O O . ARG B 1 178 ? 7.381 56.468 57.471 1.00 58.99 196 ARG B O 1
ATOM 3974 N N . ALA B 1 179 ? 9.635 56.684 57.358 1.00 58.95 197 ALA B N 1
ATOM 3975 C CA . ALA B 1 179 ? 9.684 57.040 55.943 1.00 58.77 197 ALA B CA 1
ATOM 3976 C C . ALA B 1 179 ? 9.091 55.919 55.082 1.00 58.90 197 ALA B C 1
ATOM 3977 O O . ALA B 1 179 ? 9.247 54.735 55.402 1.00 58.70 197 ALA B O 1
ATOM 3979 N N . ARG B 1 180 ? 8.402 56.299 54.005 1.00 58.72 198 ARG B N 1
ATOM 3980 C CA . ARG B 1 180 ? 7.811 55.333 53.083 1.00 58.70 198 ARG B CA 1
ATOM 3981 C C . ARG B 1 180 ? 8.878 54.729 52.160 1.00 58.68 198 ARG B C 1
ATOM 3982 O O . ARG B 1 180 ? 9.472 55.428 51.334 1.00 58.68 198 ARG B O 1
ATOM 3984 N N . ILE B 1 181 ? 9.120 53.427 52.315 1.00 58.25 199 ILE B N 1
ATOM 3985 C CA . ILE B 1 181 ? 10.142 52.735 51.525 1.00 57.72 199 ILE B CA 1
ATOM 3986 C C . ILE B 1 181 ? 9.621 51.431 50.924 1.00 57.19 199 ILE B C 1
ATOM 3987 O O . ILE B 1 181 ? 10.396 50.604 50.444 1.00 57.64 199 ILE B O 1
ATOM 3989 N N . GLY B 1 182 ? 8.302 51.259 50.951 1.00 56.31 200 GLY B N 1
ATOM 3990 C CA . GLY B 1 182 ? 7.656 50.085 50.400 1.00 54.75 200 GLY B CA 1
ATOM 3991 C C . GLY B 1 182 ? 7.742 48.872 51.300 1.00 54.13 200 GLY B C 1
ATOM 3992 O O . GLY B 1 182 ? 7.661 47.742 50.815 1.00 53.98 200 GLY B O 1
ATOM 3993 N N . GLU B 1 183 ? 7.901 49.099 52.605 1.00 53.18 201 GLU B N 1
ATOM 3994 C CA . GLU B 1 183 ? 8.015 48.006 53.571 1.00 52.34 201 GLU B CA 1
ATOM 3995 C C . GLU B 1 183 ? 6.653 47.498 54.032 1.00 51.67 201 GLU B C 1
ATOM 3996 O O . GLU B 1 183 ? 5.700 48.274 54.142 1.00 51.49 201 GLU B O 1
ATOM 4002 N N . GLN B 1 184 ? 6.569 46.191 54.276 1.00 50.84 202 GLN B N 1
ATOM 4003 C CA . GLN B 1 184 ? 5.418 45.593 54.949 1.00 50.44 202 GLN B CA 1
ATOM 4004 C C . GLN B 1 184 ? 5.355 46.134 56.392 1.00 50.61 202 GLN B C 1
ATOM 4005 O O . GLN B 1 184 ? 6.386 46.216 57.071 1.00 50.63 202 GLN B O 1
ATOM 4011 N N . ILE B 1 185 ? 4.155 46.498 56.850 1.00 50.31 203 ILE B N 1
ATOM 4012 C CA . ILE B 1 185 ? 4.004 47.210 58.118 1.00 50.17 203 ILE B CA 1
ATOM 4013 C C . ILE B 1 185 ? 2.761 46.824 58.944 1.00 49.99 203 ILE B C 1
ATOM 4014 O O . ILE B 1 185 ? 2.322 47.577 59.822 1.00 50.77 203 ILE B O 1
ATOM 4019 N N . ASP B 1 186 ? 2.216 45.640 58.693 1.00 48.90 204 ASP B N 1
ATOM 4020 C CA . ASP B 1 186 ? 1.044 45.188 59.420 1.00 47.70 204 ASP B CA 1
ATOM 4021 C C . ASP B 1 186 ? 1.301 44.655 60.836 1.00 46.27 204 ASP B C 1
ATOM 4022 O O . ASP B 1 186 ? 2.395 44.164 61.184 1.00 45.89 204 ASP B O 1
ATOM 4027 N N . ILE B 1 187 ? 0.243 44.732 61.633 1.00 43.79 205 ILE B N 1
ATOM 4028 C CA . ILE B 1 187 ? 0.312 44.576 63.070 1.00 41.67 205 ILE B CA 1
ATOM 4029 C C . ILE B 1 187 ? 0.402 43.113 63.460 1.00 41.14 205 ILE B C 1
ATOM 4030 O O . ILE B 1 187 ? 0.916 42.791 64.535 1.00 40.02 205 ILE B O 1
ATOM 4035 N N . THR B 1 188 ? -0.103 42.223 62.602 1.00 40.20 206 THR B N 1
ATOM 4036 C CA . THR B 1 188 ? 0.046 40.799 62.868 1.00 40.46 206 THR B CA 1
ATOM 4037 C C . THR B 1 188 ? 1.537 40.389 62.731 1.00 39.24 206 THR B C 1
ATOM 4038 O O . THR B 1 188 ? 2.027 39.570 63.508 1.00 39.34 206 THR B O 1
ATOM 4042 N N . LEU B 1 189 ? 2.247 40.989 61.777 1.00 38.43 207 LEU B N 1
ATOM 4043 C CA . LEU B 1 189 ? 3.716 40.817 61.645 1.00 37.94 207 LEU B CA 1
ATOM 4044 C C . LEU B 1 189 ? 4.442 41.356 62.886 1.00 37.24 207 LEU B C 1
ATOM 4045 O O . LEU B 1 189 ? 5.282 40.663 63.476 1.00 37.18 207 LEU B O 1
ATOM 4050 N N . ILE B 1 190 ? 4.095 42.587 63.272 1.00 36.60 208 ILE B N 1
ATOM 4051 C CA . ILE B 1 190 ? 4.654 43.245 64.461 1.00 35.81 208 ILE B CA 1
ATOM 4052 C C . ILE B 1 190 ? 4.464 42.387 65.694 1.00 35.04 208 ILE B C 1
ATOM 4053 O O . ILE B 1 190 ? 5.415 42.138 66.431 1.00 34.91 208 ILE B O 1
ATOM 4058 N N . ALA B 1 191 ? 3.244 41.889 65.896 1.00 33.77 209 ALA B N 1
ATOM 4059 C CA . ALA B 1 191 ? 2.933 41.090 67.070 1.00 32.53 209 ALA B CA 1
ATOM 4060 C C . ALA B 1 191 ? 3.801 39.852 67.121 1.00 31.15 209 ALA B C 1
ATOM 4061 O O . ALA B 1 191 ? 4.255 39.445 68.179 1.00 30.82 209 ALA B O 1
ATOM 4063 N N . THR B 1 192 ? 3.961 39.219 65.967 1.00 30.11 210 THR B N 1
ATOM 4064 C CA . THR B 1 192 ? 4.730 38.000 65.850 1.00 29.25 210 THR B CA 1
ATOM 4065 C C . THR B 1 192 ? 6.221 38.308 66.112 1.00 28.70 210 THR B C 1
ATOM 4066 O O . THR B 1 192 ? 6.874 37.582 66.824 1.00 28.85 210 THR B O 1
ATOM 4070 N N . LEU B 1 193 ? 6.742 39.373 65.520 1.00 28.21 211 LEU B N 1
ATOM 4071 C CA . LEU B 1 193 ? 8.164 39.723 65.698 1.00 28.82 211 LEU B CA 1
ATOM 4072 C C . LEU B 1 193 ? 8.462 40.016 67.167 1.00 28.80 211 LEU B C 1
ATOM 4073 O O . LEU B 1 193 ? 9.490 39.593 67.700 1.00 28.45 211 LEU B O 1
ATOM 4078 N N . ARG B 1 194 ? 7.516 40.697 67.838 1.00 28.63 212 ARG B N 1
ATOM 4079 C CA . ARG B 1 194 ? 7.650 41.018 69.254 1.00 27.77 212 ARG B CA 1
ATOM 4080 C C . ARG B 1 194 ? 7.686 39.750 70.081 1.00 28.16 212 ARG B C 1
ATOM 4081 O O . ARG B 1 194 ? 8.428 39.659 71.075 1.00 28.13 212 ARG B O 1
ATOM 4089 N N . ASN B 1 195 ? 6.862 38.772 69.701 1.00 27.20 213 ASN B N 1
ATOM 4090 C CA . ASN B 1 195 ? 6.858 37.515 70.416 1.00 28.55 213 ASN B CA 1
ATOM 4091 C C . ASN B 1 195 ? 8.195 36.807 70.199 1.00 27.77 213 ASN B C 1
ATOM 4092 O O . ASN B 1 195 ? 8.778 36.291 71.149 1.00 27.50 213 ASN B O 1
ATOM 4097 N N . VAL B 1 196 ? 8.654 36.807 68.946 1.00 27.81 214 VAL B N 1
ATOM 4098 C CA . VAL B 1 196 ? 9.876 36.071 68.564 1.00 27.39 214 VAL B CA 1
ATOM 4099 C C . VAL B 1 196 ? 11.113 36.669 69.264 1.00 27.18 214 VAL B C 1
ATOM 4100 O O . VAL B 1 196 ? 11.992 35.950 69.701 1.00 27.76 214 VAL B O 1
ATOM 4104 N N . TYR B 1 197 ? 11.155 37.986 69.369 1.00 27.45 215 TYR B N 1
ATOM 4105 C CA . TYR B 1 197 ? 12.226 38.651 70.108 1.00 27.97 215 TYR B CA 1
ATOM 4106 C C . TYR B 1 197 ? 12.165 38.401 71.611 1.00 28.82 215 TYR B C 1
ATOM 4107 O O . TYR B 1 197 ? 13.213 38.328 72.252 1.00 28.79 215 TYR B O 1
ATOM 4116 N N . PHE B 1 198 ? 10.958 38.204 72.164 1.00 28.52 216 PHE B N 1
ATOM 4117 C CA . PHE B 1 198 ? 10.854 37.728 73.537 1.00 28.81 216 PHE B CA 1
ATOM 4118 C C . PHE B 1 198 ? 11.359 36.290 73.625 1.00 28.36 216 PHE B C 1
ATOM 4119 O O . PHE B 1 198 ? 12.069 35.946 74.572 1.00 28.18 216 PHE B O 1
ATOM 4127 N N . MET B 1 199 ? 11.009 35.448 72.638 1.00 26.99 217 MET B N 1
ATOM 4128 C CA . MET B 1 199 ? 11.535 34.091 72.616 1.00 26.51 217 MET B CA 1
ATOM 4129 C C . MET B 1 199 ? 13.085 34.129 72.644 1.00 25.26 217 MET B C 1
ATOM 4130 O O . MET B 1 199 ? 13.703 33.321 73.330 1.00 25.47 217 MET B O 1
ATOM 4135 N N . LEU B 1 200 ? 13.671 35.043 71.885 1.00 24.58 218 LEU B N 1
ATOM 4136 C CA . LEU B 1 200 ? 15.150 35.151 71.784 1.00 25.01 218 LEU B CA 1
ATOM 4137 C C . LEU B 1 200 ? 15.756 35.517 73.143 1.00 25.07 218 LEU B C 1
ATOM 4138 O O . LEU B 1 200 ? 16.619 34.801 73.666 1.00 25.33 218 LEU B O 1
ATOM 4143 N N . VAL B 1 201 ? 15.283 36.617 73.740 1.00 26.63 219 VAL B N 1
ATOM 4144 C CA . VAL B 1 201 ? 15.717 37.000 75.099 1.00 27.29 219 VAL B CA 1
ATOM 4145 C C . VAL B 1 201 ? 15.583 35.802 76.062 1.00 27.49 219 VAL B C 1
ATOM 4146 O O . VAL B 1 201 ? 16.536 35.442 76.775 1.00 27.56 219 VAL B O 1
ATOM 4150 N N . ASN B 1 202 ? 14.406 35.171 76.064 1.00 26.94 220 ASN B N 1
ATOM 4151 C CA . ASN B 1 202 ? 14.151 34.021 76.923 1.00 27.18 220 ASN B CA 1
ATOM 4152 C C . ASN B 1 202 ? 15.072 32.875 76.640 1.00 26.35 220 ASN B C 1
ATOM 4153 O O . ASN B 1 202 ? 15.411 32.140 77.556 1.00 27.20 220 ASN B O 1
ATOM 4158 N N . THR B 1 203 ? 15.446 32.694 75.376 1.00 26.14 221 THR B N 1
ATOM 4159 C CA . THR B 1 203 ? 16.362 31.601 75.010 1.00 26.19 221 THR B CA 1
ATOM 4160 C C . THR B 1 203 ? 17.709 31.831 75.650 1.00 26.00 221 THR B C 1
ATOM 4161 O O . THR B 1 203 ? 18.318 30.904 76.222 1.00 26.38 221 THR B O 1
ATOM 4165 N N . CYS B 1 204 ? 18.183 33.068 75.534 1.00 26.30 222 CYS B N 1
ATOM 4166 C CA . CYS B 1 204 ? 19.437 33.474 76.177 1.00 27.94 222 CYS B CA 1
ATOM 4167 C C . CYS B 1 204 ? 19.408 33.320 77.719 1.00 27.90 222 CYS B C 1
ATOM 4168 O O . CYS B 1 204 ? 20.357 32.802 78.304 1.00 27.71 222 CYS B O 1
ATOM 4171 N N . HIS B 1 205 ? 18.301 33.711 78.355 1.00 28.91 223 HIS B N 1
ATOM 4172 C CA . HIS B 1 205 ? 18.128 33.505 79.803 1.00 29.50 223 HIS B CA 1
ATOM 4173 C C . HIS B 1 205 ? 18.113 32.014 80.133 1.00 29.14 223 HIS B C 1
ATOM 4174 O O . HIS B 1 205 ? 18.672 31.587 81.139 1.00 29.90 223 HIS B O 1
ATOM 4181 N N . PHE B 1 206 ? 17.425 31.245 79.297 1.00 28.76 224 PHE B N 1
ATOM 4182 C CA . PHE B 1 206 ? 17.299 29.810 79.468 1.00 28.52 224 PHE B CA 1
ATOM 4183 C C . PHE B 1 206 ? 18.682 29.165 79.451 1.00 28.81 224 PHE B C 1
ATOM 4184 O O . PHE B 1 206 ? 19.045 28.387 80.348 1.00 28.52 224 PHE B O 1
ATOM 4192 N N . LEU B 1 207 ? 19.463 29.497 78.435 1.00 29.18 225 LEU B N 1
ATOM 4193 C CA . LEU B 1 207 ? 20.819 28.948 78.306 1.00 30.80 225 LEU B CA 1
ATOM 4194 C C . LEU B 1 207 ? 21.755 29.376 79.457 1.00 31.22 225 LEU B C 1
ATOM 4195 O O . LEU B 1 207 ? 22.498 28.562 79.996 1.00 32.23 225 LEU B O 1
ATOM 4200 N N . ARG B 1 208 ? 21.729 30.653 79.817 1.00 32.40 226 ARG B N 1
ATOM 4201 C CA . ARG B 1 208 ? 22.548 31.147 80.932 1.00 32.91 226 ARG B CA 1
ATOM 4202 C C . ARG B 1 208 ? 22.122 30.541 82.289 1.00 33.29 226 ARG B C 1
ATOM 4203 O O . ARG B 1 208 ? 22.930 30.444 83.209 1.00 33.63 226 ARG B O 1
ATOM 4211 N N . SER B 1 209 ? 20.870 30.099 82.400 1.00 33.43 227 SER B N 1
ATOM 4212 C CA . SER B 1 209 ? 20.412 29.395 83.601 1.00 34.66 227 SER B CA 1
ATOM 4213 C C . SER B 1 209 ? 21.036 27.984 83.766 1.00 35.56 227 SER B C 1
ATOM 4214 O O . SER B 1 209 ? 20.851 27.332 84.805 1.00 36.40 227 SER B O 1
ATOM 4217 N N . GLY B 1 210 ? 21.806 27.541 82.763 1.00 36.06 228 GLY B N 1
ATOM 4218 C CA . GLY B 1 210 ? 22.461 26.243 82.772 1.00 35.89 228 GLY B CA 1
ATOM 4219 C C . GLY B 1 210 ? 21.634 25.131 82.134 1.00 36.53 228 GLY B C 1
ATOM 4220 O O . GLY B 1 210 ? 22.023 23.962 82.210 1.00 37.43 228 GLY B O 1
ATOM 4221 N N . ARG B 1 211 ? 20.487 25.476 81.546 1.00 35.68 229 ARG B N 1
ATOM 4222 C CA . ARG B 1 211 ? 19.643 24.514 80.835 1.00 35.60 229 ARG B CA 1
ATOM 4223 C C . ARG B 1 211 ? 19.972 24.363 79.323 1.00 34.92 229 ARG B C 1
ATOM 4224 O O . ARG B 1 211 ? 20.586 25.237 78.710 1.00 34.20 229 ARG B O 1
ATOM 4232 N N . VAL B 1 212 ? 19.565 23.242 78.733 1.00 34.89 230 VAL B N 1
ATOM 4233 C CA . VAL B 1 212 ? 19.815 22.974 77.304 1.00 34.09 230 VAL B CA 1
ATOM 4234 C C . VAL B 1 212 ? 18.480 22.582 76.712 1.00 34.48 230 VAL B C 1
ATOM 4235 O O . VAL B 1 212 ? 17.565 22.244 77.464 1.00 34.28 230 VAL B O 1
ATOM 4239 N N . TRP B 1 213 ? 18.343 22.638 75.389 1.00 34.18 231 TRP B N 1
ATOM 4240 C CA . TRP B 1 213 ? 17.031 22.449 74.755 1.00 33.75 231 TRP B CA 1
ATOM 4241 C C . TRP B 1 213 ? 16.332 21.116 75.042 1.00 34.15 231 TRP B C 1
ATOM 4242 O O . TRP B 1 213 ? 15.110 21.047 74.981 1.00 33.70 231 TRP B O 1
ATOM 4253 N N . ARG B 1 214 ? 17.092 20.066 75.332 1.00 35.52 232 ARG B N 1
ATOM 4254 C CA . ARG B 1 214 ? 16.481 18.790 75.738 1.00 37.95 232 ARG B CA 1
ATOM 4255 C C . ARG B 1 214 ? 15.808 18.846 77.129 1.00 39.20 232 ARG B C 1
ATOM 4256 O O . ARG B 1 214 ? 14.910 18.055 77.401 1.00 39.31 232 ARG B O 1
ATOM 4264 N N . ASP B 1 215 ? 16.248 19.786 77.978 1.00 39.92 233 ASP B N 1
ATOM 4265 C CA . ASP B 1 215 ? 15.689 19.993 79.314 1.00 41.25 233 ASP B CA 1
ATOM 4266 C C . ASP B 1 215 ? 14.242 20.443 79.209 1.00 42.21 233 ASP B C 1
ATOM 4267 O O . ASP B 1 215 ? 13.951 21.622 78.963 1.00 42.22 233 ASP B O 1
ATOM 4272 N N . GLY B 1 216 ? 13.332 19.491 79.382 1.00 42.99 234 GLY B N 1
ATOM 4273 C CA . GLY B 1 216 ? 11.913 19.776 79.264 1.00 44.13 234 GLY B CA 1
ATOM 4274 C C . GLY B 1 216 ? 11.360 19.444 77.897 1.00 44.96 234 GLY B C 1
ATOM 4275 O O . GLY B 1 216 ? 10.169 19.667 77.641 1.00 45.15 234 GLY B O 1
ATOM 4276 N N . TRP B 1 217 ? 12.211 18.913 77.014 1.00 45.64 235 TRP B N 1
ATOM 4277 C CA . TRP B 1 217 ? 11.791 18.581 75.641 1.00 46.67 235 TRP B CA 1
ATOM 4278 C C . TRP B 1 217 ? 10.717 17.471 75.580 1.00 47.71 235 TRP B C 1
ATOM 4279 O O . TRP B 1 217 ? 9.715 17.613 74.877 1.00 46.74 235 TRP B O 1
ATOM 4290 N N . GLY B 1 218 ? 10.939 16.382 76.322 1.00 49.20 236 GLY B N 1
ATOM 4291 C CA . GLY B 1 218 ? 10.036 15.239 76.318 1.00 51.43 236 GLY B CA 1
ATOM 4292 C C . GLY B 1 218 ? 8.625 15.605 76.754 1.00 52.79 236 GLY B C 1
ATOM 4293 O O . GLY B 1 218 ? 7.647 15.172 76.152 1.00 53.40 236 GLY B O 1
ATOM 4294 N N . GLU B 1 219 ? 8.535 16.435 77.787 1.00 54.13 237 GLU B N 1
ATOM 4295 C CA . GLU B 1 219 ? 7.263 16.861 78.359 1.00 55.30 237 GLU B CA 1
ATOM 4296 C C . GLU B 1 219 ? 6.572 17.935 77.513 1.00 55.26 237 GLU B C 1
ATOM 4297 O O . GLU B 1 219 ? 5.354 18.115 77.597 1.00 55.45 237 GLU B O 1
ATOM 4303 N N . LEU B 1 220 ? 7.351 18.646 76.698 1.00 55.18 238 LEU B N 1
ATOM 4304 C CA . LEU B 1 220 ? 6.827 19.741 75.883 1.00 54.90 238 LEU B CA 1
ATOM 4305 C C . LEU B 1 220 ? 5.790 19.241 74.885 1.00 55.12 238 LEU B C 1
ATOM 4306 O O . LEU B 1 220 ? 6.029 18.258 74.186 1.00 54.86 238 LEU B O 1
ATOM 4311 N N . PRO B 1 221 ? 4.629 19.897 74.844 1.00 55.40 239 PRO B N 1
ATOM 4312 C CA . PRO B 1 221 ? 3.608 19.608 73.830 1.00 55.33 239 PRO B CA 1
ATOM 4313 C C . PRO B 1 221 ? 4.140 19.803 72.425 1.00 55.48 239 PRO B C 1
ATOM 4314 O O . PRO B 1 221 ? 4.937 20.719 72.205 1.00 55.65 239 PRO B O 1
ATOM 4318 N N . THR B 1 222 ? 3.697 18.965 71.493 1.00 55.41 240 THR B N 1
ATOM 4319 C CA . THR B 1 222 ? 4.026 19.141 70.082 1.00 55.64 240 THR B CA 1
ATOM 4320 C C . THR B 1 222 ? 3.474 20.476 69.575 1.00 55.54 240 THR B C 1
ATOM 4321 O O . THR B 1 222 ? 2.286 20.775 69.728 1.00 55.42 240 THR B O 1
ATOM 4325 N N . SER B 1 223 ? 4.366 21.272 68.992 1.00 55.02 241 SER B N 1
ATOM 4326 C CA . SER B 1 223 ? 4.079 22.641 68.582 1.00 54.84 241 SER B CA 1
ATOM 4327 C C . SER B 1 223 ? 3.548 22.712 67.173 1.00 55.26 241 SER B C 1
ATOM 4328 O O . SER B 1 223 ? 4.271 23.117 66.272 1.00 55.82 241 SER B O 1
ATOM 4331 N N . CYS B 1 224 ? 2.287 22.351 66.963 1.00 55.47 242 CYS B N 1
ATOM 4332 C CA . CYS B 1 224 ? 1.761 22.345 65.600 1.00 55.44 242 CYS B CA 1
ATOM 4333 C C . CYS B 1 224 ? 0.873 23.562 65.296 1.00 54.67 242 CYS B C 1
ATOM 4334 O O . CYS B 1 224 ? 1.332 24.691 65.442 1.00 54.30 242 CYS B O 1
ATOM 4337 N N . GLY B 1 225 ? -0.371 23.346 64.870 1.00 53.81 243 GLY B N 1
ATOM 4338 C CA . GLY B 1 225 ? -1.238 24.446 64.457 1.00 53.03 243 GLY B CA 1
ATOM 4339 C C . GLY B 1 225 ? -1.607 25.454 65.544 1.00 52.16 243 GLY B C 1
ATOM 4340 O O . GLY B 1 225 ? -1.598 26.674 65.309 1.00 52.00 243 GLY B O 1
ATOM 4341 N N . ALA B 1 226 ? -1.945 24.936 66.724 1.00 51.31 244 ALA B N 1
ATOM 4342 C CA . ALA B 1 226 ? -2.280 25.760 67.884 1.00 50.72 244 ALA B CA 1
ATOM 4343 C C . ALA B 1 226 ? -1.096 26.659 68.259 1.00 50.36 244 ALA B C 1
ATOM 4344 O O . ALA B 1 226 ? -1.242 27.886 68.348 1.00 50.08 244 ALA B O 1
ATOM 4346 N N . TYR B 1 227 ? 0.075 26.040 68.451 1.00 49.17 245 TYR B N 1
ATOM 4347 C CA . TYR B 1 227 ? 1.291 26.765 68.823 1.00 47.99 245 TYR B CA 1
ATOM 4348 C C . TYR B 1 227 ? 1.526 27.957 67.908 1.00 46.97 245 TYR B C 1
ATOM 4349 O O . TYR B 1 227 ? 1.703 29.077 68.398 1.00 46.75 245 TYR B O 1
ATOM 4358 N N . LYS B 1 228 ? 1.525 27.714 66.592 1.00 45.81 246 LYS B N 1
ATOM 4359 C CA . LYS B 1 228 ? 1.717 28.773 65.592 1.00 45.16 246 LYS B CA 1
ATOM 4360 C C . LYS B 1 228 ? 0.744 29.943 65.762 1.00 44.67 246 LYS B C 1
ATOM 4361 O O . LYS B 1 228 ? 1.128 31.097 65.571 1.00 43.93 246 LYS B O 1
ATOM 4367 N N . HIS B 1 229 ? -0.514 29.630 66.099 1.00 44.25 247 HIS B N 1
ATOM 4368 C CA . HIS B 1 229 ? -1.560 30.643 66.308 1.00 43.81 247 HIS B CA 1
ATOM 4369 C C . HIS B 1 229 ? -1.235 31.520 67.524 1.00 43.65 247 HIS B C 1
ATOM 4370 O O . HIS B 1 229 ? -1.245 32.750 67.425 1.00 43.83 247 HIS B O 1
ATOM 4383 N N . ARG B 1 230 ? -0.920 30.877 68.651 1.00 43.11 248 ARG B N 1
ATOM 4384 C CA . ARG B 1 230 ? -0.531 31.561 69.883 1.00 43.14 248 ARG B CA 1
ATOM 4385 C C . ARG B 1 230 ? 0.619 32.558 69.659 1.00 42.45 248 ARG B C 1
ATOM 4386 O O . ARG B 1 230 ? 0.551 33.709 70.108 1.00 42.32 248 ARG B O 1
ATOM 4394 N N . ALA B 1 231 ? 1.648 32.117 68.935 1.00 41.11 249 ALA B N 1
ATOM 4395 C CA . ALA B 1 231 ? 2.825 32.947 68.643 1.00 39.93 249 ALA B CA 1
ATOM 4396 C C . ALA B 1 231 ? 2.557 34.196 67.782 1.00 38.71 249 ALA B C 1
ATOM 4397 O O . ALA B 1 231 ? 3.415 35.069 67.671 1.00 38.20 249 ALA B O 1
ATOM 4399 N N . THR B 1 232 ? 1.366 34.290 67.191 1.00 37.86 250 THR B N 1
ATOM 4400 C CA . THR B 1 232 ? 0.994 35.443 66.362 1.00 37.04 250 THR B CA 1
ATOM 4401 C C . THR B 1 232 ? 0.119 36.438 67.135 1.00 37.74 250 THR B C 1
ATOM 4402 O O . THR B 1 232 ? -0.155 37.544 66.644 1.00 37.37 250 THR B O 1
ATOM 4406 N N . GLN B 1 233 ? -0.284 36.031 68.340 1.00 38.40 251 GLN B N 1
ATOM 4407 C CA . GLN B 1 233 ? -1.183 36.795 69.232 1.00 39.56 251 GLN B CA 1
ATOM 4408 C C . GLN B 1 233 ? -0.363 37.863 69.977 1.00 39.50 251 GLN B C 1
ATOM 4409 O O . GLN B 1 233 ? 0.592 37.528 70.675 1.00 39.54 251 GLN B O 1
ATOM 4415 N N . MET B 1 234 ? -0.702 39.138 69.806 1.00 39.50 252 MET B N 1
ATOM 4416 C CA . MET B 1 234 ? -0.033 40.204 70.571 1.00 40.10 252 MET B CA 1
ATOM 4417 C C . MET B 1 234 ? 0.034 39.880 72.062 1.00 40.22 252 MET B C 1
ATOM 4418 O O . MET B 1 234 ? -0.962 39.468 72.671 1.00 40.39 252 MET B O 1
ATOM 4423 N N . ASP B 1 235 ? 1.240 40.029 72.614 1.00 40.02 253 ASP B N 1
ATOM 4424 C CA . ASP B 1 235 ? 1.564 39.763 74.019 1.00 40.26 253 ASP B CA 1
ATOM 4425 C C . ASP B 1 235 ? 1.389 38.347 74.504 1.00 39.87 253 ASP B C 1
ATOM 4426 O O . ASP B 1 235 ? 1.286 38.114 75.704 1.00 40.48 253 ASP B O 1
ATOM 4431 N N . ALA B 1 236 ? 1.414 37.388 73.583 1.00 39.38 254 ALA B N 1
ATOM 4432 C CA . ALA B 1 236 ? 1.407 35.976 73.958 1.00 38.33 254 ALA B CA 1
ATOM 4433 C C . ALA B 1 236 ? 2.673 35.598 74.701 1.00 37.86 254 ALA B C 1
ATOM 4434 O O . ALA B 1 236 ? 2.666 34.673 75.519 1.00 37.72 254 ALA B O 1
ATOM 4436 N N . PHE B 1 237 ? 3.761 36.305 74.401 1.00 37.38 255 PHE B N 1
ATOM 4437 C CA . PHE B 1 237 ? 5.053 36.048 75.033 1.00 37.03 255 PHE B CA 1
ATOM 4438 C C . PHE B 1 237 ? 5.576 37.283 75.748 1.00 36.88 255 PHE B C 1
ATOM 4439 O O . PHE B 1 237 ? 5.254 38.406 75.382 1.00 36.76 255 PHE B O 1
ATOM 4447 N N . GLN B 1 238 ? 6.405 37.061 76.761 1.00 37.16 256 GLN B N 1
ATOM 4448 C CA . GLN B 1 238 ? 7.059 38.156 77.471 1.00 37.58 256 GLN B CA 1
ATOM 4449 C C . GLN B 1 238 ? 8.459 37.737 77.924 1.00 37.53 256 GLN B C 1
ATOM 4450 O O . GLN B 1 238 ? 8.821 36.551 77.872 1.00 36.68 256 GLN B O 1
ATOM 4456 N N . GLU B 1 239 ? 9.229 38.711 78.396 1.00 38.20 257 GLU B N 1
ATOM 4457 C CA . GLU B 1 239 ? 10.518 38.406 78.993 1.00 39.81 257 GLU B CA 1
ATOM 4458 C C . GLU B 1 239 ? 10.358 37.708 80.334 1.00 41.20 257 GLU B C 1
ATOM 4459 O O . GLU B 1 239 ? 9.744 38.246 81.259 1.00 41.41 257 GLU B O 1
ATOM 4465 N N . ARG B 1 240 ? 10.911 36.504 80.417 1.00 42.23 258 ARG B N 1
ATOM 4466 C CA . ARG B 1 240 ? 11.028 35.761 81.662 1.00 44.15 258 ARG B CA 1
ATOM 4467 C C . ARG B 1 240 ? 12.516 35.448 81.884 1.00 44.43 258 ARG B C 1
ATOM 4468 O O . ARG B 1 240 ? 13.157 34.818 81.031 1.00 45.34 258 ARG B O 1
ATOM 4476 N N . VAL B 1 241 ? 13.069 35.881 83.010 1.00 44.90 259 VAL B N 1
ATOM 4477 C CA . VAL B 1 241 ? 14.457 35.538 83.352 1.00 45.19 259 VAL B CA 1
ATOM 4478 C C . VAL B 1 241 ? 14.536 34.078 83.831 1.00 45.13 259 VAL B C 1
ATOM 4479 O O . VAL B 1 241 ? 15.583 33.446 83.703 1.00 45.14 259 VAL B O 1
ATOM 4483 N N . SER B 1 242 ? 13.428 33.554 84.376 1.00 45.02 260 SER B N 1
ATOM 4484 C CA . SER B 1 242 ? 13.271 32.098 84.572 1.00 44.61 260 SER B CA 1
ATOM 4485 C C . SER B 1 242 ? 12.268 31.442 83.596 1.00 43.66 260 SER B C 1
ATOM 4486 O O . SER B 1 242 ? 11.175 31.004 84.002 1.00 43.49 260 SER B O 1
ATOM 4489 N N . PRO B 1 243 ? 12.656 31.335 82.323 1.00 42.19 261 PRO B N 1
ATOM 4490 C CA . PRO B 1 243 ? 11.749 30.843 81.286 1.00 41.14 261 PRO B CA 1
ATOM 4491 C C . PRO B 1 243 ? 11.563 29.330 81.317 1.00 39.90 261 PRO B C 1
ATOM 4492 O O . PRO B 1 243 ? 12.464 28.590 81.733 1.00 39.99 261 PRO B O 1
ATOM 4496 N N . GLU B 1 244 ? 10.387 28.892 80.887 1.00 38.82 262 GLU B N 1
ATOM 4497 C CA . GLU B 1 244 ? 10.149 27.492 80.520 1.00 38.52 262 GLU B CA 1
ATOM 4498 C C . GLU B 1 244 ? 10.640 27.294 79.081 1.00 37.16 262 GLU B C 1
ATOM 4499 O O . GLU B 1 244 ? 10.786 28.270 78.335 1.00 36.16 262 GLU B O 1
ATOM 4505 N N . LEU B 1 245 ? 10.861 26.037 78.690 1.00 35.94 263 LEU B N 1
ATOM 4506 C CA . LEU B 1 245 ? 11.270 25.703 77.324 1.00 34.93 263 LEU B CA 1
ATOM 4507 C C . LEU B 1 245 ? 10.277 26.253 76.315 1.00 34.56 263 LEU B C 1
ATOM 4508 O O . LEU B 1 245 ? 10.659 26.783 75.265 1.00 33.88 263 LEU B O 1
ATOM 4513 N N . GLY B 1 246 ? 8.989 26.148 76.658 1.00 34.10 264 GLY B N 1
ATOM 4514 C CA . GLY B 1 246 ? 7.926 26.717 75.849 1.00 32.92 264 GLY B CA 1
ATOM 4515 C C . GLY B 1 246 ? 8.015 28.211 75.638 1.00 32.81 264 GLY B C 1
ATOM 4516 O O . GLY B 1 246 ? 7.360 28.727 74.738 1.00 32.55 264 GLY B O 1
ATOM 4517 N N . ASP B 1 247 ? 8.827 28.911 76.439 1.00 32.29 265 ASP B N 1
ATOM 4518 C CA . ASP B 1 247 ? 8.986 30.355 76.285 1.00 32.55 265 ASP B CA 1
ATOM 4519 C C . ASP B 1 247 ? 10.137 30.726 75.347 1.00 32.41 265 ASP B C 1
ATOM 4520 O O . ASP B 1 247 ? 10.369 31.903 75.094 1.00 32.01 265 ASP B O 1
ATOM 4525 N N . THR B 1 248 ? 10.867 29.725 74.854 1.00 31.67 266 THR B N 1
ATOM 4526 C CA . THR B 1 248 ? 12.082 29.981 74.077 1.00 30.25 266 THR B CA 1
ATOM 4527 C C . THR B 1 248 ? 11.884 29.703 72.596 1.00 30.66 266 THR B C 1
ATOM 4528 O O . THR B 1 248 ? 10.832 29.219 72.174 1.00 30.07 266 THR B O 1
ATOM 4532 N N . LEU B 1 249 ? 12.921 29.989 71.817 1.00 29.26 267 LEU B N 1
ATOM 4533 C CA . LEU B 1 249 ? 12.932 29.671 70.403 1.00 29.24 267 LEU B CA 1
ATOM 4534 C C . LEU B 1 249 ? 12.954 28.174 70.115 1.00 28.96 267 LEU B C 1
ATOM 4535 O O . LEU B 1 249 ? 12.598 27.750 69.024 1.00 28.61 267 LEU B O 1
ATOM 4540 N N . PHE B 1 250 ? 13.395 27.380 71.078 1.00 29.23 268 PHE B N 1
ATOM 4541 C CA . PHE B 1 250 ? 13.522 25.944 70.862 1.00 29.96 268 PHE B CA 1
ATOM 4542 C C . PHE B 1 250 ? 12.149 25.248 70.659 1.00 31.07 268 PHE B C 1
ATOM 4543 O O . PHE B 1 250 ? 12.052 24.277 69.904 1.00 30.97 268 PHE B O 1
ATOM 4551 N N . ALA B 1 251 ? 11.101 25.784 71.292 1.00 31.47 269 ALA B N 1
ATOM 4552 C CA . ALA B 1 251 ? 9.791 25.122 71.329 1.00 32.54 269 ALA B CA 1
ATOM 4553 C C . ALA B 1 251 ? 9.132 25.000 69.961 1.00 33.35 269 ALA B C 1
ATOM 4554 O O . ALA B 1 251 ? 8.475 24.004 69.665 1.00 33.72 269 ALA B O 1
ATOM 4556 N N . LEU B 1 252 ? 9.327 26.003 69.124 1.00 34.36 270 LEU B N 1
ATOM 4557 C CA . LEU B 1 252 ? 8.756 25.985 67.792 1.00 35.45 270 LEU B CA 1
ATOM 4558 C C . LEU B 1 252 ? 9.308 24.876 66.856 1.00 35.07 270 LEU B C 1
ATOM 4559 O O . LEU B 1 252 ? 8.739 24.632 65.779 1.00 34.46 270 LEU B O 1
ATOM 4564 N N . PHE B 1 253 ? 10.399 24.230 67.269 1.00 34.68 271 PHE B N 1
ATOM 4565 C CA . PHE B 1 253 ? 10.994 23.124 66.500 1.00 35.31 271 PHE B CA 1
ATOM 4566 C C . PHE B 1 253 ? 10.461 21.720 66.852 1.00 36.55 271 PHE B C 1
ATOM 4567 O O . PHE B 1 253 ? 10.781 20.738 66.172 1.00 36.33 271 PHE B O 1
ATOM 4575 N N . LYS B 1 254 ? 9.640 21.616 67.899 1.00 38.19 272 LYS B N 1
ATOM 4576 C CA . LYS B 1 254 ? 9.011 20.334 68.219 1.00 39.56 272 LYS B CA 1
ATOM 4577 C C . LYS B 1 254 ? 7.723 20.226 67.428 1.00 40.56 272 LYS B C 1
ATOM 4578 O O . LYS B 1 254 ? 6.645 20.295 68.006 1.00 41.07 272 LYS B O 1
ATOM 4584 N N . THR B 1 255 ? 7.859 20.117 66.103 1.00 41.53 273 THR B N 1
ATOM 4585 C CA . THR B 1 255 ? 6.749 19.934 65.170 1.00 42.90 273 THR B CA 1
ATOM 4586 C C . THR B 1 255 ? 6.878 18.619 64.421 1.00 43.21 273 THR B C 1
ATOM 4587 O O . THR B 1 255 ? 7.980 18.078 64.269 1.00 42.08 273 THR B O 1
ATOM 4591 N N . GLN B 1 256 ? 5.734 18.153 63.910 1.00 43.94 274 GLN B N 1
ATOM 4592 C CA . GLN B 1 256 ? 5.630 16.915 63.138 1.00 44.75 274 GLN B CA 1
ATOM 4593 C C . GLN B 1 256 ? 6.634 16.799 61.994 1.00 44.22 274 GLN B C 1
ATOM 4594 O O . GLN B 1 256 ? 7.212 15.738 61.792 1.00 44.41 274 GLN B O 1
ATOM 4600 N N . GLU B 1 257 ? 6.848 17.892 61.268 1.00 44.52 275 GLU B N 1
ATOM 4601 C CA . GLU B 1 257 ? 7.809 17.935 60.164 1.00 45.56 275 GLU B CA 1
ATOM 4602 C C . GLU B 1 257 ? 9.211 17.435 60.512 1.00 44.82 275 GLU B C 1
ATOM 4603 O O . GLU B 1 257 ? 9.948 17.029 59.612 1.00 45.43 275 GLU B O 1
ATOM 4609 N N . LEU B 1 258 ? 9.577 17.464 61.795 1.00 43.62 276 LEU B N 1
ATOM 4610 C CA . LEU B 1 258 ? 10.949 17.146 62.217 1.00 42.78 276 LEU B CA 1
ATOM 4611 C C . LEU B 1 258 ? 11.047 15.885 63.063 1.00 43.07 276 LEU B C 1
ATOM 4612 O O . LEU B 1 258 ? 12.153 15.496 63.496 1.00 42.49 276 LEU B O 1
ATOM 4617 N N . LEU B 1 259 ? 9.901 15.240 63.286 1.00 43.14 277 LEU B N 1
ATOM 4618 C CA . LEU B 1 259 ? 9.848 14.027 64.104 1.00 44.06 277 LEU B CA 1
ATOM 4619 C C . LEU B 1 259 ? 9.671 12.782 63.243 1.00 44.49 277 LEU B C 1
ATOM 4620 O O . LEU B 1 259 ? 9.029 12.829 62.192 1.00 44.44 277 LEU B O 1
ATOM 4625 N N . ASP B 1 260 ? 10.240 11.668 63.687 1.00 45.62 278 ASP B N 1
ATOM 4626 C CA . ASP B 1 260 ? 9.957 10.390 63.041 1.00 46.93 278 ASP B CA 1
ATOM 4627 C C . ASP B 1 260 ? 8.497 9.985 63.332 1.00 47.93 278 ASP B C 1
ATOM 4628 O O . ASP B 1 260 ? 7.744 10.750 63.928 1.00 47.99 278 ASP B O 1
ATOM 4633 N N . ASP B 1 261 ? 8.096 8.804 62.884 1.00 49.33 279 ASP B N 1
ATOM 4634 C CA . ASP B 1 261 ? 6.728 8.323 63.067 1.00 50.44 279 ASP B CA 1
ATOM 4635 C C . ASP B 1 261 ? 6.422 8.023 64.539 1.00 50.45 279 ASP B C 1
ATOM 4636 O O . ASP B 1 261 ? 5.270 8.098 64.973 1.00 50.80 279 ASP B O 1
ATOM 4641 N N . ARG B 1 262 ? 7.469 7.701 65.299 1.00 50.26 280 ARG B N 1
ATOM 4642 C CA . ARG B 1 262 ? 7.369 7.449 66.729 1.00 49.78 280 ARG B CA 1
ATOM 4643 C C . ARG B 1 262 ? 7.302 8.765 67.534 1.00 48.91 280 ARG B C 1
ATOM 4644 O O . ARG B 1 262 ? 7.086 8.749 68.755 1.00 49.19 280 ARG B O 1
ATOM 4652 N N . GLY B 1 263 ? 7.460 9.894 66.839 1.00 47.31 281 GLY B N 1
ATOM 4653 C CA . GLY B 1 263 ? 7.383 11.220 67.441 1.00 45.20 281 GLY B CA 1
ATOM 4654 C C . GLY B 1 263 ? 8.680 11.730 68.048 1.00 43.42 281 GLY B C 1
ATOM 4655 O O . GLY B 1 263 ? 8.671 12.701 68.812 1.00 43.19 281 GLY B O 1
ATOM 4656 N N . VAL B 1 264 ? 9.786 11.057 67.733 1.00 41.67 282 VAL B N 1
ATOM 4657 C CA . VAL B 1 264 ? 11.110 11.443 68.217 1.00 40.15 282 VAL B CA 1
ATOM 4658 C C . VAL B 1 264 ? 11.763 12.311 67.149 1.00 38.50 282 VAL B C 1
ATOM 4659 O O . VAL B 1 264 ? 11.762 11.950 65.975 1.00 38.05 282 VAL B O 1
ATOM 4663 N N . ILE B 1 265 ? 12.313 13.456 67.555 1.00 37.34 283 ILE B N 1
ATOM 4664 C CA . ILE B 1 265 ? 13.027 14.339 66.629 1.00 35.14 283 ILE B CA 1
ATOM 4665 C C . ILE B 1 265 ? 14.149 13.573 65.927 1.00 34.38 283 ILE B C 1
ATOM 4666 O O . ILE B 1 265 ? 14.845 12.783 66.545 1.00 33.70 283 ILE B O 1
ATOM 4671 N N . LEU B 1 266 ? 14.308 13.801 64.632 1.00 34.42 284 LEU B N 1
ATOM 4672 C CA . LEU B 1 266 ? 15.413 13.186 63.894 1.00 34.93 284 LEU B CA 1
ATOM 4673 C C . LEU B 1 266 ? 16.744 13.737 64.419 1.00 34.98 284 LEU B C 1
ATOM 4674 O O . LEU B 1 266 ? 16.835 14.902 64.812 1.00 34.28 284 LEU B O 1
ATOM 4679 N N . GLU B 1 267 ? 17.755 12.876 64.457 1.00 34.75 285 GLU B N 1
AT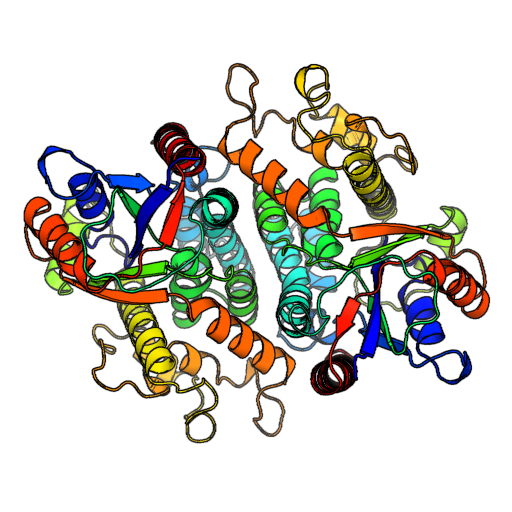OM 4680 C CA . GLU B 1 267 ? 19.054 13.260 64.944 1.00 35.28 285 GLU B CA 1
ATOM 4681 C C . GLU B 1 267 ? 19.624 14.452 64.186 1.00 34.14 285 GLU B C 1
ATOM 4682 O O . GLU B 1 267 ? 20.223 15.327 64.796 1.00 34.55 285 GLU B O 1
ATOM 4688 N N . VAL B 1 268 ? 19.391 14.522 62.876 1.00 33.08 286 VAL B N 1
ATOM 4689 C CA . VAL B 1 268 ? 19.905 15.641 62.092 1.00 32.36 286 VAL B CA 1
ATOM 4690 C C . VAL B 1 268 ? 19.268 16.986 62.523 1.00 31.56 286 VAL B C 1
ATOM 4691 O O . VAL B 1 268 ? 19.933 18.034 62.518 1.00 29.20 286 VAL B O 1
ATOM 4698 N N . HIS B 1 269 ? 17.991 16.943 62.918 1.00 30.32 287 HIS B N 1
ATOM 4699 C CA . HIS B 1 269 ? 17.327 18.152 63.359 1.00 29.30 287 HIS B CA 1
ATOM 4700 C C . HIS B 1 269 ? 17.782 18.492 64.777 1.00 28.23 287 HIS B C 1
ATOM 4701 O O . HIS B 1 269 ? 17.933 19.661 65.109 1.00 29.19 287 HIS B O 1
ATOM 4708 N N . ALA B 1 270 ? 17.995 17.473 65.613 1.00 27.62 288 ALA B N 1
ATOM 4709 C CA . ALA B 1 270 ? 18.598 17.675 66.935 1.00 26.05 288 ALA B CA 1
ATOM 4710 C C . ALA B 1 270 ? 19.957 18.379 66.819 1.00 25.88 288 ALA B C 1
ATOM 4711 O O . ALA B 1 270 ? 20.260 19.263 67.605 1.00 25.35 288 ALA B O 1
ATOM 4713 N N . TRP B 1 271 ? 20.756 17.991 65.822 1.00 25.50 289 TRP B N 1
ATOM 4714 C CA . TRP B 1 271 ? 22.046 18.654 65.566 1.00 25.29 289 TRP B CA 1
ATOM 4715 C C . TRP B 1 271 ? 21.853 20.130 65.267 1.00 24.64 289 TRP B C 1
ATOM 4716 O O . TRP B 1 271 ? 22.641 20.958 65.712 1.00 25.09 289 TRP B O 1
ATOM 4727 N N . ALA B 1 272 ? 20.805 20.464 64.526 1.00 25.07 290 ALA B N 1
ATOM 4728 C CA . ALA B 1 272 ? 20.554 21.857 64.162 1.00 25.74 290 ALA B CA 1
ATOM 4729 C C . ALA B 1 272 ? 20.204 22.708 65.394 1.00 26.14 290 ALA B C 1
ATOM 4730 O O . ALA B 1 272 ? 20.581 23.871 65.447 1.00 25.90 290 ALA B O 1
ATOM 4732 N N . LEU B 1 273 ? 19.494 22.119 66.363 1.00 26.93 291 LEU B N 1
ATOM 4733 C CA . LEU B 1 273 ? 19.226 22.776 67.650 1.00 27.13 291 LEU B CA 1
ATOM 4734 C C . LEU B 1 273 ? 20.462 22.903 68.518 1.00 26.80 291 LEU B C 1
ATOM 4735 O O . LEU B 1 273 ? 20.617 23.908 69.207 1.00 26.29 291 LEU B O 1
ATOM 4740 N N . ASP B 1 274 ? 21.295 21.868 68.545 1.00 25.44 292 ASP B N 1
ATOM 4741 C CA . ASP B 1 274 ? 22.583 21.973 69.240 1.00 26.16 292 ASP B CA 1
ATOM 4742 C C . ASP B 1 274 ? 23.388 23.149 68.716 1.00 25.01 292 ASP B C 1
ATOM 4743 O O . ASP B 1 274 ? 24.020 23.883 69.502 1.00 27.03 292 ASP B O 1
ATOM 4748 N N . ALA B 1 275 ? 23.394 23.317 67.395 1.00 24.66 293 ALA B N 1
ATOM 4749 C CA . ALA B 1 275 ? 24.227 24.327 66.755 1.00 24.23 293 ALA B CA 1
ATOM 4750 C C . ALA B 1 275 ? 23.701 25.692 67.139 1.00 24.44 293 ALA B C 1
ATOM 4751 O O . ALA B 1 275 ? 24.475 26.595 67.494 1.00 22.12 293 ALA B O 1
ATOM 4753 N N . LEU B 1 276 ? 22.379 25.834 67.039 1.00 23.85 294 LEU B N 1
ATOM 4754 C CA . LEU B 1 276 ? 21.711 27.061 67.463 1.00 25.55 294 LEU B CA 1
ATOM 4755 C C . LEU B 1 276 ? 22.072 27.421 68.916 1.00 25.61 294 LEU B C 1
ATOM 4756 O O . LEU B 1 276 ? 22.480 28.559 69.209 1.00 25.84 294 LEU B O 1
ATOM 4761 N N . MET B 1 277 ? 21.947 26.437 69.814 1.00 26.56 295 MET B N 1
ATOM 4762 C CA . MET B 1 277 ? 22.285 26.605 71.210 1.00 26.70 295 MET B CA 1
ATOM 4763 C C . MET B 1 277 ? 23.734 27.084 71.385 1.00 27.19 295 MET B C 1
ATOM 4764 O O . MET B 1 277 ? 23.983 28.080 72.079 1.00 27.26 295 MET B O 1
ATOM 4769 N N . LEU B 1 278 ? 24.684 26.393 70.753 1.00 27.51 296 LEU B N 1
ATOM 4770 C CA . LEU B 1 278 ? 26.102 26.755 70.845 1.00 27.76 296 LEU B CA 1
ATOM 4771 C C . LEU B 1 278 ? 26.367 28.177 70.305 1.00 28.10 296 LEU B C 1
ATOM 4772 O O . LEU B 1 278 ? 27.178 28.928 70.867 1.00 27.97 296 LEU B O 1
ATOM 4777 N N . LYS B 1 279 ? 25.702 28.541 69.212 1.00 26.36 297 LYS B N 1
ATOM 4778 C CA . LYS B 1 279 ? 26.014 29.824 68.569 1.00 27.05 297 LYS B CA 1
ATOM 4779 C C . LYS B 1 279 ? 25.580 31.029 69.399 1.00 26.85 297 LYS B C 1
ATOM 4780 O O . LYS B 1 279 ? 26.170 32.102 69.287 1.00 27.21 297 LYS B O 1
ATOM 4786 N N . LEU B 1 280 ? 24.544 30.832 70.211 1.00 27.51 298 LEU B N 1
ATOM 4787 C CA . LEU B 1 280 ? 23.977 31.877 71.069 1.00 28.13 298 LEU B CA 1
ATOM 4788 C C . LEU B 1 280 ? 24.671 31.995 72.415 1.00 28.95 298 LEU B C 1
ATOM 4789 O O . LEU B 1 280 ? 24.458 32.971 73.136 1.00 27.86 298 LEU B O 1
ATOM 4794 N N . ARG B 1 281 ? 25.531 31.017 72.718 1.00 30.71 299 ARG B N 1
ATOM 4795 C CA . ARG B 1 281 ? 26.238 30.912 73.998 1.00 32.97 299 ARG B CA 1
ATOM 4796 C C . ARG B 1 281 ? 26.935 32.173 74.438 1.00 32.09 299 ARG B C 1
ATOM 4797 O O . ARG B 1 281 ? 26.802 32.574 75.591 1.00 32.77 299 ARG B O 1
ATOM 4805 N N . ASN B 1 282 ? 27.659 32.805 73.526 1.00 32.19 300 ASN B N 1
ATOM 4806 C CA . ASN B 1 282 ? 28.483 33.976 73.852 1.00 31.87 300 ASN B CA 1
ATOM 4807 C C . ASN B 1 282 ? 27.751 35.319 73.742 1.00 32.36 300 ASN B C 1
ATOM 4808 O O . ASN B 1 282 ? 28.385 36.374 73.665 1.00 32.74 300 ASN B O 1
ATOM 4813 N N . LEU B 1 283 ? 26.425 35.289 73.706 1.00 31.28 301 LEU B N 1
ATOM 4814 C CA . LEU B 1 283 ? 25.672 36.536 73.755 1.00 30.99 301 LEU B CA 1
ATOM 4815 C C . LEU B 1 283 ? 25.147 36.787 75.166 1.00 30.73 301 LEU B C 1
ATOM 4816 O O . LEU B 1 283 ? 24.198 36.142 75.636 1.00 30.90 301 LEU B O 1
ATOM 4821 N N . ASN B 1 284 ? 25.812 37.706 75.852 1.00 30.16 302 ASN B N 1
ATOM 4822 C CA . ASN B 1 284 ? 25.337 38.261 77.106 1.00 30.17 302 ASN B CA 1
ATOM 4823 C C . ASN B 1 284 ? 24.085 39.073 76.778 1.00 28.92 302 ASN B C 1
ATOM 4824 O O . ASN B 1 284 ? 24.165 40.037 76.040 1.00 28.40 302 ASN B O 1
ATOM 4829 N N . VAL B 1 285 ? 22.936 38.688 77.322 1.00 28.56 303 VAL B N 1
ATOM 4830 C CA . VAL B 1 285 ? 21.656 39.300 76.937 1.00 28.98 303 VAL B CA 1
ATOM 4831 C C . VAL B 1 285 ? 21.103 40.354 77.930 1.00 28.90 303 VAL B C 1
ATOM 4832 O O . VAL B 1 285 ? 21.138 40.169 79.143 1.00 28.04 303 VAL B O 1
ATOM 4836 N N . PHE B 1 286 ? 20.564 41.429 77.362 1.00 29.35 304 PHE B N 1
ATOM 4837 C CA . PHE B 1 286 ? 20.011 42.549 78.079 1.00 30.16 304 PHE B CA 1
ATOM 4838 C C . PHE B 1 286 ? 18.795 43.016 77.293 1.00 31.51 304 PHE B C 1
ATOM 4839 O O . PHE B 1 286 ? 18.666 42.757 76.088 1.00 31.56 304 PHE B O 1
ATOM 4847 N N . SER B 1 287 ? 17.911 43.719 77.979 1.00 32.06 305 SER B N 1
ATOM 4848 C CA . SER B 1 287 ? 16.814 44.401 77.314 1.00 33.53 305 SER B CA 1
ATOM 4849 C C . SER B 1 287 ? 16.755 45.851 77.791 1.00 34.11 305 SER B C 1
ATOM 4850 O O . SER B 1 287 ? 17.171 46.171 78.920 1.00 34.68 305 SER B O 1
ATOM 4853 N N . ALA B 1 288 ? 16.272 46.721 76.919 1.00 34.58 306 ALA B N 1
ATOM 4854 C CA . ALA B 1 288 ? 16.200 48.151 77.186 1.00 35.84 306 ALA B CA 1
ATOM 4855 C C . ALA B 1 288 ? 14.876 48.694 76.657 1.00 36.59 306 ALA B C 1
ATOM 4856 O O . ALA B 1 288 ? 14.509 48.482 75.498 1.00 36.84 306 ALA B O 1
ATOM 4858 N N . ASP B 1 289 ? 14.148 49.378 77.528 1.00 37.84 307 ASP B N 1
ATOM 4859 C CA . ASP B 1 289 ? 12.937 50.065 77.106 1.00 38.71 307 ASP B CA 1
ATOM 4860 C C . ASP B 1 289 ? 13.255 51.389 76.440 1.00 38.43 307 ASP B C 1
ATOM 4861 O O . ASP B 1 289 ? 13.996 52.208 76.983 1.00 38.54 307 ASP B O 1
ATOM 4866 N N . LEU B 1 290 ? 12.676 51.604 75.267 1.00 38.71 308 LEU B N 1
ATOM 4867 C CA . LEU B 1 290 ? 12.960 52.796 74.482 1.00 38.65 308 LEU B CA 1
ATOM 4868 C C . LEU B 1 290 ? 11.821 53.843 74.502 1.00 39.55 308 LEU B C 1
ATOM 4869 O O . LEU B 1 290 ? 11.651 54.599 73.537 1.00 39.11 308 LEU B O 1
ATOM 4874 N N . SER B 1 291 ? 11.045 53.888 75.583 1.00 40.83 309 SER B N 1
ATOM 4875 C CA . SER B 1 291 ? 9.907 54.833 75.656 1.00 42.06 309 SER B CA 1
ATOM 4876 C C . SER B 1 291 ? 10.313 56.291 75.922 1.00 42.91 309 SER B C 1
ATOM 4877 O O . SER B 1 291 ? 9.485 57.200 75.813 1.00 43.76 309 SER B O 1
ATOM 4880 N N . GLY B 1 292 ? 11.582 56.523 76.244 1.00 43.56 310 GLY B N 1
ATOM 4881 C CA . GLY B 1 292 ? 12.077 57.884 76.379 1.00 44.21 310 GLY B CA 1
ATOM 4882 C C . GLY B 1 292 ? 12.396 58.580 75.060 1.00 44.79 310 GLY B C 1
ATOM 4883 O O . GLY B 1 292 ? 12.075 58.074 73.977 1.00 44.91 310 GLY B O 1
ATOM 4884 N N . THR B 1 293 ? 13.030 59.754 75.163 1.00 44.74 311 THR B N 1
ATOM 4885 C CA . THR B 1 293 ? 13.535 60.504 74.011 1.00 44.53 311 THR B CA 1
ATOM 4886 C C . THR B 1 293 ? 14.808 59.823 73.491 1.00 44.28 311 THR B C 1
ATOM 4887 O O . THR B 1 293 ? 15.380 58.989 74.191 1.00 43.66 311 THR B O 1
ATOM 4891 N N . PRO B 1 294 ? 15.251 60.159 72.278 1.00 43.88 312 PRO B N 1
ATOM 4892 C CA . PRO B 1 294 ? 16.529 59.637 71.775 1.00 43.66 312 PRO B CA 1
ATOM 4893 C C . PRO B 1 294 ? 17.659 59.758 72.815 1.00 43.05 312 PRO B C 1
ATOM 4894 O O . PRO B 1 294 ? 18.374 58.770 73.028 1.00 42.81 312 PRO B O 1
ATOM 4898 N N . ARG B 1 295 ? 17.790 60.919 73.470 1.00 41.92 313 ARG B N 1
ATOM 4899 C CA . ARG B 1 295 ? 18.788 61.102 74.527 1.00 40.92 313 ARG B CA 1
ATOM 4900 C C . ARG B 1 295 ? 18.545 60.153 75.708 1.00 40.18 313 ARG B C 1
ATOM 4901 O O . ARG B 1 295 ? 19.471 59.515 76.193 1.00 39.77 313 ARG B O 1
ATOM 4903 N N . GLN B 1 296 ? 17.301 60.054 76.153 1.00 39.63 314 GLN B N 1
ATOM 4904 C CA . GLN B 1 296 ? 16.947 59.145 77.250 1.00 40.34 314 GLN B CA 1
ATOM 4905 C C . GLN B 1 296 ? 17.236 57.676 76.936 1.00 39.70 314 GLN B C 1
ATOM 4906 O O . GLN B 1 296 ? 17.759 56.946 77.790 1.00 39.72 314 GLN B O 1
ATOM 4912 N N . CYS B 1 297 ? 16.903 57.268 75.707 1.00 38.63 315 CYS B N 1
ATOM 4913 C CA . CYS B 1 297 ? 17.149 55.912 75.221 1.00 38.79 315 CYS B CA 1
ATOM 4914 C C . CYS B 1 297 ? 18.624 55.559 75.238 1.00 37.86 315 CYS B C 1
ATOM 4915 O O . CYS B 1 297 ? 18.992 54.501 75.748 1.00 38.19 315 CYS B O 1
ATOM 4918 N N . ALA B 1 298 ? 19.460 56.434 74.681 1.00 36.76 316 ALA B N 1
ATOM 4919 C CA . ALA B 1 298 ? 20.904 56.211 74.677 1.00 36.70 316 ALA B CA 1
ATOM 4920 C C . ALA B 1 298 ? 21.428 56.081 76.098 1.00 36.44 316 ALA B C 1
ATOM 4921 O O . ALA B 1 298 ? 22.254 55.219 76.369 1.00 36.44 316 ALA B O 1
ATOM 4923 N N . ALA B 1 299 ? 20.905 56.911 77.005 1.00 36.45 317 ALA B N 1
ATOM 4924 C CA . ALA B 1 299 ? 21.277 56.859 78.413 1.00 36.05 317 ALA B CA 1
ATOM 4925 C C . ALA B 1 299 ? 20.918 55.509 79.054 1.00 36.05 317 ALA B C 1
ATOM 4926 O O . ALA B 1 299 ? 21.720 54.935 79.806 1.00 35.83 317 ALA B O 1
ATOM 4928 N N . VAL B 1 300 ? 19.722 55.005 78.751 1.00 35.27 318 VAL B N 1
ATOM 4929 C CA . VAL B 1 300 ? 19.306 53.679 79.208 1.00 35.13 318 VAL B CA 1
ATOM 4930 C C . VAL B 1 300 ? 20.288 52.582 78.737 1.00 34.37 318 VAL B C 1
ATOM 4931 O O . VAL B 1 300 ? 20.710 51.728 79.530 1.00 33.94 318 VAL B O 1
ATOM 4935 N N . VAL B 1 301 ? 20.671 52.625 77.464 1.00 33.82 319 VAL B N 1
ATOM 4936 C CA . VAL B 1 301 ? 21.609 51.623 76.938 1.00 34.19 319 VAL B CA 1
ATOM 4937 C C . VAL B 1 301 ? 22.979 51.793 77.590 1.00 34.41 319 VAL B C 1
ATOM 4938 O O . VAL B 1 301 ? 23.604 50.819 77.983 1.00 34.21 319 VAL B O 1
ATOM 4942 N N . GLU B 1 302 ? 23.408 53.037 77.769 1.00 35.44 320 GLU B N 1
ATOM 4943 C CA . GLU B 1 302 ? 24.724 53.312 78.352 1.00 36.44 320 GLU B CA 1
ATOM 4944 C C . GLU B 1 302 ? 24.808 52.863 79.807 1.00 36.37 320 GLU B C 1
ATOM 4945 O O . GLU B 1 302 ? 25.873 52.407 80.272 1.00 36.58 320 GLU B O 1
ATOM 4951 N N . SER B 1 303 ? 23.682 52.923 80.511 1.00 35.73 321 SER B N 1
ATOM 4952 C CA . SER B 1 303 ? 23.656 52.450 81.892 1.00 35.95 321 SER B CA 1
ATOM 4953 C C . SER B 1 303 ? 23.993 50.956 81.977 1.00 35.09 321 SER B C 1
ATOM 4954 O O . SER B 1 303 ? 24.373 50.456 83.051 1.00 34.90 321 SER B O 1
ATOM 4957 N N . LEU B 1 304 ? 23.892 50.252 80.841 1.00 33.99 322 LEU B N 1
ATOM 4958 C CA . LEU B 1 304 ? 24.146 48.807 80.802 1.00 33.56 322 LEU B CA 1
ATOM 4959 C C . LEU B 1 304 ? 25.617 48.465 80.624 1.00 32.93 322 LEU B C 1
ATOM 4960 O O . LEU B 1 304 ? 26.054 47.391 81.011 1.00 33.63 322 LEU B O 1
ATOM 4965 N N . LEU B 1 305 ? 26.388 49.373 80.038 1.00 32.47 323 LEU B N 1
ATOM 4966 C CA . LEU B 1 305 ? 27.816 49.129 79.800 1.00 32.31 323 LEU B CA 1
ATOM 4967 C C . LEU B 1 305 ? 28.621 48.484 80.944 1.00 31.87 323 LEU B C 1
ATOM 4968 O O . LEU B 1 305 ? 29.342 47.505 80.699 1.00 31.75 323 LEU B O 1
ATOM 4973 N N . PRO B 1 306 ? 28.495 48.984 82.185 1.00 31.42 324 PRO B N 1
ATOM 4974 C CA . PRO B 1 306 ? 29.243 48.393 83.308 1.00 31.25 324 PRO B CA 1
ATOM 4975 C C . PRO B 1 306 ? 28.870 46.941 83.582 1.00 30.81 324 PRO B C 1
ATOM 4976 O O . PRO B 1 306 ? 29.633 46.241 84.251 1.00 31.13 324 PRO B O 1
ATOM 4980 N N . LEU B 1 307 ? 27.733 46.488 83.061 1.00 30.31 325 LEU B N 1
ATOM 4981 C CA . LEU B 1 307 ? 27.320 45.093 83.204 1.00 30.53 325 LEU B CA 1
ATOM 4982 C C . LEU B 1 307 ? 27.803 44.183 82.072 1.00 30.08 325 LEU B C 1
ATOM 4983 O O . LEU B 1 307 ? 27.593 42.968 82.104 1.00 30.47 325 LEU B O 1
ATOM 4988 N N . MET B 1 308 ? 28.403 44.767 81.049 1.00 29.47 326 MET B N 1
ATOM 4989 C CA . MET B 1 308 ? 28.619 44.029 79.813 1.00 29.16 326 MET B CA 1
ATOM 4990 C C . MET B 1 308 ? 29.973 43.361 79.764 1.00 28.91 326 MET B C 1
ATOM 4991 O O . MET B 1 308 ? 30.895 43.765 80.476 1.00 29.04 326 MET B O 1
ATOM 4996 N N . SER B 1 309 ? 30.099 42.358 78.901 1.00 28.50 327 SER B N 1
ATOM 4997 C CA . SER B 1 309 ? 31.399 41.731 78.662 1.00 28.63 327 SER B CA 1
ATOM 4998 C C . SER B 1 309 ? 32.234 42.661 77.822 1.00 28.03 327 SER B C 1
ATOM 4999 O O . SER B 1 309 ? 31.713 43.300 76.894 1.00 27.92 327 SER B O 1
ATOM 5002 N N . SER B 1 310 ? 33.530 42.704 78.149 1.00 28.35 328 SER B N 1
ATOM 5003 C CA . SER B 1 310 ? 34.556 43.359 77.350 1.00 28.22 328 SER B CA 1
ATOM 5004 C C . SER B 1 310 ? 35.614 42.346 76.953 1.00 28.51 328 SER B C 1
ATOM 5005 O O . SER B 1 310 ? 35.815 41.336 77.641 1.00 28.83 328 SER B O 1
ATOM 5008 N N . THR B 1 311 ? 36.286 42.616 75.835 1.00 28.97 329 THR B N 1
ATOM 5009 C CA . THR B 1 311 ? 37.380 41.790 75.354 1.00 29.85 329 THR B CA 1
ATOM 5010 C C . THR B 1 311 ? 38.653 42.655 75.326 1.00 30.92 329 THR B C 1
ATOM 5011 O O . THR B 1 311 ? 38.574 43.882 75.404 1.00 30.43 329 THR B O 1
ATOM 5015 N N . LEU B 1 312 ? 39.816 42.015 75.235 1.00 32.50 330 LEU B N 1
ATOM 5016 C CA . LEU B 1 312 ? 41.074 42.749 75.087 1.00 34.34 330 LEU B CA 1
ATOM 5017 C C . LEU B 1 312 ? 41.608 42.594 73.674 1.00 35.49 330 LEU B C 1
ATOM 5018 O O . LEU B 1 312 ? 41.925 41.492 73.229 1.00 35.79 330 LEU B O 1
ATOM 5023 N N . SER B 1 313 ? 41.683 43.713 72.972 1.00 37.14 331 SER B N 1
ATOM 5024 C CA . SER B 1 313 ? 42.141 43.765 71.596 1.00 38.69 331 SER B CA 1
ATOM 5025 C C . SER B 1 313 ? 43.446 44.567 71.562 1.00 39.87 331 SER B C 1
ATOM 5026 O O . SER B 1 313 ? 43.752 45.263 72.516 1.00 40.07 331 SER B O 1
ATOM 5029 N N . ASP B 1 314 ? 44.219 44.444 70.486 1.00 41.52 332 ASP B N 1
ATOM 5030 C CA . ASP B 1 314 ? 45.425 45.269 70.319 1.00 43.25 332 ASP B CA 1
ATOM 5031 C C . ASP B 1 314 ? 45.105 46.541 69.530 1.00 43.64 332 ASP B C 1
ATOM 5032 O O . ASP B 1 314 ? 44.019 46.660 68.938 1.00 43.07 332 ASP B O 1
ATOM 5037 N N . PHE B 1 315 ? 46.048 47.487 69.521 1.00 44.24 333 PHE B N 1
ATOM 5038 C CA . PHE B 1 315 ? 45.848 48.791 68.869 1.00 44.37 333 PHE B CA 1
ATOM 5039 C C . PHE B 1 315 ? 45.519 48.693 67.379 1.00 43.47 333 PHE B C 1
ATOM 5040 O O . PHE B 1 315 ? 44.655 49.429 66.889 1.00 43.99 333 PHE B O 1
ATOM 5048 N N . ASP B 1 316 ? 46.207 47.805 66.666 1.00 42.24 334 ASP B N 1
ATOM 5049 C CA . ASP B 1 316 ? 45.969 47.613 65.237 1.00 42.01 334 ASP B CA 1
ATOM 5050 C C . ASP B 1 316 ? 44.553 47.078 64.945 1.00 41.14 334 ASP B C 1
ATOM 5051 O O . ASP B 1 316 ? 43.893 47.499 63.976 1.00 40.02 334 ASP B O 1
ATOM 5056 N N . SER B 1 317 ? 44.099 46.145 65.781 1.00 40.00 335 SER B N 1
ATOM 5057 C CA . SER B 1 317 ? 42.775 45.565 65.597 1.00 39.46 335 SER B CA 1
ATOM 5058 C C . SER B 1 317 ? 41.701 46.621 65.836 1.00 38.14 335 SER B C 1
ATOM 5059 O O . SER B 1 317 ? 40.729 46.708 65.084 1.00 38.80 335 SER B O 1
ATOM 5062 N N . ALA B 1 318 ? 41.893 47.447 66.863 1.00 37.32 336 ALA B N 1
ATOM 5063 C CA . ALA B 1 318 ? 40.962 48.532 67.140 1.00 35.93 336 ALA B CA 1
ATOM 5064 C C . ALA B 1 318 ? 40.932 49.546 66.015 1.00 35.65 336 ALA B C 1
ATOM 5065 O O . ALA B 1 318 ? 39.862 50.054 65.667 1.00 34.71 336 ALA B O 1
ATOM 5067 N N . SER B 1 319 ? 42.096 49.829 65.433 1.00 35.39 337 SER B N 1
ATOM 5068 C CA . SER B 1 319 ? 42.188 50.779 64.327 1.00 35.67 337 SER B CA 1
ATOM 5069 C C . SER B 1 319 ? 41.415 50.270 63.105 1.00 34.83 337 SER B C 1
ATOM 5070 O O . SER B 1 319 ? 40.730 51.039 62.426 1.00 34.69 337 SER B O 1
ATOM 5073 N N . ALA B 1 320 ? 41.540 48.973 62.844 1.00 34.21 338 ALA B N 1
ATOM 5074 C CA . ALA B 1 320 ? 40.810 48.312 61.771 1.00 34.14 338 ALA B CA 1
ATOM 5075 C C . ALA B 1 320 ? 39.294 48.320 62.011 1.00 33.64 338 ALA B C 1
ATOM 5076 O O . ALA B 1 320 ? 38.515 48.491 61.065 1.00 33.99 338 ALA B O 1
ATOM 5078 N N . LEU B 1 321 ? 38.871 48.131 63.264 1.00 33.04 339 LEU B N 1
ATOM 5079 C CA . LEU B 1 321 ? 37.444 48.265 63.592 1.00 32.80 339 LEU B CA 1
ATOM 5080 C C . LEU B 1 321 ? 36.965 49.676 63.305 1.00 33.31 339 LEU B C 1
ATOM 5081 O O . LEU B 1 321 ? 35.864 49.862 62.780 1.00 32.51 339 LEU B O 1
ATOM 5086 N N . GLU B 1 322 ? 37.794 50.669 63.642 1.00 34.25 340 GLU B N 1
ATOM 5087 C CA . GLU B 1 322 ? 37.477 52.081 63.365 1.00 35.98 340 GLU B CA 1
ATOM 5088 C C . GLU B 1 322 ? 37.287 52.334 61.857 1.00 35.68 340 GLU B C 1
ATOM 5089 O O . GLU B 1 322 ? 36.324 52.988 61.441 1.00 36.25 340 GLU B O 1
ATOM 5095 N N . ARG B 1 323 ? 38.202 51.806 61.050 1.00 35.03 341 ARG B N 1
ATOM 5096 C CA . ARG B 1 323 ? 38.072 51.858 59.598 1.00 35.34 341 ARG B CA 1
ATOM 5097 C C . ARG B 1 323 ? 36.807 51.144 59.110 1.00 34.62 341 ARG B C 1
ATOM 5098 O O . ARG B 1 323 ? 36.135 51.612 58.200 1.00 34.23 341 ARG B O 1
ATOM 5106 N N . ALA B 1 324 ? 36.485 50.006 59.726 1.00 33.67 342 ALA B N 1
ATOM 5107 C CA . ALA B 1 324 ? 35.350 49.201 59.278 1.00 32.49 342 ALA B CA 1
ATOM 5108 C C . ALA B 1 324 ? 34.014 49.926 59.477 1.00 32.09 342 ALA B C 1
ATOM 5109 O O . ALA B 1 324 ? 33.122 49.843 58.624 1.00 31.69 342 ALA B O 1
ATOM 5111 N N . ALA B 1 325 ? 33.875 50.635 60.599 1.00 31.99 343 ALA B N 1
ATOM 5112 C CA . ALA B 1 325 ? 32.671 51.420 60.850 1.00 32.51 343 ALA B CA 1
ATOM 5113 C C . ALA B 1 325 ? 32.559 52.571 59.824 1.00 33.29 343 ALA B C 1
ATOM 5114 O O . ALA B 1 325 ? 31.474 52.823 59.282 1.00 33.40 343 ALA B O 1
ATOM 5116 N N . ARG B 1 326 ? 33.690 53.230 59.546 1.00 33.90 344 ARG B N 1
ATOM 5117 C CA . ARG B 1 326 ? 33.761 54.305 58.544 1.00 35.45 344 ARG B CA 1
ATOM 5118 C C . ARG B 1 326 ? 33.337 53.792 57.167 1.00 35.01 344 ARG B C 1
ATOM 5119 O O . ARG B 1 326 ? 32.440 54.358 56.527 1.00 35.19 344 ARG B O 1
ATOM 5127 N N . THR B 1 327 ? 33.957 52.698 56.741 1.00 34.46 345 THR B N 1
ATOM 5128 C CA . THR B 1 327 ? 33.625 52.073 55.468 1.00 34.92 345 THR B CA 1
ATOM 5129 C C . THR B 1 327 ? 32.142 51.708 55.392 1.00 34.56 345 THR B C 1
ATOM 5130 O O . THR B 1 327 ? 31.457 52.064 54.426 1.00 33.78 345 THR B O 1
ATOM 5134 N N . PHE B 1 328 ? 31.652 51.023 56.428 1.00 33.93 346 PHE B N 1
ATOM 5135 C CA . PHE B 1 328 ? 30.281 50.516 56.446 1.00 33.65 346 PHE B CA 1
ATOM 5136 C C . PHE B 1 328 ? 29.261 51.654 56.392 1.00 33.66 346 PHE B C 1
ATOM 5137 O O . PHE B 1 328 ? 28.330 51.598 55.608 1.00 33.43 346 PHE B O 1
ATOM 5145 N N . ASN B 1 329 ? 29.455 52.687 57.209 1.00 34.26 347 ASN B N 1
ATOM 5146 C CA . ASN B 1 329 ? 28.586 53.863 57.170 1.00 35.34 347 ASN B CA 1
ATOM 5147 C C . ASN B 1 329 ? 28.578 54.488 55.771 1.00 35.81 347 ASN B C 1
ATOM 5148 O O . ASN B 1 329 ? 27.508 54.800 55.234 1.00 35.62 347 ASN B O 1
ATOM 5153 N N . ALA B 1 330 ? 29.767 54.609 55.178 1.00 36.00 348 ALA B N 1
ATOM 5154 C CA . ALA B 1 330 ? 29.922 55.223 53.857 1.00 36.89 348 ALA B CA 1
ATOM 5155 C C . ALA B 1 330 ? 29.216 54.449 52.750 1.00 37.68 348 ALA B C 1
ATOM 5156 O O . ALA B 1 330 ? 28.542 55.052 51.913 1.00 37.15 348 ALA B O 1
ATOM 5158 N N . GLU B 1 331 ? 29.354 53.119 52.749 1.00 37.67 349 GLU B N 1
ATOM 5159 C CA . GLU B 1 331 ? 28.834 52.319 51.642 1.00 38.38 349 GLU B CA 1
ATOM 5160 C C . GLU B 1 331 ? 27.387 51.893 51.846 1.00 39.29 349 GLU B C 1
ATOM 5161 O O . GLU B 1 331 ? 26.701 51.581 50.878 1.00 39.22 349 GLU B O 1
ATOM 5167 N N . MET B 1 332 ? 26.915 51.885 53.094 1.00 40.36 350 MET B N 1
ATOM 5168 C CA . MET B 1 332 ? 25.560 51.386 53.386 1.00 41.71 350 MET B CA 1
ATOM 5169 C C . MET B 1 332 ? 24.456 52.453 53.426 1.00 43.05 350 MET B C 1
ATOM 5170 O O . MET B 1 332 ? 23.271 52.115 53.481 1.00 43.29 350 MET B O 1
ATOM 5175 N N . GLY B 1 333 ? 24.847 53.722 53.418 1.00 44.56 351 GLY B N 1
ATOM 5176 C CA . GLY B 1 333 ? 23.889 54.814 53.501 1.00 46.89 351 GLY B CA 1
ATOM 5177 C C . GLY B 1 333 ? 23.547 55.291 52.102 1.00 48.19 351 GLY B C 1
ATOM 5178 O O . GLY B 1 333 ? 23.769 56.476 51.797 1.00 49.52 351 GLY B O 1
#

Secondary structure (DSSP, 8-state):
--EEEEEEEEEE-STTSSHHHHHHHHHSGGG-SS-EEEE---HHHHHTSSSS-HHHHHHHHHHHHHHTSS-HHHHHHHHHHHHHHHHHHHHHHHHHHHTTS-EEEE---SPPSEEEEEES-THIIIIIHHHHHHHTTSS-HHHHHHHHTTPPPPPTTEEEEEEE--HHHHHHHHHHHS-TT----HHHHHHHHHHHHHHHHHHHHHHTT--TTTTTTTSPP-SHHHHHHHTSTT-----SS--GGGSGGGGG-SGGGB-TTSPBPHHHHHHHHHHHHHHTTEEEEEEE--S-HHHHHHHHHTTGGGS-EEEEEHHHHHHHHHHHHHHHHHH--/-EEEEEEEEEE-STTSSHHHHHHHHH-GGG-SS-EEEE---HHHHHTSSSS-HHHHHHHHHHHHTSSS--HHHHHHHHHHHHHHHHHHHHHHHHHHTTTS-EEEE---S--SEEEEEES-HHIIIIIHHHHHHHTTSS-HHHHHHHHTTPPPPPTTEEEEEEE--HHHHHHHHTTS--SS----HHHHHHHHHHHHHHHHHHHHHHTT--TTTTTTTSPP-SHHHHHHTTSTTS----SS--GGGSTTGGG-SGGGB-TTSPBPHHHHHHHHHHHHHHTTEEEEEEE--S-HHHHHHHHHTTGGGS-EEEEEHHHHHHHHHHHHHHHHHH-

GO terms:
  GO:0004797 thymidine kinase activity (F, EXP)

Organism: Equine herpesvirus 4 (strain 1942) (NCBI:txid10333)

Sequence (664 aa):
SHMVTIVRIYLDGVYGIGKSTTGRVMASAASGGSPTLYFPEPMAYWRTLFETDVISGIYDTQNRKQQGNLAVDDAALITAHYQSRFTTPYLILHDHTCTLFGGNSLQRGTQPDLTLVFDRHPVASTVCFPAARYLLGDMSMCALMAMVATLPREPQGGNIVVTTLNVEEHIRRLRTRARIGEQIDITLIATLRNVYFMLVNTCHFLRSGRVWRDGWGELPTSCGAYKHRATQMDAFQERVSPELGDTLFALFKTQELLDDRGVILEVHAWALDALMLKLRNLNVFSADLSGTPRQCAAVVESLLPLMSSTLSDFDSASALERAARTFNAEMGVHMVTIVRIYLDGVYGIGKSTTGRVMASAASGGSPTLYFPEPMAYWRTLFETDVISGIYDTQNRKQQGNLAVDDAALITAHYQSRFTTPYLILHDHTCTLFGGNSLQRGTQPDLTLVFDRHPVASTVCFPAARYLLGDMSMCALMAMVATLPREPQGGNIVVTTLNVEEHIRRLRTRARIGEQIDITLIATLRNVYFMLVNTCHFLRSGRVWRDGWGELPTSCGAYKHRATQMDAFQERVSPELGDTLFALFKTQELLDDRGVILEVHAWALDALMLKLRNLNVFSADLSGTPRQCAAVVESLLPLMSSTLSDFDSASALERAARTFNAEMG